Protein AF-D4CUC2-F1 (afdb_monomer_lite)

Organism: NCBI:txid546275

pLDDT: mean 82.91, std 15.95, range [32.12, 98.69]

Secondary structure (DSSP, 8-state):
-HHHHHHHHHHHHHHHHHHHHHHHHHHHIIIIIHHHHGGGT---B--HHHHHHHHHHHHHHHHHHTT--SHHHHHHHHHHIIIIIHHHHHHHHHBT--HHHHHHHHHHHHHHHHHHHT-----EEEEEET-HHHHHHHHHHHHHHHHHHHHHHH---GGGGG-TTHHHHHHHH----HHHHHHHHHIIIIIHHHHHHHHHHTT-HHHHHHHHHHHHHHHHHH--HHHHHHHHHHHHHHHHTTSTTHHHHHHHHHHHHHHHHHHH--HHHIIIIIIIIIIHHHHHHHHHHHHHHHSPP-TTTTSHHHHHTT-----SS-HHHHHHHHHTTT-TTT------HHHHHHHHHHHHHHHHHHHHHHHHHHHHHHH-TTS-HHHHHHHHHHHHHHHHHS-HHIIIIIS-HHHHHHHHHHH--GGGS-TTSEEEEEEHHHHHHHHHHTHHHHHHHHHHHHHHHHHHHHHHHHHHHHHHHHHHTSS-HHHHHHH-TTTT----HHHHHHHHHHHHHHHHHHHHHHHHHHHHHHHHHHTT-

Radius of gyration: 23.79 Å; chains: 1; bounding box: 70×52×61 Å

Foldseek 3Di:
DVVVVVLVVVLVVLLVLVVVLLVLVLCLLPPFQCVVCVVVVSHFDADPVLLVVLVVLSVVLSVLLSLQDQPLLSLLLLLLCSQALSLLSSSCRGVVFDPVLNVLLSVLSSLLSVLRSPQDPQFAAFAAPPCLVVVLVVLVVLLVVLLVVLCVQQNFQPPVLVPPVVLVVSQVSRDDDPVSLLSLLCSLQPSLLLQLLVCVVVVVNVSNVVSLVSLVRSCRSRSDPLSNVLVVLLVVLLVLVVDPCSSSCVSVVSSVLSVVCVVVVDPVSCCVPPCPGHNLLSVLLSLLCVVCVPDPAQQCCVHLLNQQQVADGQWPADSQQLSCCVVPVNPGPPDGSFYAASSNLCSNPRSVSSNVLSNVVSVLSSCCSRHQQLDDSSSSSSSVSSLSSVRSGHHSVCCVRSNCPVVVSVSSNSVRDPVSDPPPHHYHYDHVVVLVVLLVVCVVVLVVQLVVLLVVSVVNRVVSLVVCVVCLVVLCPPPCVPSSCNTGVPSPDDDDSVSSNRSSSVVSSVVSSVVSVVVVVVVVVVVVVVVVD

Structure (mmCIF, N/CA/C/O backbone):
data_AF-D4CUC2-F1
#
_entry.id   AF-D4CUC2-F1
#
loop_
_atom_site.group_PDB
_atom_site.id
_atom_site.type_symbol
_atom_site.label_atom_id
_atom_site.label_alt_id
_atom_site.label_comp_id
_atom_site.label_asym_id
_atom_site.label_entity_id
_atom_site.label_seq_id
_atom_site.pdbx_PDB_ins_code
_atom_site.Cartn_x
_atom_site.Cartn_y
_atom_site.Cartn_z
_atom_site.occupancy
_atom_site.B_iso_or_equiv
_atom_site.auth_seq_id
_atom_site.auth_comp_id
_atom_site.auth_asym_id
_atom_site.auth_atom_id
_atom_site.pdbx_PDB_model_num
ATOM 1 N N . MET A 1 1 ? -39.934 -7.231 -0.712 1.00 64.81 1 MET A N 1
ATOM 2 C CA . MET A 1 1 ? -39.590 -6.979 -2.133 1.00 64.81 1 MET A CA 1
ATOM 3 C C . MET A 1 1 ? -38.817 -5.668 -2.325 1.00 64.81 1 MET A C 1
ATOM 5 O O . MET A 1 1 ? -37.703 -5.725 -2.829 1.00 64.81 1 MET A O 1
ATOM 9 N N . LYS A 1 2 ? -39.322 -4.527 -1.823 1.00 64.00 2 LYS A N 1
ATOM 10 C CA . LYS A 1 2 ? -38.697 -3.186 -1.906 1.00 64.00 2 LYS A CA 1
ATOM 11 C C . LYS A 1 2 ? -37.207 -3.128 -1.503 1.00 64.00 2 LYS A C 1
ATOM 13 O O . LYS A 1 2 ? -36.383 -2.759 -2.326 1.00 64.00 2 LYS A O 1
ATOM 18 N N . ASN A 1 3 ? -36.836 -3.636 -0.321 1.00 70.44 3 ASN A N 1
ATOM 19 C CA . ASN A 1 3 ? -35.434 -3.624 0.151 1.00 70.44 3 ASN A CA 1
ATOM 20 C C . ASN A 1 3 ? -34.474 -4.461 -0.720 1.00 70.44 3 ASN A C 1
ATOM 22 O O . ASN A 1 3 ? -33.279 -4.183 -0.782 1.00 70.44 3 ASN A O 1
ATOM 26 N N . LYS A 1 4 ? -34.981 -5.508 -1.388 1.00 71.62 4 LYS A N 1
ATOM 27 C CA . LYS A 1 4 ? -34.176 -6.348 -2.288 1.00 71.62 4 LYS A CA 1
ATOM 28 C C . LYS A 1 4 ? -33.935 -5.627 -3.616 1.00 71.62 4 LYS A C 1
ATOM 30 O O . LYS A 1 4 ? -32.817 -5.664 -4.112 1.00 71.62 4 LYS A O 1
ATOM 35 N N . ILE A 1 5 ? -34.953 -4.940 -4.138 1.00 74.25 5 ILE A N 1
ATOM 36 C CA . ILE A 1 5 ? -34.853 -4.105 -5.344 1.00 74.25 5 ILE A CA 1
ATOM 37 C C . ILE A 1 5 ? -33.888 -2.940 -5.097 1.00 74.25 5 ILE A C 1
ATOM 39 O O . ILE A 1 5 ? -32.951 -2.758 -5.863 1.00 74.25 5 ILE A O 1
ATOM 43 N N . GLU A 1 6 ? -34.035 -2.225 -3.981 1.00 75.12 6 GLU A N 1
ATOM 44 C CA . GLU A 1 6 ? -33.161 -1.101 -3.614 1.00 75.12 6 GLU A CA 1
ATOM 45 C C . GLU A 1 6 ? -31.689 -1.527 -3.471 1.00 75.12 6 GLU A C 1
ATOM 47 O O . GLU A 1 6 ? -30.783 -0.854 -3.958 1.00 75.12 6 GLU A O 1
ATOM 52 N N . SER A 1 7 ? -31.434 -2.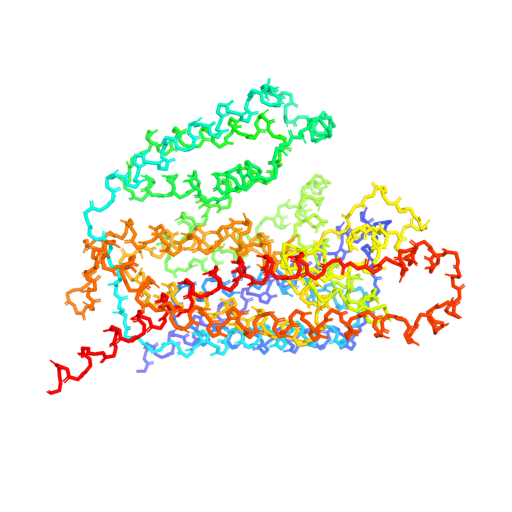701 -2.882 1.00 77.88 7 SER A N 1
ATOM 53 C CA . SER A 1 7 ? -30.080 -3.262 -2.811 1.00 77.88 7 SER A CA 1
ATOM 54 C C . SER A 1 7 ? -29.505 -3.609 -4.187 1.00 77.88 7 SER A C 1
ATOM 56 O O . SER A 1 7 ? -28.303 -3.449 -4.385 1.00 77.88 7 SER A O 1
ATOM 58 N N . VAL A 1 8 ? -30.321 -4.111 -5.117 1.00 81.88 8 VAL A N 1
ATOM 59 C CA . VAL A 1 8 ? -29.875 -4.428 -6.484 1.00 81.88 8 VAL A CA 1
ATOM 60 C C . VAL A 1 8 ? -29.558 -3.144 -7.247 1.00 81.88 8 VAL A C 1
ATOM 62 O O . VAL A 1 8 ? -28.494 -3.060 -7.855 1.00 81.88 8 VAL A O 1
ATOM 65 N N . VAL A 1 9 ? -30.420 -2.130 -7.151 1.00 83.69 9 VAL A N 1
ATOM 66 C CA . VAL A 1 9 ? -30.213 -0.819 -7.784 1.00 83.69 9 VAL A CA 1
ATOM 67 C C . VAL A 1 9 ? -28.933 -0.157 -7.271 1.00 83.69 9 VAL A C 1
ATOM 69 O O . VAL A 1 9 ? -28.106 0.268 -8.074 1.00 83.69 9 VAL A O 1
ATOM 72 N N . ASN A 1 10 ? -28.703 -0.147 -5.954 1.00 84.94 10 ASN A N 1
ATOM 73 C CA . ASN A 1 10 ? -27.474 0.409 -5.378 1.00 84.94 10 ASN A CA 1
ATOM 74 C C . ASN A 1 10 ? -26.215 -0.335 -5.846 1.00 84.94 10 ASN A C 1
ATOM 76 O O . ASN A 1 10 ? -25.202 0.292 -6.148 1.00 84.94 10 ASN A O 1
ATOM 80 N N . ASN A 1 11 ? -26.274 -1.666 -5.939 1.00 88.19 11 ASN A N 1
ATOM 81 C CA . ASN A 1 11 ? -25.156 -2.470 -6.428 1.00 88.19 11 ASN A CA 1
ATOM 82 C C . ASN A 1 11 ? -24.847 -2.191 -7.906 1.00 88.19 11 ASN A C 1
ATOM 84 O O . ASN A 1 11 ? -23.676 -2.077 -8.265 1.00 88.19 11 ASN A O 1
ATOM 88 N N . LEU A 1 12 ? -25.881 -2.052 -8.742 1.00 89.94 12 LEU A N 1
ATOM 89 C CA . LEU A 1 12 ? -25.729 -1.669 -10.146 1.00 89.94 12 LEU A CA 1
ATOM 90 C C . LEU A 1 12 ? -25.123 -0.271 -10.272 1.00 89.94 12 LEU A C 1
ATOM 92 O O . LEU A 1 12 ? -24.166 -0.096 -11.014 1.00 89.94 12 LEU A O 1
ATOM 96 N N . LEU A 1 13 ? -25.608 0.698 -9.492 1.00 91.06 13 LEU A N 1
ATOM 97 C CA . LEU A 1 13 ? -25.085 2.064 -9.499 1.00 91.06 13 LEU A CA 1
ATOM 98 C C . LEU A 1 13 ? -23.601 2.108 -9.113 1.00 91.06 13 LEU A C 1
ATOM 100 O O . LEU A 1 13 ? -22.814 2.776 -9.782 1.00 91.06 13 LEU A O 1
ATOM 104 N N . ILE A 1 14 ? -23.197 1.364 -8.077 1.00 90.94 14 ILE A N 1
ATOM 105 C CA . ILE A 1 14 ? -21.781 1.247 -7.706 1.00 90.94 14 ILE A CA 1
ATOM 106 C C . ILE A 1 14 ? -20.986 0.645 -8.866 1.00 90.94 14 ILE A C 1
ATOM 108 O O . ILE A 1 14 ? -19.969 1.221 -9.242 1.00 90.94 14 ILE A O 1
ATOM 112 N N . LEU A 1 15 ? -21.444 -0.464 -9.459 1.00 93.69 15 LEU A N 1
ATOM 113 C CA . LEU A 1 15 ? -20.750 -1.114 -10.576 1.00 93.69 15 LEU A CA 1
ATOM 114 C C . LEU A 1 15 ? -20.567 -0.163 -11.768 1.00 93.69 15 LEU A C 1
ATOM 116 O O . LEU A 1 15 ? -19.472 -0.099 -12.325 1.00 93.69 15 LEU A O 1
ATOM 120 N N . THR A 1 16 ? -21.595 0.617 -12.106 1.00 94.44 16 THR A N 1
ATOM 121 C CA . THR A 1 16 ? -21.539 1.639 -13.159 1.00 94.44 16 THR A CA 1
ATOM 122 C C . THR A 1 16 ? -20.497 2.709 -12.843 1.00 94.44 16 THR A C 1
ATOM 124 O O . THR A 1 16 ? -19.668 3.022 -13.692 1.00 94.44 16 THR A O 1
ATOM 127 N N . ILE A 1 17 ? -20.466 3.233 -11.613 1.00 95.12 17 ILE A N 1
ATOM 128 C CA . ILE A 1 17 ? -19.458 4.223 -11.195 1.00 95.12 17 ILE A CA 1
ATOM 129 C C . ILE A 1 17 ? -18.036 3.641 -11.275 1.00 95.12 17 ILE A C 1
ATOM 131 O O . ILE A 1 17 ? -17.109 4.322 -11.727 1.00 95.12 17 ILE A O 1
ATOM 135 N N . VAL A 1 18 ? -17.844 2.383 -10.866 1.00 94.75 18 VAL A N 1
ATOM 136 C CA . VAL A 1 18 ? -16.541 1.707 -10.975 1.00 94.75 18 VAL A CA 1
ATOM 137 C C . VAL A 1 18 ? -16.141 1.542 -12.448 1.00 94.75 18 VAL A C 1
ATOM 139 O O . VAL A 1 18 ? -14.982 1.776 -12.790 1.00 94.75 18 VAL A O 1
ATOM 142 N N . ALA A 1 19 ? -17.080 1.194 -13.333 1.00 96.88 19 ALA A N 1
ATOM 143 C CA . ALA A 1 19 ? -16.826 1.061 -14.769 1.00 96.88 19 ALA A CA 1
ATOM 144 C C . ALA A 1 19 ? -16.461 2.405 -15.418 1.00 96.88 19 ALA A C 1
ATOM 146 O O . ALA A 1 19 ? -15.492 2.474 -16.171 1.00 96.88 19 ALA A O 1
ATOM 147 N N . ILE A 1 20 ? -17.158 3.488 -15.056 1.00 97.25 20 ILE A N 1
ATOM 148 C CA . ILE A 1 20 ? -16.804 4.851 -15.484 1.00 97.25 20 ILE A CA 1
ATOM 149 C C . ILE A 1 20 ? -15.394 5.204 -15.002 1.00 97.25 20 ILE A C 1
ATOM 151 O O . ILE A 1 20 ? -14.606 5.754 -15.764 1.00 97.25 20 ILE A O 1
ATOM 155 N N . THR A 1 21 ? -15.036 4.837 -13.767 1.00 97.31 21 THR A N 1
ATOM 156 C CA . THR A 1 21 ? -13.684 5.079 -13.241 1.00 97.31 21 THR A CA 1
ATOM 157 C C . THR A 1 21 ? -12.619 4.338 -14.052 1.00 97.31 21 THR A C 1
ATOM 159 O O . THR A 1 21 ? -11.574 4.920 -14.332 1.00 97.31 21 THR A O 1
ATOM 162 N N . LYS A 1 22 ? -12.877 3.084 -14.462 1.00 97.81 22 LYS A N 1
ATOM 163 C CA . LYS A 1 22 ? -11.978 2.333 -15.357 1.00 97.81 22 LYS A CA 1
ATOM 164 C C . LYS A 1 22 ? -11.760 3.087 -16.667 1.00 97.81 22 LYS A C 1
ATOM 166 O O . LYS A 1 22 ? -10.615 3.340 -17.014 1.00 97.81 22 LYS A O 1
ATOM 171 N N . ILE A 1 23 ? -12.838 3.507 -17.332 1.00 98.06 23 ILE A N 1
ATOM 172 C CA . ILE A 1 23 ? -12.766 4.248 -18.603 1.00 98.06 23 ILE A CA 1
ATOM 173 C C . ILE A 1 23 ? -11.988 5.557 -18.425 1.00 98.06 23 ILE A C 1
ATOM 175 O O . ILE A 1 23 ? -11.068 5.840 -19.181 1.00 98.06 23 ILE A O 1
ATOM 179 N N . VAL A 1 24 ? -12.296 6.340 -17.388 1.00 97.81 24 VAL A N 1
ATOM 180 C CA . VAL A 1 24 ? -11.601 7.608 -17.110 1.00 97.81 24 VAL A CA 1
ATOM 181 C C . VAL A 1 24 ? -10.102 7.391 -16.872 1.00 97.81 24 VAL A C 1
ATOM 183 O O . VAL A 1 24 ? -9.288 8.182 -17.344 1.00 97.81 24 VAL A O 1
ATOM 186 N N . LEU A 1 25 ? -9.718 6.309 -16.189 1.00 97.62 25 LEU A N 1
ATOM 187 C CA . LEU A 1 25 ? -8.313 5.942 -16.001 1.00 97.62 25 LEU A CA 1
ATOM 188 C C . LEU A 1 25 ? -7.640 5.435 -17.288 1.00 97.62 25 LEU A C 1
ATOM 190 O O . LEU A 1 25 ? -6.462 5.717 -17.487 1.00 97.62 25 LEU A O 1
ATOM 194 N N . GLU A 1 26 ? -8.353 4.727 -18.165 1.00 97.94 26 GLU A N 1
ATOM 195 C CA . GLU A 1 26 ? -7.844 4.317 -19.486 1.00 97.94 26 GLU A CA 1
ATOM 196 C C . GLU A 1 26 ? -7.546 5.532 -20.365 1.00 97.94 26 GLU A C 1
ATOM 198 O O . GLU A 1 26 ? -6.470 5.622 -20.960 1.00 97.94 26 GLU A O 1
ATOM 203 N N . LEU A 1 27 ? -8.464 6.504 -20.390 1.00 97.75 27 LEU A N 1
ATOM 204 C CA . LEU A 1 27 ? -8.249 7.777 -21.074 1.00 97.75 27 LEU A CA 1
ATOM 205 C C . LEU A 1 27 ? -7.055 8.511 -20.451 1.00 97.75 27 LEU A C 1
ATOM 207 O O . LEU A 1 27 ? -6.218 9.051 -21.171 1.00 97.75 27 LEU A O 1
ATOM 211 N N . PHE A 1 28 ? -6.959 8.530 -19.116 1.00 97.56 28 PHE A N 1
ATOM 212 C CA . PHE A 1 28 ? -5.863 9.195 -18.409 1.00 97.56 28 PHE A CA 1
ATOM 213 C C . PHE A 1 28 ? -4.507 8.588 -18.772 1.00 97.56 28 PHE A C 1
ATOM 215 O O . PHE A 1 28 ? -3.555 9.318 -19.052 1.00 97.56 28 PHE A O 1
ATOM 222 N N . TYR A 1 29 ? -4.437 7.258 -18.827 1.00 97.81 29 TYR A N 1
ATOM 223 C CA . TYR A 1 29 ? -3.246 6.542 -19.259 1.00 97.81 29 TYR A CA 1
ATOM 224 C C . TYR A 1 29 ? -2.872 6.886 -20.704 1.00 97.81 29 TYR A C 1
ATOM 226 O O . TYR A 1 29 ? -1.753 7.323 -20.962 1.00 97.81 29 TYR A O 1
ATOM 234 N N . THR A 1 30 ? -3.830 6.739 -21.621 1.00 97.50 30 THR A N 1
ATOM 235 C CA . THR A 1 30 ? -3.615 6.848 -23.071 1.00 97.50 30 THR A CA 1
ATOM 236 C C . THR A 1 30 ? -3.223 8.259 -23.499 1.00 97.50 30 THR A C 1
ATOM 238 O O . THR A 1 30 ? -2.313 8.427 -24.300 1.00 97.50 30 THR A O 1
ATOM 241 N N . TYR A 1 31 ? -3.891 9.286 -22.965 1.00 96.75 31 TYR A N 1
ATOM 242 C CA . TYR A 1 31 ? -3.714 10.659 -23.448 1.00 96.75 31 TYR A CA 1
ATOM 243 C C . TYR A 1 31 ? -2.729 11.495 -22.637 1.00 96.75 31 TYR A C 1
ATOM 245 O O . TYR A 1 31 ? -2.226 12.488 -23.157 1.00 96.75 31 TYR A O 1
ATOM 253 N N . LEU A 1 32 ? -2.478 11.153 -21.368 1.00 96.44 32 LEU A N 1
ATOM 254 C CA . LEU A 1 32 ? -1.619 11.960 -20.497 1.00 96.44 32 LEU A CA 1
ATOM 255 C C . LEU A 1 32 ? -0.392 11.194 -20.010 1.00 96.44 32 LEU A C 1
ATOM 257 O O . LEU A 1 32 ? 0.717 11.705 -20.146 1.00 96.44 32 LEU A O 1
ATOM 261 N N . VAL A 1 33 ? -0.555 9.992 -19.450 1.00 96.81 33 VAL A N 1
ATOM 262 C CA . VAL A 1 33 ? 0.571 9.280 -18.818 1.00 96.81 33 VAL A CA 1
ATOM 263 C C . VAL A 1 33 ? 1.536 8.717 -19.856 1.00 96.81 33 VAL A C 1
ATOM 265 O O . VAL A 1 33 ? 2.714 9.062 -19.809 1.00 96.81 33 VAL A O 1
ATOM 268 N N . SER A 1 34 ? 1.048 7.903 -20.794 1.00 96.75 34 SER A N 1
ATOM 269 C CA . SER A 1 34 ? 1.901 7.243 -21.786 1.00 96.75 34 SER A CA 1
ATOM 270 C C . SER A 1 34 ? 2.667 8.249 -22.660 1.00 96.75 34 SER A C 1
ATOM 272 O O . SER A 1 34 ? 3.893 8.180 -22.656 1.00 96.75 34 SER A O 1
ATOM 274 N N . PRO A 1 35 ? 2.037 9.285 -23.257 1.00 95.56 35 PRO A N 1
ATOM 275 C CA . PRO A 1 35 ? 2.770 10.259 -24.073 1.00 95.56 35 PRO A CA 1
ATOM 276 C C . PRO A 1 35 ? 3.801 11.086 -23.289 1.00 95.56 35 PRO A C 1
ATOM 278 O O . PRO A 1 35 ? 4.773 11.569 -23.859 1.00 95.56 35 PRO A O 1
ATOM 281 N N . THR A 1 36 ? 3.591 11.293 -21.982 1.00 94.19 36 THR A N 1
ATOM 282 C CA . THR A 1 36 ? 4.514 12.091 -21.152 1.00 94.19 36 THR A CA 1
ATOM 283 C C . THR A 1 36 ? 5.690 11.260 -20.635 1.00 94.19 36 THR A C 1
ATOM 285 O O . THR A 1 36 ? 6.776 11.805 -20.449 1.00 94.19 36 THR A O 1
ATOM 288 N N . TYR A 1 37 ? 5.482 9.965 -20.382 1.00 94.44 37 TYR A N 1
ATOM 289 C CA . TYR A 1 37 ? 6.431 9.096 -19.676 1.00 94.44 37 TYR A CA 1
ATOM 290 C C . TYR A 1 37 ? 6.820 7.838 -20.461 1.00 94.44 37 TYR A C 1
ATOM 292 O O . TYR A 1 37 ? 7.286 6.864 -19.873 1.00 94.44 37 TYR A O 1
ATOM 300 N N . GLU A 1 38 ? 6.677 7.846 -21.784 1.00 92.25 38 GLU A N 1
ATOM 301 C CA . GLU A 1 38 ? 7.071 6.726 -22.647 1.00 92.25 38 GLU A CA 1
ATOM 302 C C . GLU A 1 38 ? 8.531 6.302 -22.406 1.00 92.25 38 GLU A C 1
ATOM 304 O O . GLU A 1 38 ? 8.812 5.122 -22.211 1.00 92.25 38 GLU A O 1
ATOM 309 N N . TYR A 1 39 ? 9.436 7.280 -22.259 1.00 90.19 39 TYR A N 1
ATOM 310 C CA . TYR A 1 39 ? 10.857 7.069 -21.942 1.00 90.19 39 TYR A CA 1
ATOM 311 C C . TYR A 1 39 ? 11.109 6.322 -20.617 1.00 90.19 39 TYR A C 1
ATOM 313 O O . TYR A 1 39 ? 12.205 5.814 -20.391 1.00 90.19 39 TYR A O 1
ATOM 321 N N . ALA A 1 40 ? 10.126 6.295 -19.713 1.00 89.44 40 ALA A N 1
ATOM 322 C CA . ALA A 1 40 ? 10.194 5.606 -18.426 1.00 89.44 40 ALA A CA 1
ATOM 323 C C . ALA A 1 40 ? 9.522 4.218 -18.460 1.00 89.44 40 ALA A C 1
ATOM 325 O O . ALA A 1 40 ? 9.383 3.587 -17.413 1.00 89.44 40 ALA A O 1
ATOM 326 N N . GLY A 1 41 ? 9.105 3.746 -19.641 1.00 91.12 41 GLY A N 1
ATOM 327 C CA . GLY A 1 41 ? 8.491 2.432 -19.851 1.00 91.12 41 GLY A CA 1
ATOM 328 C C . GLY A 1 41 ? 6.959 2.429 -19.875 1.00 91.12 41 GLY A C 1
ATOM 329 O O . GLY A 1 41 ? 6.356 1.358 -19.924 1.00 91.12 41 GLY A O 1
ATOM 330 N N . PHE A 1 42 ? 6.302 3.595 -19.859 1.00 95.06 42 PHE A N 1
ATOM 331 C CA . PHE A 1 42 ? 4.840 3.699 -19.968 1.00 95.06 42 PHE A CA 1
ATOM 332 C C . PHE A 1 42 ? 4.378 3.627 -21.425 1.00 95.06 42 PHE A C 1
ATOM 334 O O . PHE A 1 42 ? 3.915 4.610 -22.004 1.00 95.06 42 PHE A O 1
ATOM 341 N N . LEU A 1 43 ? 4.522 2.446 -22.020 1.00 94.31 43 LEU A N 1
ATOM 342 C CA . LEU A 1 43 ? 4.225 2.205 -23.429 1.00 94.31 43 LEU A CA 1
ATOM 343 C C . LEU A 1 43 ? 2.717 2.099 -23.693 1.00 94.31 43 LEU A C 1
ATOM 345 O O . LEU A 1 43 ? 1.963 1.571 -22.871 1.00 94.31 43 LEU A O 1
ATOM 349 N N . TYR A 1 44 ? 2.280 2.561 -24.860 1.00 96.69 44 TYR A N 1
ATOM 350 C CA . TYR A 1 44 ? 0.942 2.297 -25.382 1.00 96.69 44 TYR A CA 1
ATOM 351 C C . TYR A 1 44 ? 1.050 1.304 -26.543 1.00 96.69 44 TYR A C 1
ATOM 353 O O . TYR A 1 44 ? 1.345 1.677 -27.673 1.00 96.69 44 TYR A O 1
ATOM 361 N N . ASP A 1 45 ? 0.819 0.031 -26.234 1.00 96.31 45 ASP A N 1
ATOM 362 C CA . ASP A 1 45 ? 0.767 -1.081 -27.185 1.00 96.31 45 ASP A CA 1
ATOM 363 C C . ASP A 1 45 ? -0.591 -1.773 -27.008 1.00 96.31 45 ASP A C 1
ATOM 365 O O . ASP A 1 45 ? -0.788 -2.641 -26.149 1.00 96.31 45 ASP A O 1
ATOM 369 N N . PHE A 1 46 ? -1.596 -1.272 -27.726 1.00 96.62 46 PHE A N 1
ATOM 370 C CA . PHE A 1 46 ? -2.976 -1.699 -27.533 1.00 96.62 46 PHE A CA 1
ATOM 371 C C . PHE A 1 46 ? -3.213 -3.102 -28.100 1.00 96.62 46 PHE A C 1
ATOM 373 O O . PHE A 1 46 ? -3.058 -3.344 -29.296 1.00 96.62 46 PHE A O 1
ATOM 380 N N . ASN A 1 47 ? -3.710 -4.011 -27.255 1.00 96.12 47 ASN A N 1
ATOM 381 C CA . ASN A 1 47 ? -4.097 -5.356 -27.670 1.00 96.12 47 ASN A CA 1
ATOM 382 C C . ASN A 1 47 ? -5.578 -5.624 -27.370 1.00 96.12 47 ASN A C 1
ATOM 384 O O . ASN A 1 47 ? -5.981 -5.748 -26.210 1.00 96.12 47 ASN A O 1
ATOM 388 N N . LEU A 1 48 ? -6.384 -5.791 -28.425 1.00 96.94 48 LEU A N 1
ATOM 389 C CA . LEU A 1 48 ? -7.832 -5.997 -28.312 1.00 96.94 48 LEU A CA 1
ATOM 390 C C . LEU A 1 48 ? -8.198 -7.231 -27.471 1.00 96.94 48 LEU A C 1
ATOM 392 O O . LEU A 1 48 ? -9.103 -7.165 -26.641 1.00 96.94 48 LEU A O 1
ATOM 396 N N . SER A 1 49 ? -7.474 -8.344 -27.627 1.00 97.81 49 SER A N 1
ATOM 397 C CA . SER A 1 49 ? -7.756 -9.575 -26.873 1.00 97.81 49 SER A CA 1
ATOM 398 C C . SER A 1 49 ? -7.524 -9.385 -25.369 1.00 97.81 49 SER A C 1
ATOM 400 O O . SER A 1 49 ? -8.362 -9.773 -24.547 1.00 97.81 49 SER A O 1
ATOM 402 N N . LYS A 1 50 ? -6.432 -8.702 -25.003 1.00 98.25 50 LYS A N 1
ATOM 403 C CA . LYS A 1 50 ? -6.093 -8.371 -23.612 1.00 98.25 50 LYS A CA 1
ATOM 404 C C . LYS A 1 50 ? -7.049 -7.326 -23.041 1.00 98.25 50 LYS A C 1
ATOM 406 O O . LYS A 1 50 ? -7.418 -7.415 -21.871 1.00 98.25 50 LYS A O 1
ATOM 411 N N . TYR A 1 51 ? -7.518 -6.386 -23.858 1.00 98.31 51 TYR A N 1
ATOM 412 C CA . TYR A 1 51 ? -8.550 -5.421 -23.481 1.00 98.31 51 TYR A CA 1
ATOM 413 C C . TYR A 1 51 ? -9.885 -6.096 -23.141 1.00 98.31 51 TYR A C 1
ATOM 415 O O . TYR A 1 51 ? -10.444 -5.852 -22.067 1.00 98.31 51 TYR A O 1
ATOM 423 N N . CYS A 1 52 ? -10.361 -7.014 -23.989 1.00 98.25 52 CYS A N 1
ATOM 424 C CA . CYS A 1 52 ? -11.558 -7.811 -23.711 1.00 98.25 52 CYS A CA 1
ATOM 425 C C . CYS A 1 52 ? -11.395 -8.648 -22.434 1.00 98.25 52 CYS A C 1
ATOM 427 O O . CYS A 1 52 ? -12.280 -8.642 -21.573 1.00 98.25 52 CYS A O 1
ATOM 429 N N . LEU A 1 53 ? -10.248 -9.315 -22.261 1.00 98.50 53 LEU A N 1
ATOM 430 C CA . LEU A 1 53 ? -9.971 -10.092 -21.052 1.00 98.50 53 LEU A CA 1
ATOM 431 C C . LEU A 1 53 ? -9.912 -9.207 -19.797 1.00 98.50 53 LEU A C 1
ATOM 433 O O . LEU A 1 53 ? -10.463 -9.581 -18.762 1.00 98.50 53 LEU A O 1
ATOM 437 N N . SER A 1 54 ? -9.320 -8.013 -19.885 1.00 98.38 54 SER A N 1
ATOM 438 C CA . SER A 1 54 ? -9.288 -7.026 -18.797 1.00 98.38 54 SER A CA 1
ATOM 439 C C . SER A 1 54 ? -10.698 -6.630 -18.347 1.00 98.38 54 SER A C 1
ATOM 441 O O . SER A 1 54 ? -10.975 -6.595 -17.147 1.00 98.38 54 SER A O 1
ATOM 443 N N . TRP A 1 55 ? -11.632 -6.419 -19.283 1.00 98.38 55 TRP A N 1
ATOM 444 C CA . TRP A 1 55 ? -13.042 -6.168 -18.961 1.00 98.38 55 TRP A CA 1
ATOM 445 C C . TRP A 1 55 ? -13.747 -7.372 -18.328 1.00 98.38 55 TRP A C 1
ATOM 447 O O . TRP A 1 55 ? -14.494 -7.195 -17.364 1.00 98.38 55 TRP A O 1
ATOM 457 N N . ILE A 1 56 ? -13.489 -8.592 -18.806 1.00 98.38 56 ILE A N 1
ATOM 458 C CA . ILE A 1 56 ? -14.046 -9.815 -18.204 1.00 98.38 56 ILE A CA 1
ATOM 459 C C . ILE A 1 56 ? -13.570 -9.960 -16.753 1.00 98.38 56 ILE A C 1
ATOM 461 O O . ILE A 1 56 ? -14.388 -10.127 -15.844 1.00 98.38 56 ILE A O 1
ATOM 465 N N . LEU A 1 57 ? -12.260 -9.842 -16.515 1.00 98.44 57 LEU A N 1
ATOM 466 C CA . LEU A 1 57 ? -11.672 -9.910 -15.175 1.00 98.44 57 LEU A CA 1
ATOM 467 C C . LEU A 1 57 ? -12.219 -8.796 -14.276 1.00 98.44 57 LEU A C 1
ATOM 469 O O . LEU A 1 57 ? -12.629 -9.065 -13.147 1.00 98.44 57 LEU A O 1
ATOM 473 N N . PHE A 1 58 ? -12.303 -7.568 -14.791 1.00 98.38 58 PHE A N 1
ATOM 474 C CA . PHE A 1 58 ? -12.909 -6.431 -14.103 1.00 98.38 58 PHE A CA 1
ATOM 475 C C . PHE A 1 58 ? -14.344 -6.727 -13.642 1.00 98.38 58 PHE A C 1
ATOM 477 O O . PHE A 1 58 ? -14.663 -6.525 -12.468 1.00 98.38 58 PHE A O 1
ATOM 484 N N . LEU A 1 59 ? -15.203 -7.236 -14.533 1.00 97.31 59 LEU A N 1
ATOM 485 C CA . LEU A 1 59 ? -16.602 -7.535 -14.220 1.00 97.31 59 LEU A CA 1
ATOM 486 C C . LEU A 1 59 ? -16.723 -8.653 -13.182 1.00 97.31 59 LEU A C 1
ATOM 488 O O . LEU A 1 59 ? -17.496 -8.522 -12.230 1.00 97.31 59 LEU A O 1
ATOM 492 N N . ILE A 1 60 ? -15.933 -9.724 -13.315 1.00 97.56 60 ILE A N 1
ATOM 493 C CA . ILE A 1 60 ? -15.903 -10.818 -12.336 1.00 97.56 60 ILE A CA 1
ATOM 494 C C . ILE A 1 60 ? -15.513 -10.269 -10.959 1.00 97.56 60 ILE A C 1
ATOM 496 O O . ILE A 1 60 ? -16.257 -10.448 -9.991 1.00 97.56 60 ILE A O 1
ATOM 500 N N . LEU A 1 61 ? -14.387 -9.560 -10.857 1.00 98.12 61 LEU A N 1
ATOM 501 C CA . LEU A 1 61 ? -13.912 -9.017 -9.584 1.00 98.12 61 LEU A CA 1
ATOM 502 C C . LEU A 1 61 ? -14.921 -8.025 -8.988 1.00 98.12 61 LEU A C 1
ATOM 504 O O . LEU A 1 61 ? -15.297 -8.171 -7.822 1.00 98.12 61 LEU A O 1
ATOM 508 N N . GLY A 1 62 ? -15.445 -7.098 -9.794 1.00 95.88 62 GLY A N 1
ATOM 509 C CA . GLY A 1 62 ? -16.445 -6.115 -9.376 1.00 95.88 62 GLY A CA 1
ATOM 510 C C . GLY A 1 62 ? -17.718 -6.760 -8.819 1.00 95.88 62 GLY A C 1
ATOM 511 O O . GLY A 1 62 ? -18.142 -6.436 -7.708 1.00 95.88 62 GLY A O 1
ATOM 512 N N . ILE A 1 63 ? -18.294 -7.742 -9.521 1.00 95.44 63 ILE A N 1
ATOM 513 C CA . ILE A 1 63 ? -19.505 -8.453 -9.070 1.00 95.44 63 ILE A CA 1
ATOM 514 C C . ILE A 1 63 ? -19.255 -9.211 -7.762 1.00 95.44 63 ILE A C 1
ATOM 516 O O . ILE A 1 63 ? -20.129 -9.261 -6.889 1.00 95.44 63 ILE A O 1
ATOM 520 N N . PHE A 1 64 ? -18.086 -9.834 -7.601 1.00 96.06 64 PHE A N 1
ATOM 521 C CA . PHE A 1 64 ? -17.763 -10.559 -6.373 1.00 96.06 64 PHE A CA 1
ATOM 522 C C . PHE A 1 64 ? -17.509 -9.616 -5.190 1.00 96.06 64 PHE A C 1
ATOM 524 O O . PHE A 1 64 ? -17.945 -9.940 -4.080 1.00 96.06 64 PHE A O 1
ATOM 531 N N . MET A 1 65 ? -16.895 -8.449 -5.406 1.00 95.31 65 MET A N 1
ATOM 532 C CA . MET A 1 65 ? -16.693 -7.434 -4.362 1.00 95.31 65 MET A CA 1
ATOM 533 C C . MET A 1 65 ? -18.018 -6.928 -3.784 1.00 95.31 65 MET A C 1
ATOM 535 O O . MET A 1 65 ? -18.150 -6.832 -2.563 1.00 95.31 65 MET A O 1
ATOM 539 N N . LEU A 1 66 ? -19.038 -6.723 -4.626 1.00 92.75 66 LEU A N 1
ATOM 540 C CA . LEU A 1 66 ? -20.383 -6.306 -4.193 1.00 92.75 66 LEU A CA 1
ATOM 541 C C . LEU A 1 66 ? -21.067 -7.319 -3.256 1.00 92.75 66 LEU A C 1
ATOM 543 O O . LEU A 1 66 ? -22.024 -6.986 -2.557 1.00 92.75 66 LEU A O 1
ATOM 547 N N . LYS A 1 67 ? -20.592 -8.572 -3.209 1.00 92.31 67 LYS A N 1
ATOM 548 C CA . LYS A 1 67 ? -21.125 -9.606 -2.305 1.00 92.31 67 LYS A CA 1
ATOM 549 C C . LYS A 1 67 ? -20.574 -9.491 -0.876 1.00 92.31 67 LYS A C 1
ATOM 551 O O . LYS A 1 67 ? -21.064 -10.203 0.006 1.00 92.31 67 LYS A O 1
ATOM 556 N N . VAL A 1 68 ? -19.577 -8.639 -0.623 1.00 92.62 68 VAL A N 1
ATOM 557 C CA . VAL A 1 68 ? -18.977 -8.435 0.705 1.00 92.62 68 VAL A CA 1
ATOM 558 C C . VAL A 1 68 ? -19.793 -7.409 1.490 1.00 92.62 68 VAL A C 1
ATOM 560 O O . VAL A 1 68 ? -19.813 -6.229 1.162 1.00 92.62 68 VAL A O 1
ATOM 563 N N . LYS A 1 69 ? -20.475 -7.869 2.547 1.00 89.25 69 LYS A N 1
ATOM 564 C CA . LYS A 1 69 ? -21.447 -7.056 3.302 1.00 89.25 69 LYS A CA 1
ATOM 565 C C . LYS A 1 69 ? -20.850 -6.231 4.443 1.00 89.25 69 LYS A C 1
ATOM 567 O O . LYS A 1 69 ? -21.425 -5.216 4.819 1.00 89.25 69 LYS A O 1
ATOM 572 N N . GLU A 1 70 ? -19.753 -6.686 5.049 1.00 90.38 70 GLU A N 1
ATOM 573 C CA . GLU A 1 70 ? -19.138 -5.966 6.170 1.00 90.38 70 GLU A CA 1
ATOM 574 C C . GLU A 1 70 ? -18.463 -4.689 5.644 1.00 90.38 70 GLU A C 1
ATOM 576 O O . GLU A 1 70 ? -17.643 -4.753 4.727 1.00 90.38 70 GLU A O 1
ATOM 581 N N . LYS A 1 71 ? -18.845 -3.524 6.192 1.00 90.94 71 LYS A N 1
ATOM 582 C CA . LYS A 1 71 ? -18.499 -2.201 5.639 1.00 90.94 71 LYS A CA 1
ATOM 583 C C . LYS A 1 71 ? -16.987 -1.967 5.584 1.00 90.94 71 LYS A C 1
ATOM 585 O O . LYS A 1 71 ? -16.501 -1.416 4.598 1.00 90.94 71 LYS A O 1
ATOM 590 N N . PHE A 1 72 ? -16.249 -2.369 6.618 1.00 93.69 72 PHE A N 1
ATOM 591 C CA . PHE A 1 72 ? -14.799 -2.184 6.674 1.00 93.69 72 PHE A CA 1
ATOM 592 C C . PHE A 1 72 ? -14.060 -3.094 5.676 1.00 93.69 72 PHE A C 1
ATOM 594 O O . PHE A 1 72 ? -13.181 -2.618 4.961 1.00 93.69 72 PHE A O 1
ATOM 601 N N . CYS A 1 73 ? -14.447 -4.364 5.560 1.00 95.50 73 CYS A N 1
ATOM 602 C CA . CYS A 1 73 ? -13.898 -5.299 4.577 1.00 95.50 73 CYS A CA 1
ATOM 603 C C . CYS A 1 73 ? -14.232 -4.890 3.140 1.00 95.50 73 CYS A C 1
ATOM 605 O O . CYS A 1 73 ? -13.370 -4.980 2.269 1.00 95.50 73 CYS A O 1
ATOM 607 N N . SER A 1 74 ? -15.461 -4.425 2.897 1.00 95.19 74 SER A N 1
ATOM 608 C CA . SER A 1 74 ? -15.868 -3.885 1.597 1.00 95.19 74 SER A CA 1
ATOM 609 C C . SER A 1 74 ? -15.011 -2.672 1.228 1.00 95.19 74 SER A C 1
ATOM 611 O O . SER A 1 74 ? -14.433 -2.641 0.144 1.00 95.19 74 SER A O 1
ATOM 613 N N . PHE A 1 75 ? -14.823 -1.723 2.154 1.00 96.81 75 PHE A N 1
ATOM 614 C CA . PHE A 1 75 ? -13.920 -0.591 1.941 1.00 96.81 75 PHE A CA 1
ATOM 615 C C . PHE A 1 75 ? -12.491 -1.023 1.610 1.00 96.81 75 PHE A C 1
ATOM 617 O O . PHE A 1 75 ? -11.938 -0.528 0.634 1.00 96.81 75 PHE A O 1
ATOM 624 N N . PHE A 1 76 ? -11.910 -1.932 2.400 1.00 97.81 76 PHE A N 1
ATOM 625 C CA . PHE A 1 76 ? -10.552 -2.429 2.179 1.00 97.81 76 PHE A CA 1
ATOM 626 C C . PHE A 1 76 ? -10.382 -2.956 0.746 1.00 97.81 76 PHE A C 1
ATOM 628 O O . PHE A 1 76 ? -9.486 -2.501 0.040 1.00 97.81 76 PHE A O 1
ATOM 635 N N . LEU A 1 77 ? -11.301 -3.817 0.290 1.00 98.12 77 LEU A N 1
ATOM 636 C CA . LEU A 1 77 ? -11.270 -4.372 -1.064 1.00 98.12 77 LEU A CA 1
ATOM 637 C C . LEU A 1 77 ? -11.432 -3.293 -2.139 1.00 98.12 77 LEU A C 1
ATOM 639 O O . LEU A 1 77 ? -10.690 -3.296 -3.112 1.00 98.12 77 LEU A O 1
ATOM 643 N N . HIS A 1 78 ? -12.384 -2.367 -1.991 1.00 97.69 78 HIS A N 1
ATOM 644 C CA . HIS A 1 78 ? -12.580 -1.291 -2.972 1.00 97.69 78 HIS A CA 1
ATOM 645 C C . HIS A 1 78 ? -11.378 -0.350 -3.054 1.00 97.69 78 HIS A C 1
ATOM 647 O O . HIS A 1 78 ? -11.004 0.074 -4.145 1.00 97.69 78 HIS A O 1
ATOM 653 N N . PHE A 1 79 ? -10.749 -0.050 -1.922 1.00 97.69 79 PHE A N 1
ATOM 654 C CA . PHE A 1 79 ? -9.591 0.831 -1.877 1.00 97.69 79 PHE A CA 1
ATOM 655 C C . PHE A 1 79 ? -8.338 0.163 -2.468 1.00 97.69 79 PHE A C 1
ATOM 657 O O . PHE A 1 79 ? -7.656 0.779 -3.284 1.00 97.69 79 PHE A O 1
ATOM 664 N N . GLU A 1 80 ? -8.083 -1.113 -2.151 1.00 98.25 80 GLU A N 1
ATOM 665 C CA . GLU A 1 80 ? -7.013 -1.903 -2.786 1.00 98.25 80 GLU A CA 1
ATOM 666 C C . GLU A 1 80 ? -7.271 -2.092 -4.286 1.00 98.25 80 GLU A C 1
ATOM 668 O O . GLU A 1 80 ? -6.349 -1.990 -5.095 1.00 98.25 80 GLU A O 1
ATOM 673 N N . PHE A 1 81 ? -8.528 -2.298 -4.686 1.00 98.50 81 PHE A N 1
ATOM 674 C CA . PHE A 1 81 ? -8.889 -2.419 -6.092 1.00 98.50 81 PHE A CA 1
ATOM 675 C C . PHE A 1 81 ? -8.549 -1.151 -6.876 1.00 98.50 81 PHE A C 1
ATOM 677 O O . PHE A 1 81 ? -7.904 -1.245 -7.912 1.00 98.50 81 PHE A O 1
ATOM 684 N N . ILE A 1 82 ? -8.934 0.029 -6.380 1.00 96.88 82 ILE A N 1
ATOM 685 C CA . ILE A 1 82 ? -8.682 1.311 -7.060 1.00 96.88 82 ILE A CA 1
ATOM 686 C C . ILE A 1 82 ? -7.189 1.613 -7.195 1.00 96.88 82 ILE A C 1
ATOM 688 O O . ILE A 1 82 ? -6.769 2.122 -8.229 1.00 96.88 82 ILE A O 1
ATOM 692 N N . ILE A 1 83 ? -6.407 1.347 -6.149 1.00 95.81 83 ILE A N 1
ATOM 693 C CA . ILE A 1 83 ? -4.997 1.758 -6.093 1.00 95.81 83 ILE A CA 1
ATOM 694 C C . ILE A 1 83 ? -4.083 0.730 -6.763 1.00 95.81 83 ILE A C 1
ATOM 696 O O . ILE A 1 83 ? -3.084 1.106 -7.366 1.00 95.81 83 ILE A O 1
ATOM 700 N N . THR A 1 84 ? -4.426 -0.556 -6.677 1.00 97.38 84 THR A N 1
ATOM 701 C CA . THR A 1 84 ? -3.512 -1.642 -7.048 1.00 97.38 84 THR A CA 1
ATOM 702 C C . THR A 1 84 ? -4.017 -2.442 -8.245 1.00 97.38 84 THR A C 1
ATOM 704 O O . THR A 1 84 ? -3.309 -2.589 -9.238 1.00 97.38 84 THR A O 1
ATOM 707 N N . VAL A 1 85 ? -5.233 -2.990 -8.173 1.00 98.44 85 VAL A N 1
ATOM 708 C CA . VAL A 1 85 ? -5.714 -3.971 -9.169 1.00 98.44 85 VAL A CA 1
ATOM 709 C C . VAL A 1 85 ? -6.204 -3.296 -10.448 1.00 98.44 85 VAL A C 1
ATOM 711 O O . VAL A 1 85 ? -5.910 -3.768 -11.544 1.00 98.44 85 VAL A O 1
ATOM 714 N N . LEU A 1 86 ? -6.931 -2.187 -10.325 1.00 98.25 86 LEU A N 1
ATOM 715 C CA . LEU A 1 86 ? -7.501 -1.459 -11.452 1.00 98.25 86 LEU A CA 1
ATOM 716 C C . LEU A 1 86 ? -6.412 -0.840 -12.348 1.00 98.25 86 LEU A C 1
ATOM 718 O O . LEU A 1 86 ? -6.488 -1.061 -13.557 1.00 98.25 86 LEU A O 1
ATOM 722 N N . PRO A 1 87 ? -5.362 -0.171 -11.821 1.00 98.31 87 PRO A N 1
ATOM 723 C CA . PRO A 1 87 ? -4.253 0.294 -12.652 1.00 98.31 87 PRO A CA 1
ATOM 724 C C . PRO A 1 87 ? -3.516 -0.853 -13.348 1.00 98.31 87 PRO A C 1
ATOM 726 O O . PRO A 1 87 ? -3.149 -0.707 -14.510 1.00 98.31 87 PRO A O 1
ATOM 729 N N . MET A 1 88 ? -3.362 -2.015 -12.696 1.00 98.50 88 MET A N 1
ATOM 730 C CA . MET A 1 88 ? -2.778 -3.199 -13.340 1.00 98.50 88 MET A CA 1
ATOM 731 C C . MET A 1 88 ? -3.641 -3.751 -14.476 1.00 98.50 88 MET A C 1
ATOM 733 O O . MET A 1 88 ? -3.089 -4.077 -15.517 1.00 98.50 88 MET A O 1
ATOM 737 N N . LEU A 1 89 ? -4.968 -3.821 -14.321 1.00 98.56 89 LEU A N 1
ATOM 738 C CA . LEU A 1 89 ? -5.881 -4.249 -15.394 1.00 98.56 89 LEU A CA 1
ATOM 739 C C . LEU A 1 89 ? -5.803 -3.334 -16.623 1.00 98.56 89 LEU A C 1
ATOM 741 O O . LEU A 1 89 ? -5.887 -3.816 -17.752 1.00 98.56 89 LEU A O 1
ATOM 745 N N . ILE A 1 90 ? -5.661 -2.028 -16.395 1.00 98.25 90 ILE A N 1
ATOM 746 C CA . ILE A 1 90 ? -5.549 -1.019 -17.454 1.00 98.25 90 ILE A CA 1
ATOM 747 C C . ILE A 1 90 ? -4.194 -1.136 -18.144 1.00 98.25 90 ILE A C 1
ATOM 749 O O . ILE A 1 90 ? -4.143 -1.319 -19.361 1.00 98.25 90 ILE A O 1
ATOM 753 N N . PHE A 1 91 ? -3.111 -1.103 -17.365 1.00 98.00 91 PHE A N 1
ATOM 754 C CA . PHE A 1 91 ? -1.748 -1.217 -17.876 1.00 98.00 91 PHE A CA 1
ATOM 755 C C . PHE A 1 91 ? -1.543 -2.540 -18.630 1.00 98.00 91 PHE A C 1
ATOM 757 O O . PHE A 1 91 ? -0.993 -2.548 -19.724 1.00 98.00 91 PHE A O 1
ATOM 764 N N . TYR A 1 92 ? -2.106 -3.640 -18.124 1.00 98.38 92 TYR A N 1
ATOM 765 C CA . TYR A 1 92 ? -2.125 -4.936 -18.799 1.00 98.38 92 TYR A CA 1
ATOM 766 C C . TYR A 1 92 ? -2.667 -4.865 -20.230 1.00 98.38 92 TYR A C 1
ATOM 768 O O . TYR A 1 92 ? -2.040 -5.373 -21.159 1.00 98.38 92 TYR A O 1
ATOM 776 N N . SER A 1 93 ? -3.835 -4.244 -20.404 1.00 97.50 93 SER A N 1
ATOM 777 C CA . SER A 1 93 ? -4.501 -4.185 -21.704 1.00 97.50 93 SER A CA 1
ATOM 778 C C . SER A 1 93 ? -3.928 -3.138 -22.654 1.00 97.50 93 SER A C 1
ATOM 780 O O . SER A 1 93 ? -3.927 -3.367 -23.861 1.00 97.50 93 SER A O 1
ATOM 782 N N . LEU A 1 94 ? -3.485 -1.992 -22.125 1.00 97.62 94 LEU A N 1
ATOM 783 C CA . LEU A 1 94 ? -3.044 -0.849 -22.929 1.00 97.62 94 LEU A CA 1
ATOM 784 C C . LEU A 1 94 ? -1.543 -0.864 -23.234 1.00 97.62 94 LEU A C 1
ATOM 786 O O . LEU A 1 94 ? -1.123 -0.170 -24.149 1.00 97.62 94 LEU A O 1
ATOM 790 N N . ALA A 1 95 ? -0.748 -1.629 -22.483 1.00 97.19 95 ALA A N 1
ATOM 791 C CA . ALA A 1 95 ? 0.694 -1.778 -22.682 1.00 97.19 95 ALA A CA 1
ATOM 792 C C . ALA A 1 95 ? 1.088 -3.229 -23.018 1.00 97.19 95 ALA A C 1
ATOM 794 O O . ALA A 1 95 ? 2.205 -3.643 -22.720 1.00 97.19 95 ALA A O 1
ATOM 795 N N . ASN A 1 96 ? 0.150 -4.024 -23.548 1.00 97.00 96 ASN A N 1
ATOM 796 C CA . ASN A 1 96 ? 0.342 -5.411 -23.991 1.00 97.00 96 ASN A CA 1
ATOM 797 C C . ASN A 1 96 ? 1.095 -6.335 -23.005 1.00 97.00 96 ASN A C 1
ATOM 799 O O . ASN A 1 96 ? 1.838 -7.223 -23.420 1.00 97.00 96 ASN A O 1
ATOM 803 N N . GLN A 1 97 ? 0.880 -6.198 -21.697 1.00 97.38 97 GLN A N 1
ATOM 804 C CA . GLN A 1 97 ? 1.671 -6.930 -20.697 1.00 97.38 97 GLN A CA 1
ATOM 805 C C . GLN A 1 97 ? 1.299 -8.420 -20.591 1.00 97.38 97 GLN A C 1
ATOM 807 O O . GLN A 1 97 ? 0.303 -8.882 -21.156 1.00 97.38 97 GLN A O 1
ATOM 812 N N . GLU A 1 98 ? 2.085 -9.196 -19.845 1.00 97.19 98 GLU A N 1
ATOM 813 C CA . GLU A 1 98 ? 1.933 -10.649 -19.715 1.00 97.19 98 GLU A CA 1
ATOM 814 C C . GLU A 1 98 ? 0.588 -11.092 -19.100 1.00 97.19 98 GLU A C 1
ATOM 816 O O . GLU A 1 98 ? 0.267 -10.830 -17.934 1.00 97.19 98 GLU A O 1
ATOM 821 N N . THR A 1 99 ? -0.193 -11.862 -19.870 1.00 98.31 99 THR A N 1
ATOM 822 C CA . THR A 1 99 ? -1.520 -12.369 -19.463 1.00 98.31 99 THR A CA 1
ATOM 823 C C . THR A 1 99 ? 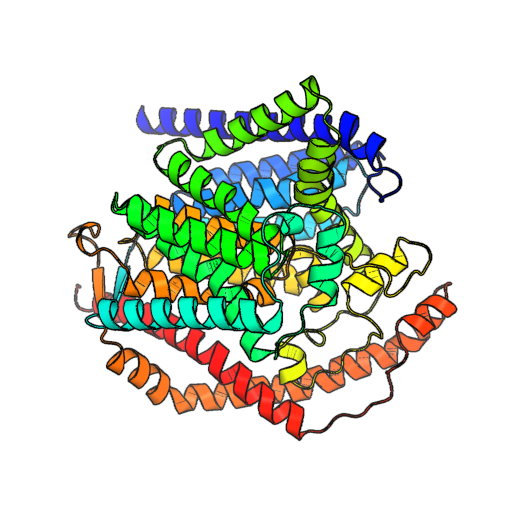-1.447 -13.279 -18.243 1.00 98.31 99 THR A C 1
ATOM 825 O O . THR A 1 99 ? -2.293 -13.189 -17.351 1.00 98.31 99 THR A O 1
ATOM 828 N N . ARG A 1 100 ? -0.426 -14.141 -18.169 1.00 98.00 100 ARG A N 1
ATOM 829 C CA . ARG A 1 100 ? -0.258 -15.090 -17.057 1.00 98.00 100 ARG A CA 1
ATOM 830 C C . ARG A 1 100 ? -0.180 -14.368 -15.715 1.00 98.00 100 ARG A C 1
ATOM 832 O O . ARG A 1 100 ? -0.838 -14.779 -14.761 1.00 98.00 100 ARG A O 1
ATOM 839 N N . TYR A 1 101 ? 0.559 -13.264 -15.651 1.00 98.44 101 TYR A N 1
ATOM 840 C CA . TYR A 1 101 ? 0.685 -12.502 -14.418 1.00 98.44 101 TYR A CA 1
ATOM 841 C C . TYR A 1 101 ? -0.616 -11.809 -14.011 1.00 98.44 101 TYR A C 1
ATOM 843 O O . TYR A 1 101 ? -1.021 -11.903 -12.850 1.00 98.44 101 TYR A O 1
ATOM 851 N N . MET A 1 102 ? -1.328 -11.193 -14.960 1.00 98.62 102 MET A N 1
ATOM 852 C CA . MET A 1 102 ? -2.617 -10.552 -14.676 1.00 98.62 102 MET A CA 1
ATOM 853 C C . MET A 1 102 ? -3.662 -11.560 -14.163 1.00 98.62 102 MET A C 1
ATOM 855 O O . MET A 1 102 ? -4.457 -11.242 -13.270 1.00 98.62 102 MET A O 1
ATOM 859 N N . LEU A 1 103 ? -3.633 -12.802 -14.659 1.00 98.69 103 LEU A N 1
ATOM 860 C CA . LEU A 1 103 ? -4.460 -13.890 -14.131 1.00 98.69 103 LEU A CA 1
ATOM 861 C C . LEU A 1 103 ? -4.074 -14.256 -12.690 1.00 98.69 103 LEU A C 1
ATOM 863 O O . LEU A 1 103 ? -4.964 -14.406 -11.851 1.00 98.69 103 LEU A O 1
ATOM 867 N N . TYR A 1 104 ? -2.779 -14.335 -12.362 1.00 98.56 104 TYR A N 1
ATOM 868 C CA . TYR A 1 104 ? -2.321 -14.589 -10.988 1.00 98.56 104 TYR A CA 1
ATOM 869 C C . TYR A 1 104 ? -2.737 -13.484 -10.016 1.00 98.56 104 TYR A C 1
ATOM 871 O O . TYR A 1 104 ? -3.201 -13.782 -8.912 1.00 98.56 104 TYR A O 1
ATOM 879 N N . VAL A 1 105 ? -2.624 -12.218 -10.423 1.00 98.69 105 VAL A N 1
ATOM 880 C CA . VAL A 1 105 ? -3.104 -11.062 -9.653 1.00 98.69 105 VAL A CA 1
ATOM 881 C C . VAL A 1 105 ? -4.610 -11.166 -9.415 1.00 98.69 105 VAL A C 1
ATOM 883 O O . VAL A 1 105 ? -5.066 -11.076 -8.274 1.00 98.69 105 VAL A O 1
ATOM 886 N N . SER A 1 106 ? -5.383 -11.403 -10.478 1.00 98.69 106 SER A N 1
ATOM 887 C CA . SER A 1 106 ? -6.846 -11.479 -10.408 1.00 98.69 106 SER A CA 1
ATOM 888 C C . SER A 1 106 ? -7.311 -12.634 -9.522 1.00 98.69 106 SER A C 1
ATOM 890 O O . SER A 1 106 ? -8.201 -12.454 -8.693 1.00 98.69 106 SER A O 1
ATOM 892 N N . LEU A 1 107 ? -6.672 -13.802 -9.632 1.00 98.62 107 LEU A N 1
ATOM 893 C CA . LEU A 1 107 ? -6.934 -14.957 -8.774 1.00 98.62 107 LEU A CA 1
ATOM 894 C C . LEU A 1 107 ? -6.611 -14.650 -7.307 1.00 98.62 107 LEU A C 1
ATOM 896 O O . LEU A 1 107 ? -7.414 -14.935 -6.420 1.00 98.62 107 LEU A O 1
ATOM 900 N N . SER A 1 108 ? -5.455 -14.039 -7.053 1.00 98.44 108 SER A N 1
ATOM 901 C CA . SER A 1 108 ? -5.007 -13.684 -5.705 1.00 98.44 108 SER A CA 1
ATOM 902 C C . SER A 1 108 ? -5.977 -12.706 -5.038 1.00 98.44 108 SER A C 1
ATOM 904 O O . SER A 1 108 ? -6.403 -12.930 -3.904 1.00 98.44 108 SER A O 1
ATOM 906 N N . PHE A 1 109 ? -6.421 -11.678 -5.764 1.00 98.62 109 PHE A N 1
ATOM 907 C CA . PHE A 1 109 ? -7.427 -10.733 -5.282 1.00 98.62 109 PHE A CA 1
ATOM 908 C C . PHE A 1 109 ? -8.815 -11.380 -5.118 1.00 98.62 109 PHE A C 1
ATOM 910 O O . PHE A 1 109 ? -9.493 -11.145 -4.115 1.00 98.62 109 PHE A O 1
ATOM 917 N N . LEU A 1 110 ? -9.222 -12.278 -6.024 1.00 98.56 110 LEU A N 1
ATOM 918 C CA . LEU A 1 110 ? -10.459 -13.055 -5.886 1.00 98.56 110 LEU A CA 1
ATOM 919 C C . LEU A 1 110 ? -10.465 -13.892 -4.599 1.00 98.56 110 LEU A C 1
ATOM 921 O O . LEU A 1 110 ? -11.473 -13.920 -3.891 1.00 98.56 110 LEU A O 1
ATOM 925 N N . ILE A 1 111 ? -9.342 -14.522 -4.245 1.00 97.44 111 ILE A N 1
ATOM 926 C CA . ILE A 1 111 ? -9.193 -15.260 -2.981 1.00 97.44 111 ILE A CA 1
ATOM 927 C C . ILE A 1 111 ? -9.420 -14.335 -1.779 1.00 97.44 111 ILE A C 1
ATOM 929 O O . ILE A 1 111 ? -10.144 -14.716 -0.850 1.00 97.44 111 ILE A O 1
ATOM 933 N N . GLN A 1 112 ? -8.886 -13.108 -1.806 1.00 98.12 112 GLN A N 1
ATOM 934 C CA . GLN A 1 112 ? -9.154 -12.127 -0.750 1.00 98.12 112 GLN A CA 1
ATOM 935 C C . GLN A 1 112 ? -10.656 -11.835 -0.622 1.00 98.12 112 GLN A C 1
ATOM 937 O O . GLN A 1 112 ? -11.212 -11.901 0.482 1.00 98.12 112 GLN A O 1
ATOM 942 N N . ILE A 1 113 ? -11.337 -11.599 -1.750 1.00 98.31 113 ILE A N 1
ATOM 943 C CA . ILE A 1 113 ? -12.787 -11.362 -1.785 1.00 98.31 113 ILE A CA 1
ATOM 944 C C . ILE A 1 113 ? -13.547 -12.549 -1.176 1.00 98.31 113 ILE A C 1
ATOM 946 O O . ILE A 1 113 ? -14.429 -12.352 -0.338 1.00 98.31 113 ILE A O 1
ATOM 950 N N . LEU A 1 114 ? -13.206 -13.787 -1.545 1.00 96.25 114 LEU A N 1
ATOM 951 C CA . LEU A 1 114 ? -13.882 -14.991 -1.048 1.00 96.25 114 LEU A CA 1
ATOM 952 C C . LEU A 1 114 ? -13.718 -15.172 0.472 1.00 96.25 114 LEU A C 1
ATOM 954 O O . LEU A 1 114 ? -14.687 -15.504 1.167 1.00 96.25 114 LEU A O 1
ATOM 958 N N . ILE A 1 115 ? -12.527 -14.906 1.016 1.00 90.69 115 ILE A N 1
ATOM 959 C CA . ILE A 1 115 ? -12.256 -14.989 2.462 1.00 90.69 115 ILE A CA 1
ATOM 960 C C . ILE A 1 115 ? -13.087 -13.962 3.242 1.00 90.69 115 ILE A C 1
ATOM 962 O O . ILE A 1 115 ? -13.669 -14.301 4.290 1.00 90.69 115 ILE A O 1
ATOM 966 N N . LEU A 1 116 ? -13.152 -12.729 2.730 1.00 94.12 116 LEU A N 1
ATOM 967 C CA . LEU A 1 116 ? -13.842 -11.596 3.354 1.00 94.12 116 LEU A CA 1
ATOM 968 C C . LEU A 1 116 ? -15.363 -11.639 3.163 1.00 94.12 116 LEU A C 1
ATOM 970 O O . LEU A 1 116 ? -16.105 -11.221 4.052 1.00 94.12 116 LEU A O 1
ATOM 974 N N . LYS A 1 117 ? -15.855 -12.236 2.075 1.00 92.31 117 LYS A N 1
ATOM 975 C CA . LYS A 1 117 ? -17.285 -12.514 1.869 1.00 92.31 117 LYS A CA 1
ATOM 976 C C . LYS A 1 117 ? -17.845 -13.432 2.960 1.00 92.31 117 LYS A C 1
ATOM 978 O O . LYS A 1 117 ? -18.960 -13.229 3.434 1.00 92.31 117 LYS A O 1
ATOM 983 N N . ASN A 1 118 ? -17.062 -14.419 3.399 1.00 77.62 118 ASN A N 1
ATOM 984 C CA . ASN A 1 118 ? -17.474 -15.448 4.362 1.00 77.62 118 ASN A CA 1
ATOM 985 C C . ASN A 1 118 ? -17.360 -15.003 5.836 1.00 77.62 118 ASN A C 1
ATOM 987 O O . ASN A 1 118 ? -16.995 -15.792 6.720 1.00 77.62 118 ASN A O 1
ATOM 991 N N . ILE A 1 119 ? -17.620 -13.732 6.136 1.00 74.19 119 ILE A N 1
ATOM 992 C CA . ILE A 1 119 ? -17.666 -13.223 7.510 1.00 74.19 119 ILE A CA 1
ATOM 993 C C . ILE A 1 119 ? -19.086 -13.413 8.049 1.00 74.19 119 ILE A C 1
ATOM 995 O O . ILE A 1 119 ? -19.982 -12.615 7.797 1.00 74.19 119 ILE A O 1
ATOM 999 N N . LYS A 1 120 ? -19.296 -14.502 8.803 1.00 63.19 120 LYS A N 1
ATOM 1000 C CA . LYS A 1 120 ? -20.485 -14.652 9.655 1.00 63.19 120 LYS A CA 1
ATOM 1001 C C . LYS A 1 120 ? -20.335 -13.742 10.880 1.00 63.19 120 LYS A C 1
ATOM 1003 O O . LYS A 1 120 ? -19.299 -13.784 11.551 1.00 63.19 120 LYS A O 1
ATOM 1008 N N . ILE A 1 121 ? -21.357 -12.919 11.104 1.00 54.75 121 ILE A N 1
ATOM 1009 C CA . ILE A 1 121 ? -21.443 -11.803 12.059 1.00 54.75 121 ILE A CA 1
ATOM 1010 C C . ILE A 1 121 ? -21.676 -12.345 13.478 1.00 54.75 121 ILE A C 1
ATOM 1012 O O . ILE A 1 121 ? -22.709 -12.124 14.095 1.00 54.75 121 ILE A O 1
ATOM 1016 N N . GLU A 1 122 ? -20.728 -13.110 14.004 1.00 56.22 122 GLU A N 1
ATOM 1017 C CA . GLU A 1 122 ? -20.581 -13.224 15.455 1.00 56.22 122 GLU A CA 1
ATOM 1018 C C . GLU A 1 122 ? -19.462 -12.257 15.834 1.00 56.22 122 GLU A C 1
ATOM 1020 O O . GLU A 1 122 ? -18.280 -12.603 15.831 1.00 56.22 122 GLU A O 1
ATOM 1025 N N . GLU A 1 123 ? -19.835 -10.991 16.020 1.00 61.38 123 GLU A N 1
ATOM 1026 C CA . GLU A 1 123 ? -18.898 -9.929 16.376 1.00 61.38 123 GLU A CA 1
ATOM 1027 C C . GLU A 1 123 ? -18.491 -10.071 17.843 1.00 61.38 123 GLU A C 1
ATOM 1029 O O . GLU A 1 123 ? -19.307 -9.942 18.761 1.00 61.38 123 GLU A O 1
ATOM 1034 N N . VAL A 1 124 ? -17.205 -10.322 18.058 1.00 64.44 124 VAL A N 1
ATOM 1035 C CA . VAL A 1 124 ? -16.601 -10.458 19.380 1.00 64.44 124 VAL A CA 1
ATOM 1036 C C . VAL A 1 124 ? -15.704 -9.251 19.575 1.00 64.44 124 VAL A C 1
ATOM 1038 O O . VAL A 1 124 ? -14.766 -9.067 18.821 1.00 64.44 124 VAL A O 1
ATOM 1041 N N . SER A 1 125 ? -15.946 -8.406 20.565 1.00 65.94 125 SER A N 1
ATOM 1042 C CA . SER A 1 125 ? -15.060 -7.279 20.849 1.00 65.94 125 SER A CA 1
ATOM 1043 C C . SER A 1 125 ? -14.035 -7.673 21.908 1.00 65.94 125 SER A C 1
ATOM 1045 O O . SER A 1 125 ? -14.385 -8.106 23.004 1.00 65.94 125 SER A O 1
ATOM 1047 N N . ILE A 1 126 ? -12.746 -7.533 21.597 1.00 68.75 126 ILE A N 1
ATOM 1048 C CA . ILE A 1 126 ? -11.672 -7.791 22.564 1.00 68.75 126 ILE A CA 1
ATOM 1049 C C . ILE A 1 126 ? -11.208 -6.468 23.163 1.00 68.75 126 ILE A C 1
ATOM 1051 O O . ILE A 1 126 ? -10.784 -5.560 22.449 1.00 68.75 126 ILE A O 1
ATOM 1055 N N . TYR A 1 127 ? -11.259 -6.384 24.491 1.00 71.75 127 TYR A N 1
ATOM 1056 C CA . TYR A 1 127 ? -10.844 -5.220 25.259 1.00 71.75 127 TYR A CA 1
ATOM 1057 C C . TYR A 1 127 ? -9.753 -5.565 26.271 1.00 71.75 127 TYR A C 1
ATOM 1059 O O . TYR A 1 127 ? -9.930 -6.439 27.128 1.00 71.75 127 TYR A O 1
ATOM 1067 N N . ILE A 1 128 ? -8.640 -4.827 26.217 1.00 69.69 128 ILE A N 1
ATOM 1068 C CA . ILE A 1 128 ? -7.548 -4.956 27.188 1.00 69.69 128 ILE A CA 1
ATOM 1069 C C . ILE A 1 128 ? -7.784 -3.987 28.354 1.00 69.69 128 ILE A C 1
ATOM 1071 O O . ILE A 1 128 ? -7.650 -2.768 28.219 1.00 69.69 128 ILE A O 1
ATOM 1075 N N . ILE A 1 129 ? -8.113 -4.530 29.528 1.00 68.88 129 ILE A N 1
ATOM 1076 C CA . ILE A 1 129 ? -8.489 -3.732 30.704 1.00 68.88 129 ILE A CA 1
ATOM 1077 C C . ILE A 1 129 ? -7.262 -3.117 31.379 1.00 68.88 129 ILE A C 1
ATOM 1079 O O . ILE A 1 129 ? -6.242 -3.777 31.578 1.00 68.88 129 ILE A O 1
ATOM 1083 N N . GLY A 1 130 ? -7.397 -1.863 31.823 1.00 68.31 130 GLY A N 1
ATOM 1084 C CA . GLY A 1 130 ? -6.494 -1.241 32.800 1.00 68.31 130 GLY A CA 1
ATOM 1085 C C . GLY A 1 130 ? -5.148 -0.770 32.245 1.00 68.31 130 GLY A C 1
ATOM 1086 O O . GLY A 1 130 ? -4.386 -0.125 32.960 1.00 68.31 130 GLY A O 1
ATOM 1087 N N . VAL A 1 131 ? -4.855 -1.030 30.967 1.00 78.31 131 VAL A N 1
ATOM 1088 C CA . VAL A 1 131 ? -3.568 -0.654 30.352 1.00 78.31 131 VAL A CA 1
ATOM 1089 C C . VAL A 1 131 ? -3.674 0.615 29.507 1.00 78.31 131 VAL A C 1
ATOM 1091 O O . VAL A 1 131 ? -2.668 1.276 29.281 1.00 78.31 131 VAL A O 1
ATOM 1094 N N . ARG A 1 132 ? -4.882 1.038 29.107 1.00 81.94 132 ARG A N 1
ATOM 1095 C CA . ARG A 1 132 ? -5.098 2.172 28.185 1.00 81.94 132 ARG A CA 1
ATOM 1096 C C . ARG A 1 132 ? -4.308 3.435 28.544 1.00 81.94 132 ARG A C 1
ATOM 1098 O O . ARG A 1 132 ? -3.660 4.001 27.670 1.00 81.94 132 ARG A O 1
ATOM 1105 N N . LYS A 1 133 ? -4.345 3.881 29.809 1.00 80.75 133 LYS A N 1
ATOM 1106 C CA . LYS A 1 133 ? -3.626 5.093 30.254 1.00 80.75 133 LYS A CA 1
ATOM 1107 C C . LYS A 1 133 ? -2.108 4.894 30.193 1.00 80.75 133 LYS A C 1
ATOM 1109 O O . LYS A 1 133 ? -1.428 5.720 29.597 1.00 80.75 133 LYS A O 1
ATOM 1114 N N . LYS A 1 134 ? -1.599 3.787 30.748 1.00 78.06 134 LYS A N 1
ATOM 1115 C CA . LYS A 1 134 ? -0.162 3.458 30.766 1.00 78.06 134 LYS A CA 1
ATOM 1116 C C . LYS A 1 134 ? 0.397 3.288 29.352 1.00 78.06 134 LYS A C 1
ATOM 1118 O O . LYS A 1 134 ? 1.404 3.896 29.022 1.00 78.06 134 LYS A O 1
ATOM 1123 N N . PHE A 1 135 ? -0.305 2.544 28.497 1.00 81.81 135 PHE A N 1
ATOM 1124 C CA . PHE A 1 135 ? 0.075 2.352 27.099 1.00 81.81 135 PHE A CA 1
ATOM 1125 C C . PHE A 1 135 ? 0.066 3.669 26.325 1.00 81.81 135 PHE A C 1
ATOM 1127 O O . PHE A 1 135 ? 1.006 3.960 25.599 1.00 81.81 135 PHE A O 1
ATOM 1134 N N . LYS A 1 136 ? -0.956 4.511 26.522 1.00 86.06 136 LYS A N 1
ATOM 1135 C CA . LYS A 1 136 ? -0.990 5.836 25.901 1.00 86.06 136 LYS A CA 1
ATOM 1136 C C . LYS A 1 136 ? 0.212 6.692 26.311 1.00 86.06 136 LYS A C 1
ATOM 1138 O O . LYS A 1 136 ? 0.801 7.320 25.441 1.00 86.06 136 LYS A O 1
ATOM 1143 N N . ILE A 1 137 ? 0.560 6.721 27.600 1.00 79.00 137 ILE A N 1
ATOM 1144 C CA . ILE A 1 137 ? 1.731 7.463 28.098 1.00 79.00 137 ILE A CA 1
ATOM 1145 C C . ILE A 1 137 ? 3.014 6.910 27.471 1.00 79.00 137 ILE A C 1
ATOM 1147 O O . ILE A 1 137 ? 3.796 7.690 26.943 1.00 79.00 137 ILE A O 1
ATOM 1151 N N . LEU A 1 138 ? 3.180 5.583 27.448 1.00 84.56 138 LEU A N 1
ATOM 1152 C CA . LEU A 1 138 ? 4.333 4.922 26.835 1.00 84.56 138 LEU A CA 1
ATOM 1153 C C . LEU A 1 138 ? 4.493 5.290 25.355 1.00 84.56 138 LEU A C 1
ATOM 1155 O O . LEU A 1 138 ? 5.583 5.665 24.942 1.00 84.56 138 LEU A O 1
ATOM 1159 N N . ILE A 1 139 ? 3.421 5.216 24.559 1.00 90.12 139 ILE A N 1
ATOM 1160 C CA . ILE A 1 139 ? 3.504 5.553 23.132 1.00 90.12 139 ILE A CA 1
ATOM 1161 C C . ILE A 1 139 ? 3.763 7.047 22.933 1.00 90.12 139 ILE A C 1
ATOM 1163 O O . ILE A 1 139 ? 4.540 7.397 22.058 1.00 90.12 139 ILE A O 1
ATOM 1167 N N . ILE A 1 140 ? 3.169 7.938 23.734 1.00 86.75 140 ILE A N 1
ATOM 1168 C CA . ILE A 1 140 ? 3.471 9.377 23.643 1.00 86.75 140 ILE A CA 1
ATOM 1169 C C . ILE A 1 140 ? 4.943 9.640 23.966 1.00 86.75 140 ILE A C 1
ATOM 1171 O O . ILE A 1 140 ? 5.602 10.357 23.223 1.00 86.75 140 ILE A O 1
ATOM 1175 N N . PHE A 1 141 ? 5.463 9.033 25.031 1.00 81.25 141 PHE A N 1
ATOM 1176 C CA . PHE A 1 141 ? 6.875 9.125 25.392 1.00 81.25 141 PHE A CA 1
ATOM 1177 C C . PHE A 1 141 ? 7.778 8.616 24.262 1.00 81.25 141 PHE A C 1
ATOM 1179 O O . PHE A 1 141 ? 8.729 9.292 23.882 1.00 81.25 141 PHE A O 1
ATOM 1186 N N . LEU A 1 142 ? 7.427 7.478 23.660 1.00 86.81 142 LEU A N 1
ATOM 1187 C CA . LEU A 1 142 ? 8.165 6.909 22.540 1.00 86.81 142 LEU A CA 1
ATOM 1188 C C . LEU A 1 142 ? 8.102 7.792 21.283 1.00 86.81 142 LEU A C 1
ATOM 1190 O O . LEU A 1 142 ? 9.130 7.986 20.649 1.00 86.81 142 LEU A O 1
ATOM 1194 N N . ILE A 1 143 ? 6.945 8.380 20.956 1.00 92.25 143 ILE A N 1
ATOM 1195 C CA . ILE A 1 143 ? 6.825 9.371 19.873 1.00 92.25 143 ILE A CA 1
ATOM 1196 C C . ILE A 1 143 ? 7.790 10.533 20.128 1.00 92.25 143 ILE A C 1
ATOM 1198 O O . ILE A 1 143 ? 8.545 10.890 19.231 1.00 92.25 143 ILE A O 1
ATOM 1202 N N . MET A 1 144 ? 7.798 11.100 21.339 1.00 89.38 144 MET A N 1
ATOM 1203 C CA . MET A 1 144 ? 8.671 12.233 21.668 1.00 89.38 144 MET A CA 1
ATOM 1204 C C . MET A 1 144 ? 10.152 11.862 21.560 1.00 89.38 144 MET A C 1
ATOM 1206 O O . MET A 1 144 ? 10.907 12.600 20.934 1.00 89.38 144 MET A O 1
ATOM 1210 N N . ILE A 1 145 ? 10.558 10.703 22.093 1.00 85.62 145 ILE A N 1
ATOM 1211 C CA . ILE A 1 145 ? 11.932 10.199 21.946 1.00 85.62 145 ILE A CA 1
ATOM 1212 C C . ILE A 1 145 ? 12.294 10.050 20.473 1.00 85.62 145 ILE A C 1
ATOM 1214 O O . ILE A 1 145 ? 13.344 10.525 20.058 1.00 85.62 145 ILE A O 1
ATOM 1218 N N . VAL A 1 146 ? 11.439 9.407 19.676 1.00 90.88 146 VAL A N 1
ATOM 1219 C CA . VAL A 1 146 ? 11.715 9.174 18.256 1.00 90.88 146 VAL A CA 1
ATOM 1220 C C . VAL A 1 146 ? 11.840 10.496 17.512 1.00 90.88 146 VAL A C 1
ATOM 1222 O O . VAL A 1 146 ? 12.777 10.652 16.739 1.00 90.88 146 VAL A O 1
ATOM 1225 N N . VAL A 1 147 ? 10.959 11.463 17.767 1.00 89.06 147 VAL A N 1
ATOM 1226 C CA . VAL A 1 147 ? 11.023 12.800 17.159 1.00 89.06 147 VAL A CA 1
ATOM 1227 C C . VAL A 1 147 ? 12.334 13.508 17.509 1.00 89.06 147 VAL A C 1
ATOM 1229 O O . VAL A 1 147 ? 13.020 13.985 16.605 1.00 89.06 147 VAL A O 1
ATOM 1232 N N . ILE A 1 148 ? 12.711 13.524 18.791 1.00 86.00 148 ILE A N 1
ATOM 1233 C CA . ILE A 1 148 ? 13.947 14.163 19.267 1.00 86.00 148 ILE A CA 1
ATOM 1234 C C . ILE A 1 148 ? 15.173 13.471 18.669 1.00 86.00 148 ILE A C 1
ATOM 1236 O O . ILE A 1 148 ? 16.020 14.131 18.081 1.00 86.00 148 ILE A O 1
ATOM 1240 N N . LEU A 1 149 ? 15.257 12.142 18.751 1.00 87.31 149 LEU A N 1
ATOM 1241 C CA . LEU A 1 149 ? 16.383 11.390 18.198 1.00 87.31 149 LEU A CA 1
ATOM 1242 C C . LEU A 1 149 ? 16.480 11.557 16.677 1.00 87.31 149 LEU A C 1
ATOM 1244 O O . LEU A 1 149 ? 17.573 11.749 16.161 1.00 87.31 149 LEU A O 1
ATOM 1248 N N . THR A 1 150 ? 15.357 11.556 15.955 1.00 89.62 150 THR A N 1
ATOM 1249 C CA . THR A 1 150 ? 15.344 11.795 14.500 1.00 89.62 150 THR A CA 1
ATOM 1250 C C . THR A 1 150 ? 15.923 13.171 14.175 1.00 89.62 150 THR A C 1
ATOM 1252 O O . THR A 1 150 ? 16.737 13.286 13.263 1.00 89.62 150 THR A O 1
ATOM 1255 N N . MET A 1 151 ? 15.549 14.199 14.944 1.00 87.88 151 MET A N 1
ATOM 1256 C CA . MET A 1 151 ? 16.120 15.541 14.816 1.00 87.88 151 MET A CA 1
ATOM 1257 C C . MET A 1 151 ? 17.619 15.565 15.141 1.00 87.88 151 MET A C 1
ATOM 1259 O O . MET A 1 151 ? 18.364 16.241 14.446 1.00 87.88 151 MET A O 1
ATOM 1263 N N . LEU A 1 152 ? 18.081 14.835 16.158 1.00 84.94 152 LEU A N 1
ATOM 1264 C CA . LEU A 1 152 ? 19.506 14.781 16.508 1.00 84.94 152 LEU A CA 1
ATOM 1265 C C . LEU A 1 152 ? 20.346 14.056 15.445 1.00 84.94 152 LEU A C 1
ATOM 1267 O O . LEU A 1 152 ? 21.462 14.478 15.167 1.00 84.94 152 LEU A O 1
ATOM 1271 N N . TYR A 1 153 ? 19.814 12.992 14.839 1.00 86.38 153 TYR A N 1
ATOM 1272 C CA . TYR A 1 153 ? 20.515 12.229 13.801 1.00 86.38 153 TYR A CA 1
ATOM 1273 C C . TYR A 1 153 ? 20.550 12.945 12.447 1.00 86.38 153 TYR A C 1
ATOM 1275 O O . TYR A 1 153 ? 21.563 12.882 11.758 1.00 86.38 153 TYR A O 1
ATOM 1283 N N . ASN A 1 154 ? 19.457 13.602 12.051 1.00 86.50 154 ASN A N 1
ATOM 1284 C CA . ASN A 1 154 ? 19.341 14.201 10.717 1.00 86.50 154 ASN A CA 1
ATOM 1285 C C . ASN A 1 154 ? 19.489 15.721 10.695 1.00 86.50 154 ASN A C 1
ATOM 1287 O O . ASN A 1 154 ? 19.699 16.303 9.635 1.00 86.50 154 ASN A O 1
ATOM 1291 N N . GLY A 1 155 ? 19.333 16.373 11.841 1.00 86.19 155 GLY A N 1
ATOM 1292 C CA . GLY A 1 155 ? 19.045 17.795 11.904 1.00 86.19 155 GLY A CA 1
ATOM 1293 C C . GLY A 1 155 ? 17.579 18.115 11.599 1.00 86.19 155 GLY A C 1
ATOM 1294 O O . GLY A 1 155 ? 16.743 17.253 11.313 1.00 86.19 155 GLY A O 1
ATOM 1295 N N . PHE A 1 156 ? 17.267 19.406 11.676 1.00 89.81 156 PHE A N 1
ATOM 1296 C CA . PHE A 1 156 ? 15.972 19.963 11.303 1.00 89.81 156 PHE A CA 1
ATOM 1297 C C . PHE A 1 156 ? 16.144 20.853 10.072 1.00 89.81 156 PHE A C 1
ATOM 1299 O O . PHE A 1 156 ? 16.807 21.886 10.136 1.00 89.81 156 PHE A O 1
ATOM 1306 N N . HIS A 1 157 ? 15.536 20.468 8.948 1.00 89.50 157 HIS A N 1
ATOM 1307 C CA . HIS A 1 157 ? 15.705 21.186 7.680 1.00 89.50 157 HIS A CA 1
ATOM 1308 C C . HIS A 1 157 ? 14.625 22.249 7.424 1.00 89.50 157 HIS A C 1
ATOM 1310 O O . HIS A 1 157 ? 14.730 23.020 6.467 1.00 89.50 157 HIS A O 1
ATOM 1316 N N . GLY A 1 158 ? 13.578 22.303 8.256 1.00 90.44 158 GLY A N 1
ATOM 1317 C CA . GLY A 1 158 ? 12.485 23.269 8.130 1.00 90.44 158 GLY A CA 1
ATOM 1318 C C . GLY A 1 158 ? 11.855 23.278 6.734 1.00 90.44 158 GLY A C 1
ATOM 1319 O O . GLY A 1 158 ? 11.626 22.229 6.131 1.00 90.44 158 GLY A O 1
ATOM 1320 N N . ILE A 1 159 ? 11.599 24.471 6.191 1.00 89.44 159 ILE A N 1
ATOM 1321 C CA . ILE A 1 159 ? 10.940 24.661 4.885 1.00 89.44 159 ILE A CA 1
ATOM 1322 C C . ILE A 1 159 ? 11.779 24.103 3.722 1.00 89.44 159 ILE A C 1
ATOM 1324 O O . ILE A 1 159 ? 11.208 23.646 2.734 1.00 89.44 159 ILE A O 1
ATOM 1328 N N . LYS A 1 160 ? 13.114 24.028 3.852 1.00 88.00 160 LYS A N 1
ATOM 1329 C CA . LYS A 1 160 ? 13.985 23.450 2.808 1.00 88.00 160 LYS A CA 1
ATOM 1330 C C . LYS A 1 160 ? 13.636 21.992 2.504 1.00 88.00 160 LYS A C 1
ATOM 1332 O O . LYS A 1 160 ? 13.863 21.528 1.396 1.00 88.00 160 LYS A O 1
ATOM 1337 N N . SER A 1 161 ? 13.027 21.276 3.452 1.00 85.19 161 SER A N 1
ATOM 1338 C CA . SER A 1 161 ? 12.536 19.911 3.229 1.00 85.19 161 SER A CA 1
ATOM 1339 C C . SER A 1 161 ? 11.427 19.804 2.172 1.00 85.19 161 SER A C 1
ATOM 1341 O O . SER A 1 161 ? 11.151 18.702 1.708 1.00 85.19 161 SER A O 1
ATOM 1343 N N . PHE A 1 162 ? 10.782 20.905 1.776 1.00 84.81 162 PHE A N 1
ATOM 1344 C CA . PHE A 1 162 ? 9.766 20.928 0.717 1.00 84.81 162 PHE A CA 1
ATOM 1345 C C . PHE A 1 162 ? 10.356 21.167 -0.680 1.00 84.81 162 PHE A C 1
ATOM 1347 O O . PHE A 1 162 ? 9.651 20.982 -1.672 1.00 84.81 162 PHE A O 1
ATOM 1354 N N . ASP A 1 163 ? 11.644 21.504 -0.777 1.00 84.56 163 ASP A N 1
ATOM 1355 C CA . ASP A 1 163 ? 12.362 21.559 -2.048 1.00 84.56 163 ASP A CA 1
ATOM 1356 C C . ASP A 1 163 ? 12.638 20.135 -2.551 1.00 84.56 163 ASP A C 1
ATOM 1358 O O . ASP A 1 163 ? 13.263 19.318 -1.870 1.00 84.56 163 ASP A O 1
ATOM 1362 N N . THR A 1 164 ? 12.162 19.830 -3.761 1.00 74.69 164 THR A N 1
ATOM 1363 C CA . THR A 1 164 ? 12.238 18.482 -4.341 1.00 74.69 164 THR A CA 1
ATOM 1364 C C . THR A 1 164 ? 13.655 17.987 -4.636 1.00 74.69 164 THR A C 1
ATOM 1366 O O . THR A 1 164 ? 13.852 16.771 -4.640 1.00 74.69 164 THR A O 1
ATOM 1369 N N . VAL A 1 165 ? 14.618 18.887 -4.853 1.00 81.31 165 VAL A N 1
ATOM 1370 C CA . VAL A 1 165 ? 16.024 18.564 -5.136 1.00 81.31 165 VAL A CA 1
ATOM 1371 C C . VAL A 1 165 ? 16.787 18.395 -3.827 1.00 81.31 165 VAL A C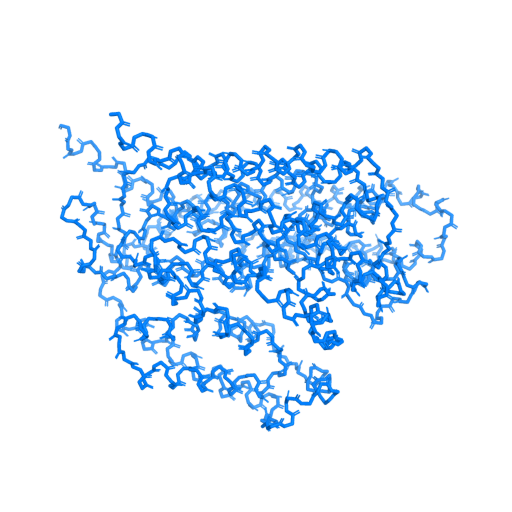 1
ATOM 1373 O O . VAL A 1 165 ? 17.442 17.371 -3.619 1.00 81.31 165 VAL A O 1
ATOM 1376 N N . TYR A 1 166 ? 16.637 19.343 -2.896 1.00 83.56 166 TYR A N 1
ATOM 1377 C CA . TYR A 1 166 ? 17.308 19.292 -1.590 1.00 83.56 166 TYR A CA 1
ATOM 1378 C C . TYR A 1 166 ? 16.935 18.038 -0.784 1.00 83.56 166 TYR A C 1
ATOM 1380 O O . TYR A 1 166 ? 17.753 17.468 -0.060 1.00 83.56 166 TYR A O 1
ATOM 1388 N N . LEU A 1 167 ? 15.710 17.553 -0.978 1.00 82.12 167 LEU A N 1
ATOM 1389 C CA . LEU A 1 167 ? 15.168 16.320 -0.415 1.00 82.12 167 LEU A CA 1
ATOM 1390 C C . LEU A 1 167 ? 16.084 15.093 -0.583 1.00 82.12 167 LEU A C 1
ATOM 1392 O O . LEU A 1 167 ? 16.166 14.254 0.316 1.00 82.12 167 LEU A O 1
ATOM 1396 N N . TYR A 1 168 ? 16.779 14.974 -1.718 1.00 79.00 168 TYR A N 1
ATOM 1397 C CA . TYR A 1 168 ? 17.691 13.855 -1.970 1.00 79.00 168 TYR A CA 1
ATOM 1398 C C . TYR A 1 168 ? 18.953 13.931 -1.104 1.00 79.00 168 TYR A C 1
ATOM 1400 O O . TYR A 1 168 ? 19.462 12.892 -0.682 1.00 79.00 168 TYR A O 1
ATOM 1408 N N . ASN A 1 169 ? 19.410 15.141 -0.769 1.00 82.56 169 ASN A N 1
ATOM 1409 C CA . ASN A 1 169 ? 20.556 15.343 0.117 1.00 82.56 169 ASN A CA 1
ATOM 1410 C C . ASN A 1 169 ? 20.217 14.931 1.553 1.00 82.56 169 ASN A C 1
ATOM 1412 O O . ASN A 1 169 ? 20.996 14.209 2.175 1.00 82.56 169 ASN A O 1
ATOM 1416 N N . ILE A 1 170 ? 19.019 15.290 2.036 1.00 82.38 170 ILE A N 1
ATOM 1417 C CA . ILE A 1 170 ? 18.514 14.856 3.352 1.00 82.38 170 ILE A CA 1
ATOM 1418 C C . ILE A 1 170 ? 18.530 13.322 3.442 1.00 82.38 170 ILE A C 1
ATOM 1420 O O . ILE A 1 170 ? 19.049 12.741 4.396 1.00 82.38 170 ILE A O 1
ATOM 1424 N N . ARG A 1 171 ? 18.014 12.643 2.410 1.00 77.06 171 ARG A N 1
ATOM 1425 C CA . ARG A 1 171 ? 17.921 11.174 2.385 1.00 77.06 171 ARG A CA 1
ATOM 1426 C C . ARG A 1 171 ? 19.279 10.485 2.353 1.00 77.06 171 ARG A C 1
ATOM 1428 O O . ARG A 1 171 ? 19.450 9.488 3.043 1.00 77.06 171 ARG A O 1
ATOM 1435 N N . LYS A 1 172 ? 20.241 11.010 1.588 1.00 78.94 172 LYS A N 1
ATOM 1436 C CA . LYS A 1 172 ? 21.605 10.457 1.535 1.00 78.94 172 LYS A CA 1
ATOM 1437 C C . LYS A 1 172 ? 22.333 10.576 2.879 1.00 78.94 172 LYS A C 1
ATOM 1439 O O . LYS A 1 172 ? 23.098 9.681 3.231 1.00 78.94 172 LYS A O 1
ATOM 1444 N N . ALA A 1 173 ? 22.084 11.653 3.625 1.00 76.31 173 ALA A N 1
ATOM 1445 C CA . ALA A 1 173 ? 22.689 11.887 4.936 1.00 76.31 173 ALA A CA 1
ATOM 1446 C C . ALA A 1 173 ? 22.033 11.070 6.066 1.00 76.31 173 ALA A C 1
ATOM 1448 O O . ALA A 1 173 ? 22.663 10.806 7.088 1.00 76.31 173 ALA A O 1
ATOM 1449 N N . THR A 1 174 ? 20.783 10.641 5.880 1.00 73.19 174 THR A N 1
ATOM 1450 C CA . THR A 1 174 ? 20.005 9.941 6.906 1.00 73.19 174 THR A CA 1
ATOM 1451 C C . THR A 1 174 ? 20.529 8.519 7.129 1.00 73.19 174 THR A C 1
ATOM 1453 O O . THR A 1 174 ? 20.281 7.619 6.325 1.00 73.19 174 THR A O 1
ATOM 1456 N N . LYS A 1 175 ? 21.221 8.287 8.251 1.00 74.81 175 LYS A N 1
ATOM 1457 C CA . LYS A 1 175 ? 21.651 6.948 8.684 1.00 74.81 175 LYS A CA 1
ATOM 1458 C C . LYS A 1 175 ? 21.255 6.700 10.133 1.00 74.81 175 LYS A C 1
ATOM 1460 O O . LYS A 1 175 ? 21.738 7.360 11.046 1.00 74.81 175 LYS A O 1
ATOM 1465 N N . TYR A 1 176 ? 20.409 5.697 10.334 1.00 78.00 176 TYR A N 1
ATOM 1466 C CA . TYR A 1 176 ? 19.971 5.260 11.654 1.00 78.00 176 TYR A CA 1
ATOM 1467 C C . TYR A 1 176 ? 20.472 3.850 11.962 1.00 78.00 176 TYR A C 1
ATOM 1469 O O . TYR A 1 176 ? 20.557 3.020 11.050 1.00 78.00 176 TYR A O 1
ATOM 1477 N N . PRO A 1 177 ? 20.688 3.519 13.247 1.00 82.25 177 PRO A N 1
ATOM 1478 C CA . PRO A 1 177 ? 20.736 2.130 13.677 1.00 82.25 177 PRO A CA 1
ATOM 1479 C C . PRO A 1 177 ? 19.477 1.383 13.222 1.00 82.25 177 PRO A C 1
ATOM 1481 O O . PRO A 1 177 ? 18.368 1.919 13.296 1.00 82.25 177 PRO A O 1
ATOM 1484 N N . ALA A 1 178 ? 19.632 0.125 12.802 1.00 75.44 178 ALA A N 1
ATOM 1485 C CA . ALA A 1 178 ? 18.537 -0.654 12.222 1.00 75.44 178 ALA A CA 1
ATOM 1486 C C . ALA A 1 178 ? 17.305 -0.741 13.138 1.00 75.44 178 ALA A C 1
ATOM 1488 O O . ALA A 1 178 ? 16.186 -0.660 12.661 1.00 75.44 178 ALA A O 1
ATOM 1489 N N . ILE A 1 179 ? 17.485 -0.860 14.456 1.00 78.81 179 ILE A N 1
ATOM 1490 C CA . ILE A 1 179 ? 16.366 -0.907 15.413 1.00 78.81 179 ILE A CA 1
ATOM 1491 C C . ILE A 1 179 ? 15.623 0.436 15.466 1.00 78.81 179 ILE A C 1
ATOM 1493 O O . ILE A 1 179 ? 14.395 0.471 15.528 1.00 78.81 179 ILE A O 1
ATOM 1497 N N . PHE A 1 180 ? 16.359 1.548 15.419 1.00 85.12 180 PHE A N 1
ATOM 1498 C CA . PHE A 1 180 ? 15.773 2.882 15.492 1.00 85.12 180 PHE A CA 1
ATOM 1499 C C . PHE A 1 180 ? 14.938 3.205 14.247 1.00 85.12 180 PHE A C 1
ATOM 1501 O O . PHE A 1 180 ? 13.862 3.789 14.377 1.00 85.12 180 PHE A O 1
ATOM 1508 N N . SER A 1 181 ? 15.350 2.743 13.059 1.00 86.44 181 SER A N 1
ATOM 1509 C CA . SER A 1 181 ? 14.570 2.952 11.832 1.00 86.44 181 SER A CA 1
ATOM 1510 C C . SER A 1 181 ? 13.181 2.297 11.883 1.00 86.44 181 SER A C 1
ATOM 1512 O O . SER A 1 181 ? 12.225 2.891 11.381 1.00 86.44 181 SER A O 1
ATOM 1514 N N . TYR A 1 182 ? 13.012 1.157 12.572 1.00 87.06 182 TYR A N 1
ATOM 1515 C CA . TYR A 1 182 ? 11.679 0.584 12.826 1.00 87.06 182 TYR A CA 1
ATOM 1516 C C . TYR A 1 182 ? 10.812 1.502 13.685 1.00 87.06 182 TYR A C 1
ATOM 1518 O O . TYR A 1 182 ? 9.638 1.700 13.379 1.00 87.06 182 TYR A O 1
ATOM 1526 N N . PHE A 1 183 ? 11.369 2.102 14.739 1.00 90.12 183 PHE A N 1
ATOM 1527 C CA . PHE A 1 183 ? 10.612 3.025 15.585 1.00 90.12 183 PHE A CA 1
ATOM 1528 C C . PHE A 1 183 ? 10.231 4.312 14.848 1.00 90.12 183 PHE A C 1
ATOM 1530 O O . PHE A 1 183 ? 9.102 4.783 15.012 1.00 90.12 183 PHE A O 1
ATOM 1537 N N . VAL A 1 184 ? 11.115 4.845 13.997 1.00 91.69 184 VAL A N 1
ATOM 1538 C CA . VAL A 1 184 ? 10.795 5.959 13.085 1.00 91.69 184 VAL A CA 1
ATOM 1539 C C . VAL A 1 184 ? 9.644 5.564 12.154 1.00 91.69 184 VAL A C 1
ATOM 1541 O O . VAL A 1 184 ? 8.655 6.295 12.040 1.00 91.69 184 VAL A O 1
ATOM 1544 N N . MET A 1 185 ? 9.721 4.373 11.553 1.00 91.50 185 MET A N 1
ATOM 1545 C CA . MET A 1 185 ? 8.701 3.842 10.648 1.00 91.50 185 MET A CA 1
ATOM 1546 C C . MET A 1 185 ? 7.344 3.643 11.342 1.00 91.50 185 MET A C 1
ATOM 1548 O O . MET A 1 185 ? 6.324 4.118 10.844 1.00 91.50 185 MET A O 1
ATOM 1552 N N . TRP A 1 186 ? 7.297 3.032 12.526 1.00 94.50 186 TRP A N 1
ATOM 1553 C CA . TRP A 1 186 ? 6.048 2.864 13.281 1.00 94.50 186 TRP A CA 1
ATOM 1554 C C . TRP A 1 186 ? 5.471 4.189 13.772 1.00 94.50 186 TRP A C 1
ATOM 1556 O O . TRP A 1 186 ? 4.250 4.366 13.777 1.00 94.50 186 TRP A O 1
ATOM 1566 N N . THR A 1 187 ? 6.329 5.139 14.147 1.00 94.56 187 THR A N 1
ATOM 1567 C CA . THR A 1 187 ? 5.898 6.460 14.614 1.00 94.56 187 THR A CA 1
ATOM 1568 C C . THR A 1 187 ? 5.173 7.223 13.511 1.00 94.56 187 THR A C 1
ATOM 1570 O O . THR A 1 187 ? 4.063 7.710 13.743 1.00 94.56 187 THR A O 1
ATOM 1573 N N . ARG A 1 188 ? 5.754 7.259 12.304 1.00 93.56 188 ARG A N 1
ATOM 1574 C CA . ARG A 1 188 ? 5.195 7.989 11.155 1.00 93.56 188 ARG A CA 1
ATOM 1575 C C . ARG A 1 188 ? 4.018 7.279 10.479 1.00 93.56 188 ARG A C 1
ATOM 1577 O O . ARG A 1 188 ? 3.148 7.958 9.945 1.00 93.56 188 ARG A O 1
ATOM 1584 N N . ILE A 1 189 ? 3.990 5.941 10.472 1.00 94.56 189 ILE A N 1
ATOM 1585 C CA . ILE A 1 189 ? 2.956 5.154 9.772 1.00 94.56 189 ILE A CA 1
ATOM 1586 C C . ILE A 1 189 ? 1.753 4.877 10.675 1.00 94.56 189 ILE A C 1
ATOM 1588 O O . ILE A 1 189 ? 0.618 4.945 10.211 1.00 94.56 189 ILE A O 1
ATOM 1592 N N . LEU A 1 190 ? 1.976 4.576 11.959 1.00 95.12 190 LEU A N 1
ATOM 1593 C CA . LEU A 1 190 ? 0.914 4.129 12.859 1.00 95.12 190 LEU A CA 1
ATOM 1594 C C . LEU A 1 190 ? 0.699 5.063 14.049 1.00 95.12 190 LEU A C 1
ATOM 1596 O O . LEU A 1 190 ? -0.426 5.511 14.252 1.00 95.12 190 LEU A O 1
ATOM 1600 N N . PHE A 1 191 ? 1.721 5.344 14.863 1.00 95.62 191 PHE A N 1
ATOM 1601 C CA . PHE A 1 191 ? 1.491 5.946 16.185 1.00 95.62 191 PHE A CA 1
ATOM 1602 C C . PHE A 1 191 ? 0.900 7.353 16.097 1.00 95.62 191 PHE A C 1
ATOM 1604 O O . PHE A 1 191 ? -0.125 7.625 16.730 1.00 95.62 191 PHE A O 1
ATOM 1611 N N . ILE A 1 192 ? 1.508 8.231 15.298 1.00 96.81 192 ILE A N 1
ATOM 1612 C CA . ILE A 1 192 ? 1.007 9.593 15.109 1.00 96.81 192 ILE A CA 1
ATOM 1613 C C . ILE A 1 192 ? -0.323 9.582 14.336 1.00 96.81 192 ILE A C 1
ATOM 1615 O O . ILE A 1 192 ? -1.300 10.102 14.889 1.00 96.81 192 ILE A O 1
ATOM 1619 N N . PRO A 1 193 ? -0.449 8.938 13.151 1.00 96.88 193 PRO A N 1
ATOM 1620 C CA . PRO A 1 193 ? -1.725 8.857 12.433 1.00 96.88 193 PRO A CA 1
ATOM 1621 C C . PRO A 1 193 ? -2.884 8.317 13.279 1.00 96.88 193 PRO A C 1
ATOM 1623 O O . PRO A 1 193 ? -3.990 8.863 13.246 1.00 96.88 193 PRO A O 1
ATOM 1626 N N . PHE A 1 194 ? -2.635 7.306 14.114 1.00 96.19 194 PHE A N 1
ATOM 1627 C CA . PHE A 1 194 ? -3.637 6.775 15.031 1.00 96.19 194 PHE A CA 1
ATOM 1628 C C . PHE A 1 194 ? -4.131 7.825 16.028 1.00 96.19 194 PHE A C 1
ATOM 1630 O O . PHE A 1 194 ? -5.341 7.955 16.243 1.00 96.19 194 PHE A O 1
ATOM 1637 N N . PHE A 1 195 ? -3.228 8.596 16.639 1.00 96.06 195 PHE A N 1
ATOM 1638 C CA . PHE A 1 195 ? -3.633 9.648 17.568 1.00 96.06 195 PHE A CA 1
ATOM 1639 C C . PHE A 1 195 ? -4.298 10.837 16.876 1.00 96.06 195 PHE A C 1
ATOM 1641 O O . PHE A 1 195 ? -5.204 11.419 17.479 1.00 96.06 195 PHE A O 1
ATOM 1648 N N . ILE A 1 196 ? -3.937 11.170 15.635 1.00 97.38 196 ILE A N 1
ATOM 1649 C CA . ILE A 1 196 ? -4.666 12.169 14.837 1.00 97.38 196 ILE A CA 1
ATOM 1650 C C . ILE A 1 196 ? -6.130 11.736 14.719 1.00 97.38 196 ILE A C 1
ATOM 1652 O O . ILE A 1 196 ? -7.027 12.420 15.217 1.00 97.38 196 ILE A O 1
ATOM 1656 N N . ILE A 1 197 ? -6.368 10.548 14.161 1.00 96.56 197 ILE A N 1
ATOM 1657 C CA . ILE A 1 197 ? -7.713 10.041 13.875 1.00 96.56 197 ILE A CA 1
ATOM 1658 C C . ILE A 1 197 ? -8.514 9.822 15.162 1.00 96.56 197 ILE A C 1
ATOM 1660 O O . ILE A 1 197 ? -9.672 10.227 15.246 1.00 96.56 197 ILE A O 1
ATOM 1664 N N . GLN A 1 198 ? -7.896 9.283 16.216 1.00 93.31 198 GLN A N 1
ATOM 1665 C CA . GLN A 1 198 ? -8.559 9.117 17.509 1.00 93.31 198 GLN A CA 1
ATOM 1666 C C . GLN A 1 198 ? -9.001 10.455 18.125 1.00 93.31 198 GLN A C 1
ATOM 1668 O O . GLN A 1 198 ? -10.063 10.522 18.749 1.00 93.31 198 GLN A O 1
ATOM 1673 N N . ASN A 1 199 ? -8.179 11.506 18.047 1.00 94.56 199 ASN A N 1
ATOM 1674 C CA . ASN A 1 199 ? -8.554 12.805 18.608 1.00 94.56 199 ASN A CA 1
ATOM 1675 C C . ASN A 1 199 ? -9.601 13.508 17.735 1.00 94.56 199 ASN A C 1
ATOM 1677 O O . ASN A 1 199 ? -10.495 14.138 18.300 1.00 94.56 199 ASN A O 1
ATOM 1681 N N . LEU A 1 200 ? -9.557 13.342 16.408 1.00 95.00 200 LEU A N 1
ATOM 1682 C CA . LEU A 1 200 ? -10.610 13.810 15.501 1.00 95.00 200 LEU A CA 1
ATOM 1683 C C . LEU A 1 200 ? -11.956 13.123 15.775 1.00 95.00 200 LEU A C 1
ATOM 1685 O O . LEU A 1 200 ? -12.987 13.794 15.789 1.00 95.00 200 LEU A O 1
ATOM 1689 N N . ASP A 1 201 ? -11.960 11.812 16.025 1.00 91.38 201 ASP A N 1
ATOM 1690 C CA . ASP A 1 201 ? -13.161 11.034 16.381 1.00 91.38 201 ASP A CA 1
ATOM 1691 C C . ASP A 1 201 ? -13.766 11.514 17.710 1.00 91.38 201 ASP A C 1
ATOM 1693 O O . ASP A 1 201 ? -14.974 11.692 17.845 1.00 91.38 201 ASP A O 1
ATOM 1697 N N . LYS A 1 202 ? -12.904 11.878 18.665 1.00 90.44 202 LYS A N 1
ATOM 1698 C CA . LYS A 1 202 ? -13.298 12.448 19.965 1.00 90.44 202 LYS A CA 1
ATOM 1699 C C . LYS A 1 202 ? -13.569 13.956 19.941 1.00 90.44 202 LYS A C 1
ATOM 1701 O O . LYS A 1 202 ? -13.725 14.535 21.016 1.00 90.44 202 LYS A O 1
ATOM 1706 N N . LYS A 1 203 ? -13.577 14.598 18.766 1.00 93.50 203 LYS A N 1
ATOM 1707 C CA . LYS A 1 203 ? -13.746 16.056 18.585 1.00 93.50 203 LYS A CA 1
ATOM 1708 C C . LYS A 1 203 ? -12.719 16.914 19.353 1.00 93.50 203 LYS A C 1
ATOM 1710 O O . LYS A 1 203 ? -12.981 18.060 19.699 1.00 93.50 203 LYS A O 1
ATOM 1715 N N . LYS A 1 204 ? -11.528 16.374 19.640 1.00 95.12 204 LYS A N 1
ATOM 1716 C CA . LYS A 1 204 ? -10.424 17.061 20.340 1.00 95.12 204 LYS A CA 1
ATOM 1717 C C . LYS A 1 204 ? -9.452 17.678 19.334 1.00 95.12 204 LYS A C 1
ATOM 1719 O O . LYS A 1 204 ? -8.306 17.238 19.230 1.00 95.12 204 LYS A O 1
ATOM 1724 N N . TYR A 1 205 ? -9.911 18.693 18.604 1.00 95.94 205 TYR A N 1
ATOM 1725 C CA . TYR A 1 205 ? -9.189 19.266 17.460 1.00 95.94 205 TYR A CA 1
ATOM 1726 C C . TYR A 1 205 ? -7.808 19.831 17.812 1.00 95.94 205 TYR A C 1
ATOM 1728 O O . TYR A 1 205 ? -6.860 19.555 17.089 1.00 95.94 205 TYR A O 1
ATOM 1736 N N . LEU A 1 206 ? -7.645 20.500 18.962 1.00 96.25 206 LEU A N 1
ATOM 1737 C CA . LEU A 1 206 ? -6.331 20.994 19.411 1.00 96.25 206 LEU A CA 1
ATOM 1738 C C . LEU A 1 206 ? -5.299 19.867 19.572 1.00 96.25 206 LEU A C 1
ATOM 1740 O O . LEU A 1 206 ? -4.152 19.995 19.156 1.00 96.25 206 LEU A O 1
ATOM 1744 N N . LYS A 1 207 ? -5.716 18.718 20.121 1.00 95.50 207 LYS A N 1
ATOM 1745 C CA . LYS A 1 207 ? -4.831 17.553 20.265 1.00 95.50 207 LYS A CA 1
ATOM 1746 C C . LYS A 1 207 ? -4.526 16.917 18.916 1.00 95.50 207 LYS A C 1
ATOM 1748 O O . LYS A 1 207 ? -3.399 16.498 18.703 1.00 95.50 207 LYS A O 1
ATOM 1753 N N . ALA A 1 208 ? -5.510 16.840 18.019 1.00 97.06 208 ALA A N 1
ATOM 1754 C CA . ALA A 1 208 ? -5.280 16.360 16.659 1.00 97.06 208 ALA A CA 1
ATOM 1755 C C . ALA A 1 208 ? -4.283 17.260 15.910 1.00 97.06 208 ALA A C 1
ATOM 1757 O O . ALA A 1 208 ? -3.350 16.739 15.309 1.00 97.06 208 ALA A O 1
ATOM 1758 N N . SER A 1 209 ? -4.432 18.584 16.030 1.00 96.69 209 SER A N 1
ATOM 1759 C CA . SER A 1 209 ? -3.523 19.582 15.457 1.00 96.69 209 SER A CA 1
ATOM 1760 C C . SER A 1 209 ? -2.087 19.390 15.947 1.00 96.69 209 SER A C 1
ATOM 1762 O O . SER A 1 209 ? -1.179 19.280 15.134 1.00 96.69 209 SER A O 1
ATOM 1764 N N . PHE A 1 210 ? -1.881 19.189 17.254 1.00 96.81 210 PHE A N 1
ATOM 1765 C CA . PHE A 1 210 ? -0.555 18.880 17.803 1.00 96.81 210 PHE A CA 1
ATOM 1766 C C . PHE A 1 210 ? 0.111 17.661 17.134 1.00 96.81 210 PHE A C 1
ATOM 1768 O O . PHE A 1 210 ? 1.279 17.720 16.759 1.00 96.81 210 PHE A O 1
ATOM 1775 N N . TYR A 1 211 ? -0.625 16.562 16.935 1.00 97.75 211 TYR A N 1
ATOM 1776 C CA . TYR A 1 211 ? -0.079 15.378 16.260 1.00 97.75 211 TYR A CA 1
ATOM 1777 C C . TYR A 1 211 ? 0.155 15.598 14.758 1.00 97.75 211 TYR A C 1
ATOM 1779 O O . TYR A 1 211 ? 1.105 15.042 14.213 1.00 97.75 211 TYR A O 1
ATOM 1787 N N . ILE A 1 212 ? -0.664 16.420 14.094 1.00 97.50 212 ILE A N 1
ATOM 1788 C CA . ILE A 1 212 ? -0.419 16.843 12.707 1.00 97.50 212 ILE A CA 1
ATOM 1789 C C . ILE A 1 212 ? 0.897 17.626 12.630 1.00 97.50 212 ILE A C 1
ATOM 1791 O O . ILE A 1 212 ? 1.739 17.308 11.792 1.00 97.50 212 ILE A O 1
ATOM 1795 N N . SER A 1 213 ? 1.121 18.573 13.544 1.00 96.19 213 SER A N 1
ATOM 1796 C CA . SER A 1 213 ? 2.378 19.322 13.622 1.00 96.19 213 SER A CA 1
ATOM 1797 C C . SER A 1 213 ? 3.576 18.408 13.873 1.00 96.19 213 SER A C 1
ATOM 1799 O O . SER A 1 213 ? 4.599 18.576 13.220 1.00 96.19 213 SER A O 1
ATOM 1801 N N . LEU A 1 214 ? 3.450 17.394 14.741 1.00 95.94 214 LEU A N 1
ATOM 1802 C CA . LEU A 1 214 ? 4.506 16.391 14.940 1.00 95.94 214 LEU A CA 1
ATOM 1803 C C . LEU A 1 214 ? 4.796 15.573 13.673 1.00 95.94 214 LEU A C 1
ATOM 1805 O O . LEU A 1 214 ? 5.958 15.295 13.386 1.00 95.94 214 LEU A O 1
ATOM 1809 N N . GLN A 1 215 ? 3.772 15.201 12.900 1.00 96.56 215 GLN A N 1
ATOM 1810 C CA . GLN A 1 215 ? 3.964 14.486 11.634 1.00 96.56 215 GLN A CA 1
ATOM 1811 C C . GLN A 1 215 ? 4.715 15.354 10.612 1.00 96.56 215 GLN A C 1
ATOM 1813 O O . GLN A 1 215 ? 5.643 14.880 9.958 1.00 96.56 215 GLN A O 1
ATOM 1818 N N . VAL A 1 216 ? 4.334 16.631 10.489 1.00 95.75 216 VAL A N 1
ATOM 1819 C CA . VAL A 1 216 ? 5.010 17.597 9.606 1.00 95.75 216 VAL A CA 1
ATOM 1820 C C . VAL A 1 216 ? 6.440 17.852 10.079 1.00 95.75 216 VAL A C 1
ATOM 1822 O O . VAL A 1 216 ? 7.357 17.887 9.265 1.00 95.75 216 VAL A O 1
ATOM 1825 N N . PHE A 1 217 ? 6.660 17.949 11.389 1.00 94.12 217 PHE A N 1
ATOM 1826 C CA . PHE A 1 217 ? 7.993 18.085 11.963 1.00 94.12 217 PHE A CA 1
ATOM 1827 C C . PHE A 1 217 ? 8.880 16.875 11.630 1.00 94.12 217 PHE A C 1
ATOM 1829 O O . PHE A 1 217 ? 9.998 17.044 11.152 1.00 94.12 217 PHE A O 1
ATOM 1836 N N . LEU A 1 218 ? 8.371 15.645 11.781 1.00 93.19 218 LEU A N 1
ATOM 1837 C CA . LEU A 1 218 ? 9.098 14.438 11.366 1.00 93.19 218 LEU A CA 1
ATOM 1838 C C . LEU A 1 218 ? 9.409 14.422 9.870 1.00 93.19 218 LEU A C 1
ATOM 1840 O O . LEU A 1 218 ? 10.480 13.963 9.470 1.00 93.19 218 LEU A O 1
ATOM 1844 N N . TYR A 1 219 ? 8.500 14.921 9.033 1.00 93.38 219 TYR A N 1
ATOM 1845 C CA . TYR A 1 219 ? 8.786 15.109 7.615 1.00 93.38 219 TYR A CA 1
ATOM 1846 C C . TYR A 1 219 ? 9.951 16.087 7.400 1.00 93.38 219 TYR A C 1
ATOM 1848 O O . TYR A 1 219 ? 10.865 15.768 6.643 1.00 93.38 219 TYR A O 1
ATOM 1856 N N . MET A 1 220 ? 9.976 17.215 8.116 1.00 92.50 220 MET A N 1
ATOM 1857 C CA . MET A 1 220 ? 11.058 18.203 8.030 1.00 92.50 220 MET A CA 1
ATOM 1858 C C . MET A 1 220 ? 12.425 17.664 8.485 1.00 92.50 220 MET A C 1
ATOM 1860 O O . MET A 1 220 ? 13.448 18.202 8.065 1.00 92.50 220 MET A O 1
ATOM 1864 N N . CYS A 1 221 ? 12.463 16.606 9.301 1.00 90.25 221 CYS A N 1
ATOM 1865 C CA . CYS A 1 221 ? 13.705 15.912 9.665 1.00 90.25 221 CYS A CA 1
ATOM 1866 C C . CYS A 1 221 ? 14.089 14.799 8.671 1.00 90.25 221 CYS A C 1
ATOM 1868 O O . CYS A 1 221 ? 15.267 14.549 8.444 1.00 90.25 221 CYS A O 1
ATOM 1870 N N . THR A 1 222 ? 13.115 14.089 8.092 1.00 88.69 222 THR A N 1
ATOM 1871 C CA . THR A 1 222 ? 13.375 12.872 7.289 1.00 88.69 222 THR A CA 1
ATOM 1872 C C . THR A 1 222 ? 13.399 13.108 5.780 1.00 88.69 222 THR A C 1
ATOM 1874 O O . THR A 1 222 ? 14.004 12.330 5.046 1.00 88.69 222 THR A O 1
ATOM 1877 N N . GLY A 1 223 ? 12.706 14.133 5.279 1.00 86.50 223 GLY A N 1
ATOM 1878 C CA . GLY A 1 223 ? 12.508 14.327 3.841 1.00 86.50 223 GLY A CA 1
ATOM 1879 C C . GLY A 1 223 ? 11.753 13.163 3.182 1.00 86.50 223 GLY A C 1
ATOM 1880 O O . GLY A 1 223 ? 11.894 12.898 1.990 1.00 86.50 223 GLY A O 1
ATOM 1881 N N . GLU A 1 224 ? 10.959 12.386 3.917 1.00 86.06 224 GLU A N 1
ATOM 1882 C CA . GLU A 1 224 ? 10.187 11.292 3.325 1.00 86.06 224 GLU A CA 1
ATOM 1883 C C . GLU A 1 224 ? 8.775 11.750 2.961 1.00 86.06 224 GLU A C 1
ATOM 1885 O O . GLU A 1 224 ? 7.923 11.904 3.830 1.00 86.06 224 GLU A O 1
ATOM 1890 N N . LYS A 1 225 ? 8.504 11.945 1.661 1.00 84.88 225 LYS A N 1
ATOM 1891 C CA . LYS A 1 225 ? 7.236 12.521 1.164 1.00 84.88 225 LYS A CA 1
ATOM 1892 C C . LYS A 1 225 ? 5.996 11.772 1.664 1.00 84.88 225 LYS A C 1
ATOM 1894 O O . LYS A 1 225 ? 4.983 12.393 1.971 1.00 84.88 225 LYS A O 1
ATOM 1899 N N . PHE A 1 226 ? 6.097 10.451 1.811 1.00 87.12 226 PHE A N 1
ATOM 1900 C CA . PHE A 1 226 ? 5.024 9.624 2.361 1.00 87.12 226 PHE A CA 1
ATOM 1901 C C . PHE A 1 226 ? 4.562 10.107 3.750 1.00 87.12 226 PHE A C 1
ATOM 1903 O O . PHE A 1 226 ? 3.365 10.125 4.023 1.00 87.12 226 PHE A O 1
ATOM 1910 N N . THR A 1 227 ? 5.488 10.569 4.600 1.00 89.62 227 THR A N 1
ATOM 1911 C CA . THR A 1 227 ? 5.218 11.006 5.979 1.00 89.62 227 THR A CA 1
ATOM 1912 C C . THR A 1 227 ? 4.183 12.125 6.050 1.00 89.62 227 THR A C 1
ATOM 1914 O O . THR A 1 227 ? 3.309 12.069 6.910 1.00 89.62 227 THR A O 1
ATOM 1917 N N . TYR A 1 228 ? 4.229 13.122 5.163 1.00 87.81 228 TYR A N 1
ATOM 1918 C CA . TYR A 1 228 ? 3.235 14.203 5.180 1.00 87.81 228 TYR A CA 1
ATOM 1919 C C . TYR A 1 228 ? 2.048 13.917 4.252 1.00 87.81 228 TYR A C 1
ATOM 1921 O O . TYR A 1 228 ? 0.915 14.221 4.617 1.00 87.81 228 TYR A O 1
ATOM 1929 N N . LEU A 1 229 ? 2.268 13.289 3.088 1.00 89.94 229 LEU A N 1
ATOM 1930 C CA . LEU A 1 229 ? 1.191 12.994 2.132 1.00 89.94 229 LEU A CA 1
ATOM 1931 C C . LEU A 1 229 ? 0.146 12.040 2.711 1.00 89.94 229 LEU A C 1
ATOM 1933 O O . LEU A 1 229 ? -1.038 12.147 2.386 1.00 89.94 229 LEU A O 1
ATOM 1937 N N . ILE A 1 230 ? 0.548 11.155 3.628 1.00 92.19 230 ILE A N 1
ATOM 1938 C CA . ILE A 1 230 ? -0.397 10.254 4.280 1.00 92.19 230 ILE A CA 1
ATOM 1939 C C . ILE A 1 230 ? -1.441 10.992 5.131 1.00 92.19 230 ILE A C 1
ATOM 1941 O O . ILE A 1 230 ? -2.543 10.476 5.312 1.00 92.19 230 ILE A O 1
ATOM 1945 N N . LEU A 1 231 ? -1.162 12.223 5.584 1.00 94.31 231 LEU A N 1
ATOM 1946 C CA . LEU A 1 231 ? -2.147 13.060 6.281 1.00 94.31 231 LEU A CA 1
ATOM 1947 C C . LEU A 1 231 ? -3.374 13.329 5.404 1.00 94.31 231 LEU A C 1
ATOM 1949 O O . LEU A 1 231 ? -4.505 13.224 5.881 1.00 94.31 231 LEU A O 1
ATOM 1953 N N . LEU A 1 232 ? -3.157 13.618 4.117 1.00 92.50 232 LEU A N 1
ATOM 1954 C CA . LEU A 1 232 ? -4.235 13.870 3.163 1.00 92.50 232 LEU A CA 1
ATOM 1955 C C . LEU A 1 232 ? -5.112 12.625 3.010 1.00 92.50 232 LEU A C 1
ATOM 1957 O O . LEU A 1 232 ? -6.337 12.725 3.077 1.00 92.50 232 LEU A O 1
ATOM 1961 N N . VAL A 1 233 ? -4.493 11.448 2.892 1.00 92.56 233 VAL A N 1
ATOM 1962 C CA . VAL A 1 233 ? -5.199 10.166 2.758 1.00 92.56 233 VAL A CA 1
ATOM 1963 C C . VAL A 1 233 ? -6.048 9.871 3.999 1.00 92.56 233 VAL A C 1
ATOM 1965 O O . VAL A 1 233 ? -7.255 9.647 3.881 1.00 92.56 233 VAL A O 1
ATOM 1968 N N . ILE A 1 234 ? -5.460 9.913 5.201 1.00 95.25 234 ILE A N 1
ATOM 1969 C CA . ILE A 1 234 ? -6.172 9.516 6.429 1.00 95.25 234 ILE A CA 1
ATOM 1970 C C . ILE A 1 234 ? -7.309 10.478 6.779 1.00 95.25 234 ILE A C 1
ATOM 1972 O O . ILE A 1 234 ? -8.369 10.021 7.216 1.00 95.25 234 ILE A O 1
ATOM 1976 N N . ILE A 1 235 ? -7.115 11.788 6.571 1.00 95.38 235 ILE A N 1
ATOM 1977 C CA . ILE A 1 235 ? -8.124 12.815 6.858 1.00 95.38 235 ILE A CA 1
ATOM 1978 C C . ILE A 1 235 ? -9.263 12.718 5.842 1.00 95.38 235 ILE A C 1
ATOM 1980 O O . ILE A 1 235 ? -10.426 12.689 6.247 1.00 95.38 235 ILE A O 1
ATOM 1984 N N . SER A 1 236 ? -8.948 12.586 4.549 1.00 93.62 236 SER A N 1
ATOM 1985 C CA . SER A 1 236 ? -9.966 12.437 3.500 1.00 93.62 236 SER A CA 1
ATOM 1986 C C . SER A 1 236 ? -10.832 11.209 3.760 1.00 93.62 236 SER A C 1
ATOM 1988 O O . SER A 1 236 ? -12.055 11.305 3.808 1.00 93.62 236 SER A O 1
ATOM 1990 N N . ILE A 1 237 ? -10.215 10.061 4.046 1.00 95.31 237 ILE A N 1
ATOM 1991 C CA . ILE A 1 237 ? -10.949 8.817 4.311 1.00 95.31 237 ILE A CA 1
ATOM 1992 C C . ILE A 1 237 ? -11.743 8.904 5.614 1.00 95.31 237 ILE A C 1
ATOM 1994 O O . ILE A 1 237 ? -12.867 8.412 5.669 1.00 95.31 237 ILE A O 1
ATOM 1998 N N . TYR A 1 238 ? -11.221 9.580 6.641 1.00 94.94 238 TYR A N 1
ATOM 1999 C CA . TYR A 1 238 ? -11.959 9.796 7.888 1.00 94.94 238 TYR A CA 1
ATOM 2000 C C . TYR A 1 238 ? -13.254 10.581 7.658 1.00 94.94 238 TYR A C 1
ATOM 2002 O O . TYR A 1 238 ? -14.300 10.224 8.207 1.00 94.94 238 TYR A O 1
ATOM 2010 N N . ILE A 1 239 ? -13.193 11.628 6.831 1.00 93.50 239 ILE A N 1
ATOM 2011 C CA . ILE A 1 239 ? -14.354 12.441 6.458 1.00 93.50 239 ILE A CA 1
ATOM 2012 C C . ILE A 1 239 ? -15.318 11.611 5.603 1.00 93.50 239 ILE A C 1
ATOM 2014 O O . ILE A 1 239 ? -16.492 11.487 5.954 1.00 93.50 239 ILE A O 1
ATOM 2018 N N . LEU A 1 240 ? -14.829 10.977 4.533 1.00 92.81 240 LEU A N 1
ATOM 2019 C CA . LEU A 1 240 ? -15.658 10.215 3.594 1.00 92.81 240 LEU A CA 1
ATOM 2020 C C . LEU A 1 240 ? -16.345 9.014 4.253 1.00 92.81 240 LEU A C 1
ATOM 2022 O O . LEU A 1 240 ? -17.507 8.724 3.957 1.00 92.81 240 LEU A O 1
ATOM 2026 N N . ALA A 1 241 ? -15.680 8.349 5.200 1.00 91.50 241 ALA A N 1
ATOM 2027 C CA . ALA A 1 241 ? -16.237 7.197 5.902 1.00 91.50 241 ALA A CA 1
ATOM 2028 C C . ALA A 1 241 ? -17.506 7.518 6.694 1.00 91.50 241 ALA A C 1
ATOM 2030 O O . ALA A 1 241 ? -18.287 6.596 6.981 1.00 91.50 241 ALA A O 1
ATOM 2031 N N . LYS A 1 242 ? -17.731 8.800 7.043 1.00 88.19 242 LYS A N 1
ATOM 2032 C CA . LYS A 1 242 ? -18.932 9.288 7.755 1.00 88.19 242 LYS A CA 1
ATOM 2033 C C . LYS A 1 242 ? -20.189 9.078 6.942 1.00 88.19 242 LYS A C 1
ATOM 2035 O O . LYS A 1 242 ? -21.239 8.805 7.517 1.00 88.19 242 LYS A O 1
ATOM 2040 N N . SER A 1 243 ? -20.050 9.059 5.624 1.00 88.12 243 SER A N 1
ATOM 2041 C CA . SER A 1 243 ? -21.138 8.737 4.723 1.00 88.12 243 SER A CA 1
ATOM 2042 C C . SER A 1 243 ? -21.465 7.238 4.685 1.00 88.12 243 SER A C 1
ATOM 2044 O O . SER A 1 243 ? -20.611 6.355 4.855 1.00 88.12 243 SER A O 1
ATOM 2046 N N . LYS A 1 244 ? -22.739 6.938 4.414 1.00 83.12 244 LYS A N 1
ATOM 2047 C CA . LYS A 1 244 ? -23.202 5.589 4.055 1.00 83.12 244 LYS A CA 1
ATOM 2048 C C . LYS A 1 244 ? -22.748 5.193 2.643 1.00 83.12 244 LYS A C 1
ATOM 2050 O O . LYS A 1 244 ? -22.527 4.012 2.410 1.00 83.12 244 LYS A O 1
ATOM 2055 N N . VAL A 1 245 ? -22.518 6.167 1.758 1.00 86.94 245 VAL A N 1
ATOM 2056 C CA . VAL A 1 245 ? -22.102 5.977 0.354 1.00 86.94 245 VAL A CA 1
ATOM 2057 C C . VAL A 1 245 ? -20.607 6.252 0.125 1.00 86.94 245 VAL A C 1
ATOM 2059 O O . VAL A 1 245 ? -20.203 6.635 -0.967 1.00 86.94 245 VAL A O 1
ATOM 2062 N N . MET A 1 246 ? -19.764 6.044 1.149 1.00 91.69 246 MET A N 1
ATOM 2063 C CA . MET A 1 246 ? -18.315 6.315 1.088 1.00 91.69 246 MET A CA 1
ATOM 2064 C C . MET A 1 246 ? -17.642 5.729 -0.162 1.00 91.69 246 MET A C 1
ATOM 2066 O O . MET A 1 246 ? -16.826 6.405 -0.775 1.00 91.69 246 MET A O 1
ATOM 2070 N N . ILE A 1 247 ? -17.970 4.486 -0.531 1.00 91.31 247 ILE A N 1
ATOM 2071 C CA . ILE A 1 247 ? -17.361 3.811 -1.687 1.00 91.31 247 ILE A CA 1
ATOM 2072 C C . ILE A 1 247 ? -17.609 4.625 -2.961 1.00 91.31 247 ILE A C 1
ATOM 2074 O O . ILE A 1 247 ? -16.659 4.919 -3.677 1.00 91.31 247 ILE A O 1
ATOM 2078 N N . GLY A 1 248 ? -18.852 5.070 -3.182 1.00 91.69 248 GLY A N 1
ATOM 2079 C CA . GLY A 1 248 ? -19.201 5.940 -4.305 1.00 91.69 248 GLY A CA 1
ATOM 2080 C C . GLY A 1 248 ? -18.360 7.216 -4.327 1.00 91.69 248 GLY A C 1
ATOM 2081 O O . GLY A 1 248 ? -17.780 7.527 -5.359 1.00 91.69 248 GLY A O 1
ATOM 2082 N N . TYR A 1 249 ? -18.194 7.884 -3.179 1.00 92.38 249 TYR A N 1
ATOM 2083 C CA . TYR A 1 249 ? -17.376 9.099 -3.092 1.00 92.38 249 TYR A CA 1
ATOM 2084 C C . TYR A 1 249 ? -15.896 8.896 -3.408 1.00 92.38 249 TYR A C 1
ATOM 2086 O O . TYR A 1 249 ? -15.272 9.806 -3.945 1.00 92.38 249 TYR A O 1
ATOM 2094 N N . ILE A 1 250 ? -15.321 7.735 -3.091 1.00 93.12 250 ILE A N 1
ATOM 2095 C CA . ILE A 1 250 ? -13.919 7.450 -3.428 1.00 93.12 250 ILE A CA 1
ATOM 2096 C C . ILE A 1 250 ? -13.761 7.374 -4.951 1.00 93.12 250 ILE A C 1
ATOM 2098 O O . ILE A 1 250 ? -12.865 8.010 -5.503 1.00 93.12 250 ILE A O 1
ATOM 2102 N N . TYR A 1 251 ? -14.658 6.659 -5.635 1.00 94.94 251 TYR A N 1
ATOM 2103 C CA . TYR A 1 251 ? -14.632 6.558 -7.094 1.00 94.94 251 TYR A CA 1
ATOM 2104 C C . TYR A 1 251 ? -14.941 7.897 -7.775 1.00 94.94 251 TYR A C 1
ATOM 2106 O O . TYR A 1 251 ? -14.180 8.336 -8.632 1.00 94.94 251 TYR A O 1
ATOM 2114 N N . THR A 1 252 ? -16.007 8.596 -7.368 1.00 94.12 252 THR A N 1
ATOM 2115 C CA . THR A 1 252 ? -16.350 9.900 -7.962 1.00 94.12 252 THR A CA 1
ATOM 2116 C C . THR A 1 252 ? -15.298 10.962 -7.656 1.00 94.12 252 THR A C 1
ATOM 2118 O O . THR A 1 252 ? -15.036 11.814 -8.497 1.00 94.12 252 THR A O 1
ATOM 2121 N N . GLY A 1 253 ? -14.665 10.908 -6.480 1.00 92.62 253 GLY A N 1
ATOM 2122 C CA . GLY A 1 253 ? -13.545 11.777 -6.123 1.00 92.62 253 GLY A CA 1
ATOM 2123 C C . GLY A 1 253 ? -12.326 11.544 -7.015 1.00 92.62 253 GLY A C 1
ATOM 2124 O O . GLY A 1 253 ? -11.711 12.508 -7.461 1.00 92.62 253 GLY A O 1
ATOM 2125 N N . LEU A 1 254 ? -12.018 10.284 -7.341 1.00 93.88 254 LEU A N 1
ATOM 2126 C CA . LEU A 1 254 ? -10.955 9.955 -8.291 1.00 93.88 254 LEU A CA 1
ATOM 2127 C C . LEU A 1 254 ? -11.296 10.423 -9.713 1.00 93.88 254 LEU A C 1
ATOM 2129 O O . LEU A 1 254 ? -10.448 11.027 -10.365 1.00 93.88 254 LEU A O 1
ATOM 2133 N N . ILE A 1 255 ? -12.538 10.219 -10.170 1.00 96.12 255 ILE A N 1
ATOM 2134 C CA . ILE A 1 255 ? -13.014 10.738 -11.463 1.00 96.12 255 ILE A CA 1
ATOM 2135 C C . ILE A 1 255 ? -12.865 12.264 -11.515 1.00 96.12 255 ILE A C 1
ATOM 2137 O O . ILE A 1 255 ? -12.332 12.791 -12.490 1.00 96.12 255 ILE A O 1
ATOM 2141 N N . ALA A 1 256 ? -13.293 12.975 -10.468 1.00 95.12 256 ALA A N 1
ATOM 2142 C CA . ALA A 1 256 ? -13.190 14.430 -10.392 1.00 95.12 256 ALA A CA 1
ATOM 2143 C C . ALA A 1 256 ? -11.728 14.902 -10.402 1.00 95.12 256 ALA A C 1
ATOM 2145 O O . ALA A 1 256 ? -11.394 15.838 -11.127 1.00 95.12 256 ALA A O 1
ATOM 2146 N N . LEU A 1 257 ? -10.849 14.225 -9.655 1.00 93.50 257 LEU A N 1
ATOM 2147 C CA . LEU A 1 257 ? -9.418 14.526 -9.626 1.00 93.50 257 LEU A CA 1
ATOM 2148 C C . LEU A 1 257 ? -8.782 14.354 -11.011 1.00 93.50 257 LEU A C 1
ATOM 2150 O O . LEU A 1 257 ? -8.082 15.247 -11.477 1.00 93.50 257 LEU A O 1
ATOM 2154 N N . ILE A 1 258 ? -9.055 13.239 -11.690 1.00 94.88 258 ILE A N 1
ATOM 2155 C CA . ILE A 1 258 ? -8.530 12.975 -13.035 1.00 94.88 258 ILE A CA 1
ATOM 2156 C C . ILE A 1 258 ? -9.095 13.977 -14.042 1.00 94.88 258 ILE A C 1
ATOM 2158 O O . ILE A 1 258 ? -8.346 14.518 -14.849 1.00 94.88 258 ILE A O 1
ATOM 2162 N N . SER A 1 259 ? -10.390 14.282 -13.962 1.00 93.69 259 SER A N 1
ATOM 2163 C CA . SER A 1 259 ? -11.027 15.283 -14.825 1.00 93.69 259 SER A CA 1
ATOM 2164 C C . SER A 1 259 ? -10.368 16.655 -14.652 1.00 93.69 259 SER A C 1
ATOM 2166 O O . SER A 1 259 ? -10.021 17.300 -15.636 1.00 93.69 259 SER A O 1
ATOM 2168 N N . ALA A 1 260 ? -10.088 17.076 -13.414 1.00 94.88 260 ALA A N 1
ATOM 2169 C CA . ALA A 1 260 ? -9.347 18.309 -13.147 1.00 94.88 260 ALA A CA 1
ATOM 2170 C C . ALA A 1 260 ? -7.926 18.285 -13.743 1.00 94.88 260 ALA A C 1
ATOM 2172 O O . ALA A 1 260 ? -7.446 19.300 -14.252 1.00 94.88 260 ALA A O 1
ATOM 2173 N N . ILE A 1 261 ? -7.252 17.131 -13.732 1.00 94.94 261 ILE A N 1
ATOM 2174 C CA . ILE A 1 261 ? -5.937 16.969 -14.372 1.00 94.94 261 ILE A CA 1
ATOM 2175 C C . ILE A 1 261 ? -6.051 17.061 -15.896 1.00 94.94 261 ILE A C 1
ATOM 2177 O O . ILE A 1 261 ? -5.205 17.699 -16.517 1.00 94.94 261 ILE A O 1
ATOM 2181 N N . PHE A 1 262 ? -7.106 16.512 -16.500 1.00 92.81 262 PHE A N 1
ATOM 2182 C CA . PHE A 1 262 ? -7.375 16.673 -17.931 1.00 92.81 262 PHE A CA 1
ATOM 2183 C C . PHE A 1 262 ? -7.545 18.137 -18.336 1.00 92.81 262 PHE A C 1
ATOM 2185 O O . PHE A 1 262 ? -6.956 18.560 -19.330 1.00 92.81 262 PHE A O 1
ATOM 2192 N N . PHE A 1 263 ? -8.294 18.916 -17.552 1.00 92.94 263 PHE A N 1
ATOM 2193 C CA . PHE A 1 263 ? -8.489 20.343 -17.821 1.00 92.94 263 PHE A CA 1
ATOM 2194 C C . PHE A 1 263 ? -7.212 21.161 -17.614 1.00 92.94 263 PHE A C 1
ATOM 2196 O O . PHE A 1 263 ? -6.900 22.032 -18.420 1.00 92.94 263 PHE A O 1
ATOM 2203 N N . THR A 1 264 ? -6.458 20.884 -16.548 1.00 93.81 264 THR A N 1
ATOM 2204 C CA . THR A 1 264 ? -5.256 21.668 -16.209 1.00 93.81 264 THR A CA 1
ATOM 2205 C C . THR A 1 264 ? -4.007 21.241 -16.975 1.00 93.81 264 THR A C 1
ATOM 2207 O O . THR A 1 264 ? -3.063 22.021 -17.066 1.00 93.81 264 THR A O 1
ATOM 2210 N N . LYS A 1 265 ? -3.957 19.998 -17.473 1.00 90.88 265 LYS A N 1
ATOM 2211 C CA . LYS A 1 265 ? -2.770 19.351 -18.065 1.00 90.88 265 LYS A CA 1
ATOM 2212 C C . LYS A 1 265 ? -1.499 19.521 -17.217 1.00 90.88 265 LYS A C 1
ATOM 2214 O O . LYS A 1 265 ? -0.385 19.599 -17.734 1.00 90.88 265 LYS A O 1
ATOM 2219 N N . SER A 1 266 ? -1.656 19.590 -15.892 1.00 92.69 266 SER A N 1
ATOM 2220 C CA . SER A 1 266 ? -0.546 19.834 -14.970 1.00 92.69 266 SER A CA 1
ATOM 2221 C C . SER A 1 266 ? 0.436 18.662 -14.975 1.00 92.69 266 SER A C 1
ATOM 2223 O O . SER A 1 266 ? 0.131 17.590 -14.452 1.00 92.69 266 SER A O 1
ATOM 2225 N N . ARG A 1 267 ? 1.651 18.878 -15.500 1.00 89.81 267 ARG A N 1
ATOM 2226 C CA . ARG A 1 267 ? 2.724 17.862 -15.519 1.00 89.81 267 ARG A CA 1
ATOM 2227 C C . ARG A 1 267 ? 3.044 17.323 -14.126 1.00 89.81 267 ARG A C 1
ATOM 2229 O O . ARG A 1 267 ? 3.269 16.131 -13.959 1.00 89.81 267 ARG A O 1
ATOM 2236 N N . ILE A 1 268 ? 3.004 18.190 -13.112 1.00 89.25 268 ILE A N 1
ATOM 2237 C CA . ILE A 1 268 ? 3.225 17.801 -11.715 1.00 89.25 268 ILE A CA 1
ATOM 2238 C C . ILE A 1 268 ? 2.146 16.807 -11.273 1.00 89.25 268 ILE A C 1
ATOM 2240 O O . ILE A 1 268 ? 2.465 15.767 -10.700 1.00 89.25 268 ILE A O 1
ATOM 2244 N N . ALA A 1 269 ? 0.875 17.087 -11.568 1.00 90.81 269 ALA A N 1
ATOM 2245 C CA . ALA A 1 269 ? -0.224 16.204 -11.190 1.00 90.81 269 ALA A CA 1
ATOM 2246 C C . ALA A 1 269 ? -0.194 14.871 -11.956 1.00 90.81 269 ALA A C 1
ATOM 2248 O O . ALA A 1 269 ? -0.451 13.826 -11.358 1.00 90.81 269 ALA A O 1
ATOM 2249 N N . ILE A 1 270 ? 0.181 14.893 -13.241 1.00 93.38 270 ILE A N 1
ATOM 2250 C CA . ILE A 1 270 ? 0.365 13.677 -14.047 1.00 93.38 270 ILE A CA 1
ATOM 2251 C C . ILE A 1 270 ? 1.508 12.822 -13.468 1.00 93.38 270 ILE A C 1
ATOM 2253 O O . ILE A 1 270 ? 1.311 11.621 -13.287 1.00 93.38 270 ILE A O 1
ATOM 2257 N N . SER A 1 271 ? 2.645 13.420 -13.080 1.00 91.06 271 SER A N 1
ATOM 2258 C CA . SER A 1 271 ? 3.740 12.691 -12.410 1.00 91.06 271 SER A CA 1
ATOM 2259 C C . SER A 1 271 ? 3.287 12.083 -11.084 1.00 91.06 271 SER A C 1
ATOM 2261 O O . SER A 1 271 ? 3.501 10.905 -10.818 1.00 91.06 271 SER A O 1
ATOM 2263 N N . PHE A 1 272 ? 2.647 12.869 -10.213 1.00 88.44 272 PHE A N 1
ATOM 2264 C CA . PHE A 1 272 ? 2.286 12.379 -8.882 1.00 88.44 272 PHE A CA 1
ATOM 2265 C C . PHE A 1 272 ? 1.198 11.307 -8.925 1.00 88.44 272 PHE A C 1
ATOM 2267 O O . PHE A 1 272 ? 1.347 10.283 -8.261 1.00 88.44 272 PHE A O 1
ATOM 2274 N N . LEU A 1 273 ? 0.114 11.529 -9.673 1.00 91.81 273 LEU A N 1
ATOM 2275 C CA . LEU A 1 273 ? -1.020 10.605 -9.697 1.00 91.81 273 LEU A CA 1
ATOM 2276 C C . LEU A 1 273 ? -0.815 9.469 -10.703 1.00 91.81 273 LEU A C 1
ATOM 2278 O O . LEU A 1 273 ? -1.015 8.308 -10.358 1.00 91.81 273 LEU A O 1
ATOM 2282 N N . GLY A 1 274 ? -0.433 9.798 -11.936 1.00 91.88 274 GLY A N 1
ATOM 2283 C CA . GLY A 1 274 ? -0.300 8.837 -13.027 1.00 91.88 274 GLY A CA 1
ATOM 2284 C C . GLY A 1 274 ? 0.949 7.983 -12.883 1.00 91.88 274 GLY A C 1
ATOM 2285 O O . GLY A 1 274 ? 0.847 6.792 -12.597 1.00 91.88 274 GLY A O 1
ATOM 2286 N N . GLU A 1 275 ? 2.115 8.605 -13.042 1.00 91.00 275 GLU A N 1
ATOM 2287 C CA . GLU A 1 275 ? 3.413 7.920 -13.023 1.00 91.00 275 GLU A CA 1
ATOM 2288 C C . GLU A 1 275 ? 3.705 7.308 -11.643 1.00 91.00 275 GLU A C 1
ATOM 2290 O O . GLU A 1 275 ? 3.998 6.126 -11.546 1.00 91.00 275 GLU A O 1
ATOM 2295 N N . ARG A 1 276 ? 3.594 8.068 -10.548 1.00 89.31 276 ARG A N 1
ATOM 2296 C CA . ARG A 1 276 ? 4.110 7.626 -9.238 1.00 89.31 276 ARG A CA 1
ATOM 2297 C C . ARG A 1 276 ? 3.124 6.846 -8.377 1.00 89.31 276 ARG A C 1
ATOM 2299 O O . ARG A 1 276 ? 3.572 6.012 -7.602 1.00 89.31 276 ARG A O 1
ATOM 2306 N N . PHE A 1 277 ? 1.825 7.136 -8.449 1.00 91.56 277 PHE A N 1
ATOM 2307 C CA . PHE A 1 277 ? 0.845 6.559 -7.517 1.00 91.56 277 PHE A CA 1
ATOM 2308 C C . PHE A 1 277 ? 0.024 5.411 -8.112 1.00 91.56 277 PHE A C 1
ATOM 2310 O O . PHE A 1 277 ? -0.245 4.438 -7.409 1.00 91.56 277 PHE A O 1
ATOM 2317 N N . LEU A 1 278 ? -0.382 5.509 -9.383 1.00 95.19 278 LEU A N 1
ATOM 2318 C CA . LEU A 1 278 ? -1.250 4.515 -10.025 1.00 95.19 278 LEU A CA 1
ATOM 2319 C C . LEU A 1 278 ? -0.473 3.570 -10.946 1.00 95.19 278 LEU A C 1
ATOM 2321 O O . LEU A 1 278 ? -0.392 2.373 -10.674 1.00 95.19 278 LEU A O 1
ATOM 2325 N N . PHE A 1 279 ? 0.097 4.087 -12.036 1.00 97.25 279 PHE A N 1
ATOM 2326 C CA . PHE A 1 279 ? 0.626 3.241 -13.105 1.00 97.25 279 PHE A CA 1
ATOM 2327 C C . PHE A 1 279 ? 2.074 2.816 -12.886 1.00 97.25 279 PHE A C 1
ATOM 2329 O O . PHE A 1 279 ? 2.405 1.700 -13.259 1.00 97.25 279 PHE A O 1
ATOM 2336 N N . GLY A 1 280 ? 2.941 3.617 -12.263 1.00 95.69 280 GLY A N 1
ATOM 2337 C CA . GLY A 1 280 ? 4.319 3.187 -11.967 1.00 95.69 280 GLY A CA 1
ATOM 2338 C C . GLY A 1 280 ? 4.378 1.982 -11.037 1.00 95.69 280 GLY A C 1
ATOM 2339 O O . GLY A 1 280 ? 5.084 1.022 -11.337 1.00 95.69 280 GLY A O 1
ATOM 2340 N N . PRO A 1 281 ? 3.564 1.934 -9.969 1.00 96.44 281 PRO A N 1
ATOM 2341 C CA . PRO A 1 281 ? 3.445 0.724 -9.170 1.00 96.44 281 PRO A CA 1
ATOM 2342 C C . PRO A 1 281 ? 2.878 -0.464 -9.960 1.00 96.44 281 PRO A C 1
ATOM 2344 O O . PRO A 1 281 ? 3.188 -1.605 -9.620 1.00 96.44 281 PRO A O 1
ATOM 2347 N N . ALA A 1 282 ? 2.040 -0.244 -10.980 1.00 97.69 282 ALA A N 1
ATOM 2348 C CA . ALA A 1 282 ? 1.562 -1.310 -11.865 1.00 97.69 282 ALA A CA 1
ATOM 2349 C C . ALA A 1 282 ? 2.683 -1.814 -12.792 1.00 97.69 282 ALA A C 1
ATOM 2351 O O . ALA A 1 282 ? 2.939 -3.016 -12.816 1.00 97.69 282 ALA A O 1
ATOM 2352 N N . LEU A 1 283 ? 3.396 -0.903 -13.457 1.00 97.38 283 LEU A N 1
ATOM 2353 C CA . LEU A 1 283 ? 4.578 -1.159 -14.284 1.00 97.38 283 LEU A CA 1
ATOM 2354 C C . LEU A 1 283 ? 5.625 -1.970 -13.514 1.00 97.38 283 LEU A C 1
ATOM 2356 O O . LEU A 1 283 ? 5.986 -3.067 -13.930 1.00 97.38 283 LEU A O 1
ATOM 2360 N N . ASN A 1 284 ? 6.014 -1.509 -12.321 1.00 96.94 284 ASN A N 1
ATOM 2361 C CA . ASN A 1 284 ? 6.984 -2.212 -11.483 1.00 96.94 284 ASN A CA 1
ATOM 2362 C C . ASN A 1 284 ? 6.510 -3.626 -11.119 1.00 96.94 284 ASN A C 1
ATOM 2364 O O . ASN A 1 284 ? 7.317 -4.544 -11.047 1.00 96.94 284 ASN A O 1
ATOM 2368 N N . LYS A 1 285 ? 5.211 -3.858 -10.897 1.00 97.81 285 LYS A N 1
ATOM 2369 C CA . LYS A 1 285 ? 4.705 -5.214 -10.624 1.00 97.81 285 LYS A CA 1
ATOM 2370 C C . LYS A 1 285 ? 4.883 -6.141 -11.829 1.00 97.81 285 LYS A C 1
ATOM 2372 O O . LYS A 1 285 ? 5.204 -7.304 -11.597 1.00 97.81 285 LYS A O 1
ATOM 2377 N N . PHE A 1 286 ? 4.694 -5.652 -13.056 1.00 97.94 286 PHE A N 1
ATOM 2378 C CA . PHE A 1 286 ? 4.973 -6.418 -14.276 1.00 97.94 286 PHE A CA 1
ATOM 2379 C C . PHE A 1 286 ? 6.472 -6.647 -14.469 1.00 97.94 286 PHE A C 1
ATOM 2381 O O . PHE A 1 286 ? 6.874 -7.790 -14.631 1.00 97.94 286 PHE A O 1
ATOM 2388 N N . TRP A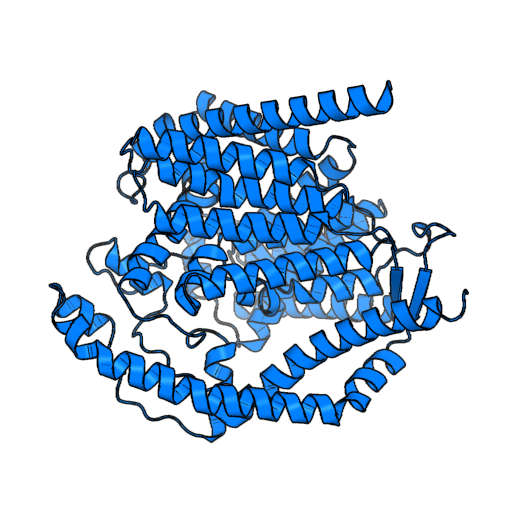 1 287 ? 7.316 -5.635 -14.270 1.00 97.12 287 TRP A N 1
ATOM 2389 C CA . TRP A 1 287 ? 8.773 -5.804 -14.335 1.00 97.12 287 TRP A CA 1
ATOM 2390 C C . TRP A 1 287 ? 9.320 -6.840 -13.341 1.00 97.12 287 TRP A C 1
ATOM 2392 O O . TRP A 1 287 ? 10.212 -7.622 -13.668 1.00 97.12 287 TRP A O 1
ATOM 2402 N N . TYR A 1 288 ? 8.758 -6.908 -12.127 1.00 97.19 288 TYR A N 1
ATOM 2403 C CA . TYR A 1 288 ? 9.085 -7.980 -11.175 1.00 97.19 288 TYR A CA 1
ATOM 2404 C C . TYR A 1 288 ? 8.659 -9.355 -11.685 1.00 97.19 288 TYR A C 1
ATOM 2406 O O . TYR A 1 288 ? 9.379 -10.332 -11.473 1.00 97.19 288 TYR A O 1
ATOM 2414 N N . TYR A 1 289 ? 7.499 -9.455 -12.332 1.00 97.44 289 TYR A N 1
ATOM 2415 C CA . TYR A 1 289 ? 7.087 -10.702 -12.958 1.00 97.44 289 TYR A CA 1
ATOM 2416 C C . TYR A 1 289 ? 8.046 -11.096 -14.079 1.00 97.44 289 TYR A C 1
ATOM 2418 O O . TYR A 1 289 ? 8.580 -12.201 -14.031 1.00 97.44 289 TYR A O 1
ATOM 2426 N N . ASP A 1 290 ? 8.322 -10.189 -15.010 1.00 95.12 290 ASP A N 1
ATOM 2427 C CA . ASP A 1 290 ? 9.171 -10.437 -16.173 1.00 95.12 290 ASP A CA 1
ATOM 2428 C C . ASP A 1 290 ? 10.564 -10.897 -15.738 1.00 95.12 290 ASP A C 1
ATOM 2430 O O . ASP A 1 290 ? 11.042 -11.939 -16.179 1.00 95.12 290 ASP A O 1
ATOM 2434 N N . PHE A 1 291 ? 11.190 -10.195 -14.787 1.00 93.12 291 PHE A N 1
ATOM 2435 C CA . PHE A 1 291 ? 12.484 -10.593 -14.231 1.00 93.12 291 PHE A CA 1
ATOM 2436 C C . PHE A 1 291 ? 12.416 -11.965 -13.545 1.00 93.12 291 PHE A C 1
ATOM 2438 O O . PHE A 1 291 ? 13.113 -12.899 -13.929 1.00 93.12 291 PHE A O 1
ATOM 2445 N N . PHE A 1 292 ? 11.565 -12.132 -12.531 1.00 93.12 292 PHE A N 1
ATOM 2446 C CA . PHE A 1 292 ? 11.580 -13.353 -11.721 1.00 93.12 292 PHE A CA 1
ATOM 2447 C C . PHE A 1 292 ? 10.879 -14.543 -12.385 1.00 93.12 292 PHE A C 1
ATOM 2449 O O . PHE A 1 292 ? 10.843 -15.623 -11.795 1.00 93.12 292 PHE A O 1
ATOM 2456 N N . SER A 1 293 ? 10.249 -14.373 -13.546 1.00 92.56 293 SER A N 1
ATOM 2457 C CA . SER A 1 293 ? 9.746 -15.492 -14.351 1.00 92.56 293 SER A CA 1
ATOM 2458 C C . SER A 1 293 ? 10.882 -16.233 -15.057 1.00 92.56 293 SER A C 1
ATOM 2460 O O . SER A 1 293 ? 10.785 -17.443 -15.254 1.00 92.56 293 SER A O 1
ATOM 2462 N N . GLU A 1 294 ? 11.969 -15.519 -15.348 1.00 87.56 294 GLU A N 1
ATOM 2463 C CA . GLU A 1 294 ? 13.196 -16.046 -15.934 1.00 87.56 294 GLU A CA 1
ATOM 2464 C C . GLU A 1 294 ? 14.193 -16.414 -14.826 1.00 87.56 294 GLU A C 1
ATOM 2466 O O . GLU A 1 294 ? 14.641 -17.556 -14.743 1.00 87.56 294 GLU A O 1
ATOM 2471 N N . TYR A 1 295 ? 14.487 -15.481 -13.915 1.00 85.62 295 TYR A N 1
ATOM 2472 C CA . TYR A 1 295 ? 15.529 -15.624 -12.893 1.00 85.62 295 TYR A CA 1
ATOM 2473 C C . TYR A 1 295 ? 15.035 -16.265 -11.574 1.00 85.62 295 TYR A C 1
ATOM 2475 O O . TYR A 1 295 ? 13.843 -16.211 -11.251 1.00 85.62 295 TYR A O 1
ATOM 2483 N N . PRO A 1 296 ? 15.934 -16.856 -10.753 1.00 84.75 296 PRO A N 1
ATOM 2484 C CA . PRO A 1 296 ? 15.584 -17.548 -9.510 1.00 84.75 296 PRO A CA 1
ATOM 2485 C C . PRO A 1 296 ? 14.757 -16.721 -8.515 1.00 84.75 296 PRO A C 1
ATOM 2487 O O . PRO A 1 296 ? 15.003 -15.544 -8.265 1.00 84.75 296 PRO A O 1
ATOM 2490 N N . LYS A 1 297 ? 13.802 -17.352 -7.836 1.00 86.31 297 LYS A N 1
ATOM 2491 C CA . LYS A 1 297 ? 13.060 -16.676 -6.762 1.00 86.31 297 LYS A CA 1
ATOM 2492 C C . LYS A 1 297 ? 13.960 -16.368 -5.567 1.00 86.31 297 LYS A C 1
ATOM 2494 O O . LYS A 1 297 ? 14.922 -17.083 -5.315 1.00 86.31 297 LYS A O 1
ATOM 2499 N N . ILE A 1 298 ? 13.644 -15.313 -4.824 1.00 88.75 298 ILE A N 1
ATOM 2500 C CA . ILE A 1 298 ? 14.452 -14.823 -3.699 1.00 88.75 298 ILE A CA 1
ATOM 2501 C C . ILE A 1 298 ? 14.297 -15.709 -2.452 1.00 88.75 298 ILE A C 1
ATOM 2503 O O . ILE A 1 298 ? 15.222 -15.800 -1.648 1.00 88.75 298 ILE A O 1
ATOM 2507 N N . TYR A 1 299 ? 13.154 -16.375 -2.256 1.00 84.56 299 TYR A N 1
ATOM 2508 C CA . TYR A 1 299 ? 12.901 -17.227 -1.083 1.00 84.56 299 TYR A CA 1
ATOM 2509 C C . TYR A 1 299 ? 13.161 -16.524 0.269 1.00 84.56 299 TYR A C 1
ATOM 2511 O O . TYR A 1 299 ? 13.703 -17.110 1.205 1.00 84.56 299 TYR A O 1
ATOM 2519 N N . PHE A 1 300 ? 12.762 -15.255 0.380 1.00 85.25 300 PHE A N 1
ATOM 2520 C CA . PHE A 1 300 ? 12.891 -14.371 1.550 1.00 85.25 300 PHE A CA 1
ATOM 2521 C C . PHE A 1 300 ? 14.313 -13.978 1.949 1.00 85.25 300 PHE A C 1
ATOM 2523 O O . PHE A 1 300 ? 14.475 -13.312 2.975 1.00 85.25 300 PHE A O 1
ATOM 2530 N N . SER A 1 301 ? 15.325 -14.365 1.169 1.00 81.06 301 SER A N 1
ATOM 2531 C CA . SER A 1 301 ? 16.744 -14.161 1.484 1.00 81.06 301 SER A CA 1
ATOM 2532 C C . SER A 1 301 ? 17.172 -12.688 1.600 1.00 81.06 301 SER A C 1
ATOM 2534 O O . SER A 1 301 ? 18.105 -12.382 2.343 1.00 81.06 301 SER A O 1
ATOM 2536 N N . ASP A 1 302 ? 16.464 -11.752 0.959 1.00 84.06 302 ASP A N 1
ATOM 2537 C CA . ASP A 1 302 ? 16.703 -10.302 1.068 1.00 84.06 302 ASP A CA 1
ATOM 2538 C C . ASP A 1 302 ? 16.151 -9.676 2.360 1.00 84.06 302 ASP A C 1
ATOM 2540 O O . ASP A 1 302 ? 16.678 -8.676 2.871 1.00 84.06 302 ASP A O 1
ATOM 2544 N N . GLY A 1 303 ? 15.084 -10.263 2.897 1.00 78.94 303 GLY A N 1
ATOM 2545 C CA . GLY A 1 303 ? 14.329 -9.741 4.024 1.00 78.94 303 GLY A CA 1
ATOM 2546 C C . GLY A 1 303 ? 14.897 -10.104 5.397 1.00 78.94 303 GLY A C 1
ATOM 2547 O O . GLY A 1 303 ? 15.841 -10.875 5.560 1.00 78.94 303 GLY A O 1
ATOM 2548 N N . ILE A 1 304 ? 14.251 -9.568 6.437 1.00 72.25 304 ILE A N 1
ATOM 2549 C CA . ILE A 1 304 ? 14.530 -9.915 7.844 1.00 72.25 304 ILE A CA 1
ATOM 2550 C C . ILE A 1 304 ? 14.383 -11.424 8.058 1.00 72.25 304 ILE A C 1
ATOM 2552 O O . ILE A 1 304 ? 15.170 -12.020 8.780 1.00 72.25 304 ILE A O 1
ATOM 2556 N N . LEU A 1 305 ? 13.387 -12.025 7.400 1.00 70.50 305 LEU A N 1
ATOM 2557 C CA . LEU A 1 305 ? 13.109 -13.457 7.417 1.00 70.50 305 LEU A CA 1
ATOM 2558 C C . LEU A 1 305 ? 14.305 -14.285 6.949 1.00 70.50 305 LEU A C 1
ATOM 2560 O O . LEU A 1 305 ? 14.750 -15.160 7.681 1.00 70.50 305 LEU A O 1
ATOM 2564 N N . GLY A 1 306 ? 14.850 -13.991 5.770 1.00 72.06 306 GLY A N 1
ATOM 2565 C CA . GLY A 1 306 ? 16.001 -14.709 5.238 1.00 72.06 306 GLY A CA 1
ATOM 2566 C C . GLY A 1 306 ? 17.264 -14.476 6.042 1.00 72.06 306 GLY A C 1
ATOM 2567 O O . GLY A 1 306 ? 17.941 -15.436 6.388 1.00 72.06 306 GLY A O 1
ATOM 2568 N N . LYS A 1 307 ? 17.531 -13.228 6.445 1.00 73.56 307 LYS A N 1
ATOM 2569 C CA . LYS A 1 307 ? 18.663 -12.908 7.333 1.00 73.56 307 LYS A CA 1
ATOM 2570 C C . LYS A 1 307 ? 18.579 -13.667 8.654 1.00 73.56 307 LYS A C 1
ATOM 2572 O O . LYS A 1 307 ? 19.594 -14.145 9.147 1.00 73.56 307 LYS A O 1
ATOM 2577 N N . ALA A 1 308 ? 17.373 -13.795 9.202 1.00 66.62 308 ALA A N 1
ATOM 2578 C CA . ALA A 1 308 ? 17.119 -14.552 10.414 1.00 66.62 308 ALA A CA 1
ATOM 2579 C C . ALA A 1 308 ? 17.295 -16.067 10.185 1.00 66.62 308 ALA A C 1
ATOM 2581 O O . ALA A 1 308 ? 17.943 -16.754 10.964 1.00 66.62 308 ALA A O 1
ATOM 2582 N N . LEU A 1 309 ? 16.774 -16.603 9.090 1.00 66.19 309 LEU A N 1
ATOM 2583 C CA . LEU A 1 309 ? 16.908 -18.021 8.754 1.00 66.19 309 LEU A CA 1
ATOM 2584 C C . LEU A 1 309 ? 18.285 -18.376 8.162 1.00 66.19 309 LEU A C 1
ATOM 2586 O O . LEU A 1 309 ? 18.484 -19.514 7.753 1.00 66.19 309 LEU A O 1
ATOM 2590 N N . GLY A 1 310 ? 19.223 -17.423 8.091 1.00 67.25 310 GLY A N 1
ATOM 2591 C CA . GLY A 1 310 ? 20.528 -17.588 7.449 1.00 67.25 310 GLY A CA 1
ATOM 2592 C C . GLY A 1 310 ? 20.440 -17.990 5.972 1.00 67.25 310 GLY A C 1
ATOM 2593 O O . GLY A 1 310 ? 21.359 -18.627 5.462 1.00 67.25 310 GLY A O 1
ATOM 2594 N N . ILE A 1 311 ? 19.340 -17.645 5.296 1.00 72.50 311 ILE A N 1
ATOM 2595 C CA . ILE A 1 311 ? 19.130 -17.952 3.880 1.00 72.50 311 ILE A CA 1
ATOM 2596 C C . ILE A 1 311 ? 20.061 -17.066 3.065 1.00 72.50 311 ILE A C 1
ATOM 2598 O O . ILE A 1 311 ? 20.099 -15.842 3.216 1.00 72.50 311 ILE A O 1
ATOM 2602 N N . TYR A 1 312 ? 20.817 -17.713 2.195 1.00 73.94 312 TYR A N 1
ATOM 2603 C CA . TYR A 1 312 ? 21.738 -17.054 1.298 1.00 73.94 312 TYR A CA 1
ATOM 2604 C C . TYR A 1 312 ? 20.981 -16.248 0.228 1.00 73.94 312 TYR A C 1
ATOM 2606 O O . TYR A 1 312 ? 20.086 -16.773 -0.431 1.00 73.94 312 TYR A O 1
ATOM 2614 N N . TYR A 1 313 ? 21.337 -14.968 0.081 1.00 82.12 313 TYR A N 1
ATOM 2615 C CA . TYR A 1 313 ? 20.799 -14.089 -0.957 1.00 82.12 313 TYR A CA 1
ATOM 2616 C C . TYR A 1 313 ? 21.662 -14.207 -2.208 1.00 82.12 313 TYR A C 1
ATOM 2618 O O . TYR A 1 313 ? 22.816 -13.779 -2.194 1.00 82.12 313 TYR A O 1
ATOM 2626 N N . GLN A 1 314 ? 21.106 -14.789 -3.272 1.00 77.94 314 GLN A N 1
ATOM 2627 C CA . GLN A 1 314 ? 21.881 -15.138 -4.465 1.00 77.94 314 GLN A CA 1
ATOM 2628 C C . GLN A 1 314 ? 22.250 -13.983 -5.394 1.00 77.94 314 GLN A C 1
ATOM 2630 O O . GLN A 1 314 ? 22.983 -14.198 -6.357 1.00 77.94 314 GLN A O 1
ATOM 2635 N N . TYR A 1 315 ? 21.758 -12.778 -5.120 1.00 83.62 315 TYR A N 1
ATOM 2636 C CA . TYR A 1 315 ? 21.949 -11.635 -5.997 1.00 83.62 315 TYR A CA 1
ATOM 2637 C C . TYR A 1 315 ? 22.969 -10.630 -5.459 1.00 83.62 315 TYR A C 1
ATOM 2639 O O . TYR A 1 315 ? 23.147 -10.463 -4.250 1.00 83.62 315 TYR A O 1
ATOM 2647 N N . THR A 1 316 ? 23.630 -9.917 -6.365 1.00 83.19 316 THR A N 1
ATOM 2648 C CA . THR A 1 316 ? 24.610 -8.864 -6.035 1.00 83.19 316 THR A CA 1
ATOM 2649 C C . THR A 1 316 ? 23.981 -7.587 -5.488 1.00 83.19 316 THR A C 1
ATOM 2651 O O . THR A 1 316 ? 24.562 -6.941 -4.614 1.00 83.19 316 THR A O 1
ATOM 2654 N N . ALA A 1 317 ? 22.788 -7.240 -5.970 1.00 86.81 317 ALA A N 1
ATOM 2655 C CA . ALA A 1 317 ? 22.054 -6.032 -5.618 1.00 86.81 317 ALA A CA 1
ATOM 2656 C C . ALA A 1 317 ? 20.649 -6.366 -5.105 1.00 86.81 317 ALA A C 1
ATOM 2658 O O . ALA A 1 317 ? 20.173 -7.493 -5.243 1.00 86.81 317 ALA A O 1
ATOM 2659 N N . SER A 1 318 ? 19.967 -5.389 -4.501 1.00 89.44 318 SER A N 1
ATOM 2660 C CA . SER A 1 318 ? 18.568 -5.571 -4.087 1.00 89.44 318 SER A CA 1
ATOM 2661 C C . SER A 1 318 ? 17.658 -5.841 -5.290 1.00 89.44 318 SER A C 1
ATOM 2663 O O . SER A 1 318 ? 17.932 -5.371 -6.393 1.00 89.44 318 SER A O 1
ATOM 2665 N N . SER A 1 319 ? 16.556 -6.560 -5.078 1.00 91.56 319 SER A N 1
ATOM 2666 C CA . SER A 1 319 ? 15.610 -6.947 -6.135 1.00 91.56 319 SER A CA 1
ATOM 2667 C C . SER A 1 319 ? 15.182 -5.781 -7.027 1.00 91.56 319 SER A C 1
ATOM 2669 O O . SER A 1 319 ? 15.244 -5.882 -8.248 1.00 91.56 319 SER A O 1
ATOM 2671 N N . GLY A 1 320 ? 14.847 -4.633 -6.442 1.00 92.25 320 GLY A N 1
ATOM 2672 C CA . GLY A 1 320 ? 14.466 -3.467 -7.231 1.00 92.25 320 GLY A CA 1
ATOM 2673 C C . GLY A 1 320 ? 15.620 -2.772 -7.962 1.00 92.25 320 GLY A C 1
ATOM 2674 O O . GLY A 1 320 ? 15.377 -2.152 -8.993 1.00 92.25 320 GLY A O 1
ATOM 2675 N N . GLN A 1 321 ? 16.872 -2.905 -7.506 1.00 92.50 321 GLN A N 1
ATOM 2676 C CA . GLN A 1 321 ? 18.045 -2.448 -8.270 1.00 92.50 321 GLN A CA 1
ATOM 2677 C C . GLN A 1 321 ? 18.309 -3.340 -9.485 1.00 92.50 321 GLN A C 1
ATOM 2679 O O . GLN A 1 321 ? 18.624 -2.825 -10.552 1.00 92.50 321 GLN A O 1
ATOM 2684 N N . LEU A 1 322 ? 18.150 -4.660 -9.340 1.00 90.81 322 LEU A N 1
ATOM 2685 C CA . LEU A 1 322 ? 18.284 -5.606 -10.456 1.00 90.81 322 LEU A CA 1
ATOM 2686 C C . LEU A 1 322 ? 17.234 -5.336 -11.531 1.00 90.81 322 LEU A C 1
ATOM 2688 O O . LEU A 1 322 ? 17.531 -5.330 -12.720 1.00 90.81 322 LEU A O 1
ATOM 2692 N N . ILE A 1 323 ? 16.003 -5.077 -11.095 1.00 93.25 323 ILE A N 1
ATOM 2693 C CA . ILE A 1 323 ? 14.888 -4.814 -11.999 1.00 93.25 323 ILE A CA 1
ATOM 2694 C C . ILE A 1 323 ? 15.060 -3.476 -12.696 1.00 93.25 323 ILE A C 1
ATOM 2696 O O . ILE A 1 323 ? 14.844 -3.394 -13.898 1.00 93.25 323 ILE A O 1
ATOM 2700 N N . PHE A 1 324 ? 15.506 -2.447 -11.977 1.00 92.69 324 PHE A N 1
ATOM 2701 C CA . PHE A 1 324 ? 15.882 -1.196 -12.620 1.00 92.69 324 PHE A CA 1
ATOM 2702 C C . PHE A 1 324 ? 16.969 -1.426 -13.682 1.00 92.69 324 PHE A C 1
ATOM 2704 O O . PHE A 1 324 ? 16.790 -1.017 -14.822 1.00 92.69 324 PHE A O 1
ATOM 2711 N N . ALA A 1 325 ? 18.042 -2.149 -13.351 1.00 89.75 325 ALA A N 1
ATOM 2712 C CA . ALA A 1 325 ? 19.127 -2.422 -14.291 1.00 89.75 325 ALA A CA 1
ATOM 2713 C C . ALA A 1 325 ? 18.653 -3.172 -15.554 1.00 89.75 325 ALA A C 1
ATOM 2715 O O . ALA A 1 325 ? 19.040 -2.772 -16.649 1.00 89.75 325 ALA A O 1
ATOM 2716 N N . LYS A 1 326 ? 17.759 -4.172 -15.422 1.00 88.75 326 LYS A N 1
ATOM 2717 C CA . LYS A 1 326 ? 17.188 -4.921 -16.566 1.00 88.75 326 LYS A CA 1
ATOM 2718 C C . LYS A 1 326 ? 16.453 -4.013 -17.564 1.00 88.75 326 LYS A C 1
ATOM 2720 O O . LYS A 1 326 ? 16.445 -4.308 -18.752 1.00 88.75 326 LYS A O 1
ATOM 2725 N N . HIS A 1 327 ? 15.822 -2.936 -17.095 1.00 89.19 327 HIS A N 1
ATOM 2726 C CA . HIS A 1 327 ? 15.000 -2.055 -17.935 1.00 89.19 327 HIS A CA 1
ATOM 2727 C C . HIS A 1 327 ? 15.691 -0.743 -18.336 1.00 89.19 327 HIS A C 1
ATOM 2729 O O . HIS A 1 327 ? 15.103 0.047 -19.069 1.00 89.19 327 HIS A O 1
ATOM 2735 N N . PHE A 1 328 ? 16.917 -0.494 -17.864 1.00 88.88 328 PHE A N 1
ATOM 2736 C CA . PHE A 1 328 ? 17.622 0.775 -18.057 1.00 88.88 328 PHE A CA 1
ATOM 2737 C C . PHE A 1 328 ? 19.118 0.571 -18.343 1.00 88.88 328 PHE A C 1
ATOM 2739 O O . PHE A 1 328 ? 19.959 1.141 -17.645 1.00 88.88 328 PHE A O 1
ATOM 2746 N N . ASP A 1 329 ? 19.437 -0.219 -19.371 1.00 85.31 329 ASP A N 1
ATOM 2747 C CA . ASP A 1 329 ? 20.789 -0.405 -19.929 1.00 85.31 329 ASP A CA 1
ATOM 2748 C C . ASP A 1 329 ? 21.845 -0.832 -18.895 1.00 85.31 329 ASP A C 1
ATOM 2750 O O . ASP A 1 329 ? 22.928 -0.256 -18.806 1.00 85.31 329 ASP A O 1
ATOM 2754 N N . ASN A 1 330 ? 21.519 -1.821 -18.057 1.00 82.06 330 ASN A N 1
ATOM 2755 C CA . ASN A 1 330 ? 22.432 -2.399 -17.063 1.00 82.06 330 ASN A CA 1
ATOM 2756 C C . ASN A 1 330 ? 22.977 -1.394 -16.026 1.00 82.06 330 ASN A C 1
ATOM 2758 O O . ASN A 1 330 ? 23.976 -1.664 -15.354 1.00 82.06 330 ASN A O 1
ATOM 2762 N N . ARG A 1 331 ? 22.280 -0.265 -15.816 1.00 83.88 331 ARG A N 1
ATOM 2763 C CA . ARG A 1 331 ? 22.598 0.763 -14.806 1.00 83.88 331 ARG A CA 1
ATOM 2764 C C . ARG A 1 331 ? 22.305 0.305 -13.375 1.00 83.88 331 ARG A C 1
ATOM 2766 O O . ARG A 1 331 ? 21.373 0.762 -12.707 1.00 83.88 331 ARG A O 1
ATOM 2773 N N . LEU A 1 332 ? 23.096 -0.650 -12.901 1.00 84.44 332 LEU A N 1
ATOM 2774 C CA . LEU A 1 332 ? 22.997 -1.197 -11.555 1.00 84.44 332 LEU A CA 1
ATOM 2775 C C . LEU A 1 332 ? 23.374 -0.138 -10.507 1.00 84.44 332 LEU A C 1
ATOM 2777 O O . LEU A 1 332 ? 24.320 0.617 -10.684 1.00 84.44 332 LEU A O 1
ATOM 2781 N N . PHE A 1 333 ? 22.650 -0.115 -9.386 1.00 84.19 333 PHE A N 1
ATOM 2782 C CA . PHE A 1 333 ? 22.814 0.825 -8.261 1.00 84.19 333 PHE A CA 1
ATOM 2783 C C . PHE A 1 333 ? 22.380 2.284 -8.496 1.00 84.19 333 PHE A C 1
ATOM 2785 O O . PHE A 1 333 ? 22.249 3.009 -7.506 1.00 84.19 333 PHE A O 1
ATOM 2792 N N . ASP A 1 334 ? 22.051 2.687 -9.726 1.00 84.50 334 ASP A N 1
ATOM 2793 C CA . ASP A 1 334 ? 21.572 4.045 -10.040 1.00 84.50 334 ASP A CA 1
ATOM 2794 C C . ASP A 1 334 ? 20.211 4.362 -9.408 1.00 84.50 334 ASP A C 1
ATOM 2796 O O . ASP A 1 334 ? 19.962 5.475 -8.936 1.00 84.50 334 ASP A O 1
ATOM 2800 N N . SER A 1 335 ? 19.309 3.380 -9.389 1.00 86.38 335 SER A N 1
ATOM 2801 C CA . SER A 1 335 ? 17.953 3.538 -8.869 1.00 86.38 335 SER A CA 1
ATOM 2802 C C . SER A 1 335 ? 17.386 2.209 -8.367 1.00 86.38 335 SER A C 1
ATOM 2804 O O . SER A 1 335 ? 18.057 1.176 -8.356 1.00 86.38 335 SER A O 1
ATOM 2806 N N . ASN A 1 336 ? 16.150 2.246 -7.877 1.00 89.06 336 ASN A N 1
ATOM 2807 C CA . ASN A 1 336 ? 15.462 1.096 -7.314 1.00 89.06 336 ASN A CA 1
ATOM 2808 C C . ASN A 1 336 ? 13.993 1.094 -7.757 1.00 89.06 336 ASN A C 1
ATOM 2810 O O . ASN A 1 336 ? 13.217 1.973 -7.371 1.00 89.06 336 ASN A O 1
ATOM 2814 N N . SER A 1 337 ? 13.614 0.091 -8.545 1.00 91.19 337 SER A N 1
ATOM 2815 C CA . SER A 1 337 ? 12.223 -0.173 -8.903 1.00 91.19 337 SER A CA 1
ATOM 2816 C C . SER A 1 337 ? 11.543 -0.863 -7.723 1.00 91.19 337 SER A C 1
ATOM 2818 O O . SER A 1 337 ? 11.681 -2.068 -7.519 1.00 91.19 337 SER A O 1
ATOM 2820 N N . VAL A 1 338 ? 10.835 -0.097 -6.894 1.00 90.38 338 VAL A N 1
ATOM 2821 C CA . VAL A 1 338 ? 10.124 -0.646 -5.730 1.00 90.38 338 VAL A CA 1
ATOM 2822 C C . VAL A 1 338 ? 8.786 -1.243 -6.171 1.00 90.38 338 VAL A C 1
ATOM 2824 O O . VAL A 1 338 ? 8.116 -0.690 -7.042 1.00 90.38 338 VAL A O 1
ATOM 2827 N N . THR A 1 339 ? 8.381 -2.369 -5.582 1.00 94.25 339 THR A N 1
ATOM 2828 C CA . THR A 1 339 ? 7.137 -3.057 -5.942 1.00 94.25 339 THR A CA 1
ATOM 2829 C C . THR A 1 339 ? 6.227 -3.298 -4.750 1.00 94.25 339 THR A C 1
ATOM 2831 O O . THR A 1 339 ? 6.667 -3.450 -3.609 1.00 94.25 339 THR A O 1
ATOM 2834 N N . GLY A 1 340 ? 4.935 -3.387 -5.047 1.00 95.62 340 GLY A N 1
ATOM 2835 C CA . GLY A 1 340 ? 3.912 -3.747 -4.080 1.00 95.62 340 GLY A CA 1
ATOM 2836 C C . GLY A 1 340 ? 3.834 -5.237 -3.792 1.00 95.62 340 GLY A C 1
ATOM 2837 O O . GLY A 1 340 ? 4.536 -6.064 -4.375 1.00 95.62 340 GLY A O 1
ATOM 2838 N N . MET A 1 341 ? 2.874 -5.580 -2.937 1.00 97.31 341 MET A N 1
ATOM 2839 C CA . MET A 1 341 ? 2.647 -6.929 -2.435 1.00 97.31 341 MET A CA 1
ATOM 2840 C C . MET A 1 341 ? 2.669 -8.000 -3.526 1.00 97.31 341 MET A C 1
ATOM 2842 O O . MET A 1 341 ? 3.309 -9.022 -3.320 1.00 97.31 341 MET A O 1
ATOM 2846 N N . PHE A 1 342 ? 1.986 -7.811 -4.659 1.00 98.00 342 PHE A N 1
ATOM 2847 C CA . PHE A 1 342 ? 1.896 -8.849 -5.692 1.00 98.00 342 PHE A CA 1
ATOM 2848 C C . PHE A 1 342 ? 3.236 -9.133 -6.387 1.00 98.00 342 PHE A C 1
ATOM 2850 O O . PHE A 1 342 ? 3.605 -10.302 -6.501 1.00 98.00 342 PHE A O 1
ATOM 2857 N N . GLY A 1 343 ? 3.977 -8.090 -6.778 1.00 97.31 343 GLY A N 1
ATOM 2858 C CA . GLY A 1 343 ? 5.282 -8.239 -7.431 1.00 97.31 343 GLY A CA 1
ATOM 2859 C C . GLY A 1 343 ? 6.332 -8.813 -6.485 1.00 97.31 343 GLY A C 1
ATOM 2860 O O . GLY A 1 343 ? 7.040 -9.748 -6.852 1.00 97.31 343 GLY A O 1
ATOM 2861 N N . ASP A 1 344 ? 6.357 -8.336 -5.237 1.00 96.38 344 ASP A N 1
ATOM 2862 C CA . ASP A 1 344 ? 7.235 -8.880 -4.197 1.00 96.38 344 ASP A CA 1
ATOM 2863 C C . ASP A 1 344 ? 6.867 -10.339 -3.893 1.00 96.38 344 ASP A C 1
ATOM 2865 O O . ASP A 1 344 ? 7.700 -11.230 -3.945 1.00 96.38 344 ASP A O 1
ATOM 2869 N N . SER A 1 345 ? 5.589 -10.657 -3.699 1.00 95.56 345 SER A N 1
ATOM 2870 C CA . SER A 1 345 ? 5.173 -12.045 -3.448 1.00 95.56 345 SER A CA 1
ATOM 2871 C C . SER A 1 345 ? 5.603 -13.001 -4.570 1.00 95.56 345 SER A C 1
ATOM 2873 O O . SER A 1 345 ? 5.994 -14.141 -4.296 1.00 95.56 345 SER A O 1
ATOM 2875 N N . TYR A 1 346 ? 5.557 -12.533 -5.822 1.00 96.94 346 TYR A N 1
ATOM 2876 C CA . TYR A 1 346 ? 6.006 -13.296 -6.980 1.00 96.94 346 TYR A CA 1
ATOM 2877 C C . TYR A 1 346 ? 7.533 -13.445 -7.052 1.00 96.94 346 TYR A C 1
ATOM 2879 O O . TYR A 1 346 ? 8.009 -14.512 -7.456 1.00 96.94 346 TYR A O 1
ATOM 2887 N N . SER A 1 347 ? 8.309 -12.434 -6.649 1.00 95.25 347 SER A N 1
ATOM 2888 C CA . SER A 1 347 ? 9.771 -12.558 -6.553 1.00 95.25 347 SER A CA 1
ATOM 2889 C C . SER A 1 347 ? 10.189 -13.522 -5.450 1.00 95.25 347 SER A C 1
ATOM 2891 O O . SER A 1 347 ? 11.164 -14.250 -5.619 1.00 95.25 347 SER A O 1
ATOM 2893 N N . GLN A 1 348 ? 9.428 -13.591 -4.356 1.00 90.19 348 GLN A N 1
ATOM 2894 C CA . GLN A 1 348 ? 9.752 -14.441 -3.215 1.00 90.19 348 GLN A CA 1
ATOM 2895 C C . GLN A 1 348 ? 9.443 -15.924 -3.468 1.00 90.19 348 GLN A C 1
ATOM 2897 O O . GLN A 1 348 ? 10.320 -16.761 -3.276 1.00 90.19 348 GLN A O 1
ATOM 2902 N N . LEU A 1 349 ? 8.216 -16.263 -3.892 1.00 87.50 349 LEU A N 1
ATOM 2903 C CA . LEU A 1 349 ? 7.748 -17.657 -4.045 1.00 87.50 349 LEU A CA 1
ATOM 2904 C C . LEU A 1 349 ? 6.920 -17.893 -5.326 1.00 87.50 349 LEU A C 1
ATOM 2906 O O . LEU A 1 349 ? 6.182 -18.876 -5.429 1.00 87.50 349 LEU A O 1
ATOM 2910 N N . GLY A 1 350 ? 6.969 -16.980 -6.299 1.00 92.62 350 GLY A N 1
ATOM 2911 C CA . GLY A 1 350 ? 6.122 -17.058 -7.490 1.00 92.62 350 GLY A CA 1
ATOM 2912 C C . GLY A 1 350 ? 4.627 -16.952 -7.165 1.00 92.62 350 GLY A C 1
ATOM 2913 O O . GLY A 1 350 ? 4.212 -16.279 -6.220 1.00 92.62 350 GLY A O 1
ATOM 2914 N N . VAL A 1 351 ? 3.795 -17.648 -7.945 1.00 94.81 351 VAL A N 1
ATOM 2915 C CA . VAL A 1 351 ? 2.329 -17.635 -7.775 1.00 94.81 351 VAL A CA 1
ATOM 2916 C C . VAL A 1 351 ? 1.887 -18.152 -6.399 1.00 94.81 351 VAL A C 1
ATOM 2918 O O . VAL A 1 351 ? 0.925 -17.642 -5.826 1.00 94.81 351 VAL A O 1
ATOM 2921 N N . VAL A 1 352 ? 2.627 -19.108 -5.824 1.00 89.12 352 VAL A N 1
ATOM 2922 C CA . VAL A 1 352 ? 2.354 -19.642 -4.480 1.00 89.12 352 VAL A CA 1
ATOM 2923 C C . VAL A 1 352 ? 2.488 -18.538 -3.432 1.00 89.12 352 VAL A C 1
ATOM 2925 O O . VAL A 1 352 ? 1.636 -18.427 -2.551 1.00 89.12 352 VAL A O 1
ATOM 2928 N N . GLY A 1 353 ? 3.499 -17.674 -3.565 1.00 88.12 353 GLY A N 1
ATOM 2929 C CA . GLY A 1 353 ? 3.671 -16.500 -2.709 1.00 88.12 353 GLY A CA 1
ATOM 2930 C C . GLY A 1 353 ? 2.493 -15.541 -2.796 1.00 88.12 353 GLY A C 1
ATOM 2931 O O . GLY A 1 353 ? 1.958 -15.132 -1.767 1.00 88.12 353 GLY A O 1
ATOM 2932 N N . MET A 1 354 ? 2.049 -15.218 -4.014 1.00 96.94 354 MET A N 1
ATOM 2933 C CA . MET A 1 354 ? 0.929 -14.292 -4.233 1.00 96.94 354 MET A CA 1
ATOM 2934 C C . MET A 1 354 ? -0.361 -14.788 -3.569 1.00 96.94 354 MET A C 1
ATOM 2936 O O . MET A 1 354 ? -1.043 -14.023 -2.878 1.00 96.94 354 MET A O 1
ATOM 2940 N N . ILE A 1 355 ? -0.660 -16.083 -3.720 1.00 92.31 355 ILE A N 1
ATOM 2941 C CA . ILE A 1 355 ? -1.814 -16.727 -3.087 1.00 92.31 355 ILE A CA 1
ATOM 2942 C C . ILE A 1 355 ? -1.659 -16.716 -1.563 1.00 92.31 355 ILE A C 1
ATOM 2944 O O . ILE A 1 355 ? -2.569 -16.273 -0.860 1.00 92.31 355 ILE A O 1
ATOM 2948 N N . LEU A 1 356 ? -0.509 -17.155 -1.042 1.00 86.50 356 LEU A N 1
ATOM 2949 C CA . LEU A 1 356 ? -0.240 -17.227 0.395 1.00 86.50 356 LEU A CA 1
ATOM 2950 C C . LEU A 1 356 ? -0.411 -15.862 1.074 1.00 86.50 356 LEU A C 1
ATOM 2952 O O . LEU A 1 356 ? -1.134 -15.752 2.067 1.00 86.50 356 LEU A O 1
ATOM 2956 N N . PHE A 1 357 ? 0.215 -14.815 0.538 1.00 90.56 357 PHE A N 1
ATOM 2957 C CA . PHE A 1 357 ? 0.160 -13.484 1.140 1.00 90.56 357 PHE A CA 1
ATOM 2958 C C . PHE A 1 357 ? -1.207 -12.819 0.991 1.00 90.56 357 PHE A C 1
ATOM 2960 O O . PHE A 1 357 ? -1.645 -12.137 1.917 1.00 90.56 357 PHE A O 1
ATOM 2967 N N . SER A 1 358 ? -1.949 -13.120 -0.076 1.00 95.25 358 SER A N 1
ATOM 2968 C CA . SER A 1 358 ? -3.353 -12.710 -0.202 1.00 95.25 358 SER A CA 1
ATOM 2969 C C . SER A 1 358 ? -4.242 -13.372 0.854 1.00 95.25 358 SER A C 1
ATOM 2971 O O . SER A 1 358 ? -5.065 -12.704 1.485 1.00 95.25 358 SER A O 1
ATOM 2973 N N . VAL A 1 359 ? -4.049 -14.671 1.117 1.00 88.00 359 VAL A N 1
ATOM 2974 C CA . VAL A 1 359 ? -4.760 -15.387 2.191 1.00 88.00 359 VAL A CA 1
ATOM 2975 C C . VAL A 1 359 ? -4.421 -14.791 3.557 1.00 88.00 359 VAL A C 1
ATOM 2977 O O . VAL A 1 359 ? -5.330 -14.566 4.364 1.00 88.00 359 VAL A O 1
ATOM 2980 N N . LEU A 1 360 ? -3.141 -14.519 3.827 1.00 84.75 360 LEU A N 1
ATOM 2981 C CA . LEU A 1 360 ? -2.691 -13.939 5.095 1.00 84.75 360 LEU A CA 1
ATOM 2982 C C . LEU A 1 360 ? -3.250 -12.529 5.306 1.00 84.75 360 LEU A C 1
ATOM 2984 O O . LEU A 1 360 ? -3.796 -12.258 6.380 1.00 84.75 360 LEU A O 1
ATOM 2988 N N . LEU A 1 361 ? -3.183 -11.664 4.290 1.00 94.31 361 LEU A N 1
ATOM 2989 C CA . LEU A 1 361 ? -3.722 -10.307 4.349 1.00 94.31 361 LEU A CA 1
ATOM 2990 C C . LEU A 1 361 ? -5.233 -10.326 4.592 1.00 94.31 361 LEU A C 1
ATOM 2992 O O . LEU A 1 361 ? -5.700 -9.772 5.588 1.00 94.31 361 LEU A O 1
ATOM 2996 N N . ALA A 1 362 ? -6.000 -11.036 3.763 1.00 93.12 362 ALA A N 1
ATOM 2997 C CA . ALA A 1 362 ? -7.452 -11.119 3.913 1.00 93.12 362 ALA A CA 1
ATOM 2998 C C . ALA A 1 362 ? -7.862 -11.733 5.263 1.00 93.12 362 ALA A C 1
ATOM 3000 O O . ALA A 1 362 ? -8.819 -11.282 5.898 1.00 93.12 362 ALA A O 1
ATOM 3001 N N . SER A 1 363 ? -7.117 -12.726 5.754 1.00 84.62 363 SER A N 1
ATOM 3002 C CA . SER A 1 363 ? -7.344 -13.304 7.084 1.00 84.62 363 SER A CA 1
ATOM 3003 C C . SER A 1 363 ? -7.074 -12.296 8.200 1.00 84.62 363 SER A C 1
ATOM 3005 O O . SER A 1 363 ? -7.846 -12.227 9.156 1.00 84.62 363 SER A O 1
ATOM 3007 N N . PHE A 1 364 ? -6.031 -11.476 8.080 1.00 87.12 364 PHE A N 1
ATOM 3008 C CA . PHE A 1 364 ? -5.728 -10.422 9.046 1.00 87.12 364 PHE A CA 1
ATOM 3009 C C . PHE A 1 364 ? -6.810 -9.332 9.071 1.00 87.12 364 PHE A C 1
ATOM 3011 O O . PHE A 1 364 ? -7.309 -8.979 10.142 1.00 87.12 364 PHE A O 1
ATOM 3018 N N . ILE A 1 365 ? -7.256 -8.867 7.899 1.00 93.19 365 ILE A N 1
ATOM 3019 C CA . ILE A 1 365 ? -8.381 -7.924 7.774 1.00 93.19 365 ILE A CA 1
ATOM 3020 C C . ILE A 1 365 ? -9.655 -8.514 8.388 1.00 93.19 365 ILE A C 1
ATOM 3022 O O . ILE A 1 365 ? -10.364 -7.833 9.134 1.00 93.19 365 ILE A O 1
ATOM 3026 N N . LYS A 1 366 ? -9.920 -9.802 8.148 1.00 86.31 366 LYS A N 1
ATOM 3027 C CA . LYS A 1 366 ? -11.039 -10.536 8.752 1.00 86.31 366 LYS A CA 1
ATOM 3028 C C . LYS A 1 366 ? -10.951 -10.591 10.275 1.00 86.31 366 LYS A C 1
ATOM 3030 O O . LYS A 1 366 ? -11.985 -10.480 10.935 1.00 86.31 366 LYS A O 1
ATOM 3035 N N . VAL A 1 367 ? -9.749 -10.758 10.835 1.00 84.62 367 VAL A N 1
ATOM 3036 C CA . VAL A 1 367 ? -9.531 -10.691 12.287 1.00 84.62 367 VAL A CA 1
ATOM 3037 C C . VAL A 1 367 ? -9.889 -9.298 12.789 1.00 84.62 367 VAL A C 1
ATOM 3039 O O . VAL A 1 367 ? -10.765 -9.216 13.642 1.00 84.62 367 VAL A O 1
ATOM 3042 N N . ILE A 1 368 ? -9.330 -8.226 12.209 1.00 87.88 368 ILE A N 1
ATOM 3043 C CA . IL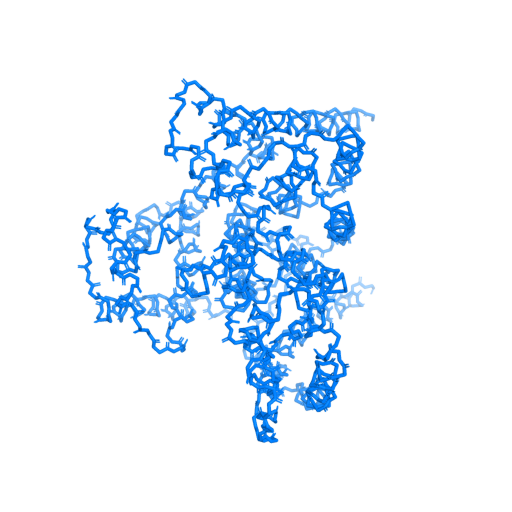E A 1 368 ? -9.673 -6.840 12.583 1.00 87.88 368 ILE A CA 1
ATOM 3044 C C . ILE A 1 368 ? -11.193 -6.647 12.575 1.00 87.88 368 ILE A C 1
ATOM 3046 O O . ILE A 1 368 ? -11.764 -6.231 13.584 1.00 87.88 368 ILE A O 1
ATOM 3050 N N . ALA A 1 369 ? -11.858 -6.978 11.466 1.00 88.25 369 ALA A N 1
ATOM 3051 C CA . ALA A 1 369 ? -13.297 -6.787 11.310 1.00 88.25 369 ALA A CA 1
ATOM 3052 C C . ALA A 1 369 ? -14.103 -7.461 12.432 1.00 88.25 369 ALA A C 1
ATOM 3054 O O . ALA A 1 369 ? -14.988 -6.835 13.017 1.00 88.25 369 ALA A O 1
ATOM 3055 N N . LYS A 1 370 ? -13.757 -8.709 12.772 1.00 82.56 370 LYS A N 1
ATOM 3056 C CA . LYS A 1 370 ? -14.462 -9.498 13.788 1.00 82.56 370 LYS A CA 1
ATOM 3057 C C . LYS A 1 370 ? -14.163 -9.076 15.217 1.00 82.56 370 LYS A C 1
ATOM 3059 O O . LYS A 1 370 ? -15.078 -9.128 16.033 1.00 82.56 370 LYS A O 1
ATOM 3064 N N . THR A 1 371 ? -12.910 -8.726 15.518 1.00 80.12 371 THR A N 1
ATOM 3065 C CA . THR A 1 371 ? -12.421 -8.575 16.896 1.00 80.12 371 THR A CA 1
ATOM 3066 C C . THR A 1 371 ? -12.490 -7.148 17.441 1.00 80.12 371 THR A C 1
ATOM 3068 O O . THR A 1 371 ? -12.296 -6.915 18.638 1.00 80.12 371 THR A O 1
ATOM 3071 N N . THR A 1 372 ? -12.748 -6.171 16.566 1.00 83.00 372 THR A N 1
ATOM 3072 C CA . THR A 1 372 ? -12.676 -4.732 16.882 1.00 83.00 372 THR A CA 1
ATOM 3073 C C . THR A 1 372 ? -13.993 -4.006 16.617 1.00 83.00 372 THR A C 1
ATOM 3075 O O . THR A 1 372 ? -14.007 -2.827 16.271 1.00 83.00 372 THR A O 1
ATOM 3078 N N . SER A 1 373 ? -15.129 -4.683 16.803 1.00 77.38 373 SER A N 1
ATOM 3079 C CA . SER A 1 373 ? -16.465 -4.110 16.559 1.00 77.38 373 SER A CA 1
ATOM 3080 C C . SER A 1 373 ? -16.790 -2.856 17.389 1.00 77.38 373 SER A C 1
ATOM 3082 O O . SER A 1 373 ? -17.653 -2.082 16.992 1.00 77.38 373 SER A O 1
ATOM 3084 N N . GLY A 1 374 ? -16.077 -2.617 18.498 1.00 76.69 374 GLY A N 1
ATOM 3085 C CA . GLY A 1 374 ? -16.165 -1.385 19.300 1.00 76.69 374 GLY A CA 1
ATOM 3086 C C . GLY A 1 374 ? -15.355 -0.191 18.766 1.00 76.69 374 GLY A C 1
ATOM 3087 O O . GLY A 1 374 ? -15.384 0.885 19.363 1.00 76.69 374 GLY A O 1
ATOM 3088 N N . ILE A 1 375 ? -14.602 -0.351 17.673 1.00 86.81 375 ILE A N 1
ATOM 3089 C CA . ILE A 1 375 ? -13.956 0.760 16.959 1.00 86.81 375 ILE A CA 1
ATOM 3090 C C . ILE A 1 375 ? -14.870 1.200 15.815 1.00 86.81 375 ILE A C 1
ATOM 3092 O O . ILE A 1 375 ? -15.329 0.371 15.023 1.00 86.81 375 ILE A O 1
ATOM 3096 N N . SER A 1 376 ? -15.099 2.511 15.701 1.00 88.50 376 SER A N 1
ATOM 3097 C CA . SER A 1 376 ? -15.898 3.077 14.615 1.00 88.50 376 SER A CA 1
ATOM 3098 C C . SER A 1 376 ? -15.311 2.700 13.250 1.00 88.50 376 SER A C 1
ATOM 3100 O O . SER A 1 376 ? -14.093 2.622 13.060 1.00 88.50 376 SER A O 1
ATOM 3102 N N . CYS A 1 377 ? -16.184 2.450 12.271 1.00 89.94 377 CYS A N 1
ATOM 3103 C CA . CYS A 1 377 ? -15.755 2.086 10.919 1.00 89.94 377 CYS A CA 1
ATOM 3104 C C . CYS A 1 377 ? -14.825 3.151 10.318 1.00 89.94 377 CYS A C 1
ATOM 3106 O O . CYS A 1 377 ? -13.874 2.806 9.631 1.00 89.94 377 CYS A O 1
ATOM 3108 N N . HIS A 1 378 ? -15.063 4.424 10.636 1.00 91.94 378 HIS A N 1
ATOM 3109 C CA . HIS A 1 378 ? -14.261 5.584 10.240 1.00 91.94 378 HIS A CA 1
ATOM 3110 C C . HIS A 1 378 ? -12.804 5.436 10.636 1.00 91.94 378 HIS A C 1
ATOM 3112 O O . HIS A 1 378 ? -11.923 5.532 9.791 1.00 91.94 378 HIS A O 1
ATOM 3118 N N . VAL A 1 379 ? -12.561 5.129 11.911 1.00 93.88 379 VAL A N 1
ATOM 3119 C CA . VAL A 1 379 ? -11.212 4.947 12.446 1.00 93.88 379 VAL A CA 1
ATOM 3120 C C . VAL A 1 379 ? -10.548 3.733 11.795 1.00 93.88 379 VAL A C 1
ATOM 3122 O O . VAL A 1 379 ? -9.400 3.829 11.367 1.00 93.88 379 VAL A O 1
ATOM 3125 N N . LYS A 1 380 ? -11.267 2.607 11.663 1.00 94.50 380 LYS A N 1
ATOM 3126 C CA . LYS A 1 380 ? -10.721 1.403 11.014 1.00 94.50 380 LYS A CA 1
ATOM 3127 C C . LYS A 1 380 ? -10.319 1.677 9.561 1.00 94.50 380 LYS A C 1
ATOM 3129 O O . LYS A 1 380 ? -9.195 1.358 9.182 1.00 94.50 380 LYS A O 1
ATOM 3134 N N . CYS A 1 381 ? -11.204 2.297 8.777 1.00 96.38 381 CYS A N 1
ATOM 3135 C CA . CYS A 1 381 ? -10.968 2.623 7.371 1.00 96.38 381 CYS A CA 1
ATOM 3136 C C . CYS A 1 381 ? -9.787 3.588 7.192 1.00 96.38 381 CYS A C 1
ATOM 3138 O O . CYS A 1 381 ? -8.909 3.327 6.375 1.00 96.38 381 CYS A O 1
ATOM 3140 N N . SER A 1 382 ? -9.709 4.662 7.983 1.00 96.69 382 SER A N 1
ATOM 3141 C CA . SER A 1 382 ? -8.605 5.627 7.883 1.00 96.69 382 SER A CA 1
ATOM 3142 C C . SER A 1 382 ? -7.245 5.006 8.173 1.00 96.69 382 SER A C 1
ATOM 3144 O O . SER A 1 382 ? -6.285 5.297 7.469 1.00 96.69 382 SER A O 1
ATOM 3146 N N . ILE A 1 383 ? -7.152 4.148 9.192 1.00 96.94 383 ILE A N 1
ATOM 3147 C CA . ILE A 1 383 ? -5.881 3.510 9.547 1.00 96.94 383 ILE A CA 1
ATOM 3148 C C . ILE A 1 383 ? -5.510 2.429 8.534 1.00 96.94 383 ILE A C 1
ATOM 3150 O O . ILE A 1 383 ? -4.356 2.373 8.117 1.00 96.94 383 ILE A O 1
ATOM 3154 N N . ILE A 1 384 ? -6.464 1.605 8.081 1.00 97.19 384 ILE A N 1
ATOM 3155 C CA . ILE A 1 384 ? -6.138 0.553 7.110 1.00 97.19 384 ILE A CA 1
ATOM 3156 C C . ILE A 1 384 ? -5.740 1.116 5.745 1.00 97.19 384 ILE A C 1
ATOM 3158 O O . ILE A 1 384 ? -4.910 0.521 5.065 1.00 97.19 384 ILE A O 1
ATOM 3162 N N . ALA A 1 385 ? -6.270 2.281 5.367 1.00 97.31 385 ALA A N 1
ATOM 3163 C CA . ALA A 1 385 ? -5.919 2.941 4.118 1.00 97.31 385 ALA A CA 1
ATOM 3164 C C . ALA A 1 385 ? -4.419 3.230 3.991 1.00 97.31 385 ALA A C 1
ATOM 3166 O O . ALA A 1 385 ? -3.861 3.073 2.910 1.00 97.31 385 ALA A O 1
ATOM 3167 N N . ILE A 1 386 ? -3.753 3.580 5.097 1.00 96.75 386 ILE A N 1
ATOM 3168 C CA . ILE A 1 386 ? -2.298 3.781 5.129 1.00 96.75 386 ILE A CA 1
ATOM 3169 C C . ILE A 1 386 ? -1.579 2.532 4.629 1.00 96.75 386 ILE A C 1
ATOM 3171 O O . ILE A 1 386 ? -0.687 2.606 3.788 1.00 96.75 386 ILE A O 1
ATOM 3175 N N . PHE A 1 387 ? -1.997 1.376 5.135 1.00 97.50 387 PHE A N 1
ATOM 3176 C CA . PHE A 1 387 ? -1.377 0.104 4.811 1.00 97.50 387 PHE A CA 1
ATOM 3177 C C . PHE A 1 387 ? -1.727 -0.376 3.408 1.00 97.50 387 PHE A C 1
ATOM 3179 O O . PHE A 1 387 ? -0.872 -0.971 2.771 1.00 97.50 387 PHE A O 1
ATOM 3186 N N . VAL A 1 388 ? -2.924 -0.078 2.896 1.00 97.50 388 VAL A N 1
ATOM 3187 C CA . VAL A 1 388 ? -3.262 -0.358 1.490 1.00 97.50 388 VAL A CA 1
ATOM 3188 C C . VAL A 1 388 ? -2.372 0.449 0.544 1.00 97.50 388 VAL A C 1
ATOM 3190 O O . VAL A 1 388 ? -1.845 -0.119 -0.406 1.00 97.50 388 VAL A O 1
ATOM 3193 N N . VAL A 1 389 ? -2.134 1.736 0.834 1.00 96.25 389 VAL A N 1
ATOM 3194 C CA . VAL A 1 389 ? -1.190 2.548 0.046 1.00 96.25 389 VAL A CA 1
ATOM 3195 C C . VAL A 1 389 ? 0.219 1.958 0.122 1.00 96.25 389 VAL A C 1
ATOM 3197 O O . VAL A 1 389 ? 0.864 1.793 -0.906 1.00 96.25 389 VAL A O 1
ATOM 3200 N N . LEU A 1 390 ? 0.687 1.576 1.314 1.00 95.56 390 LEU A N 1
ATOM 3201 C CA . LEU A 1 390 ? 2.001 0.943 1.463 1.00 95.56 390 LEU A CA 1
ATOM 3202 C C . LEU A 1 390 ? 2.099 -0.393 0.723 1.00 95.56 390 LEU A C 1
ATOM 3204 O O . LEU A 1 390 ? 3.135 -0.670 0.140 1.00 95.56 390 LEU A O 1
ATOM 3208 N N . LEU A 1 391 ? 1.046 -1.213 0.710 1.00 97.06 391 LEU A N 1
ATOM 3209 C CA . LEU A 1 391 ? 1.025 -2.489 -0.015 1.00 97.06 391 LEU A CA 1
ATOM 3210 C C . LEU A 1 391 ? 1.077 -2.309 -1.537 1.00 97.06 391 LEU A C 1
ATOM 3212 O O . LEU A 1 391 ? 1.383 -3.271 -2.243 1.00 97.06 391 LEU A O 1
ATOM 3216 N N . ASN A 1 392 ? 0.803 -1.108 -2.055 1.00 96.19 392 ASN A N 1
ATOM 3217 C CA . ASN A 1 392 ? 0.980 -0.819 -3.474 1.00 96.19 392 ASN A CA 1
ATOM 3218 C C . ASN A 1 392 ? 2.462 -0.693 -3.864 1.00 96.19 392 ASN A C 1
ATOM 3220 O O . ASN A 1 392 ? 2.807 -1.070 -4.982 1.00 96.19 392 ASN A O 1
ATOM 3224 N N . ASP A 1 393 ? 3.319 -0.270 -2.930 1.00 92.12 393 ASP A N 1
ATOM 3225 C CA . ASP A 1 393 ? 4.744 0.023 -3.166 1.00 92.12 393 ASP A CA 1
ATOM 3226 C C . ASP A 1 393 ? 5.702 -0.769 -2.269 1.00 92.12 393 ASP A C 1
ATOM 3228 O O . ASP A 1 393 ? 6.908 -0.573 -2.332 1.00 92.12 393 ASP A O 1
ATOM 3232 N N . ALA A 1 394 ? 5.200 -1.648 -1.406 1.00 93.19 394 ALA A N 1
ATOM 3233 C CA . ALA A 1 394 ? 6.020 -2.505 -0.566 1.00 93.19 394 ALA A CA 1
ATOM 3234 C C . ALA A 1 394 ? 5.421 -3.908 -0.423 1.00 93.19 394 ALA A C 1
ATOM 3236 O O . ALA A 1 394 ? 4.202 -4.107 -0.411 1.00 93.19 394 ALA A O 1
ATOM 3237 N N . GLY A 1 395 ? 6.311 -4.886 -0.249 1.00 93.69 395 GLY A N 1
ATOM 3238 C CA . GLY A 1 395 ? 5.969 -6.279 0.016 1.00 93.69 395 GLY A CA 1
ATOM 3239 C C . GLY A 1 395 ? 5.141 -6.486 1.285 1.00 93.69 395 GLY A C 1
ATOM 3240 O O . GLY A 1 395 ? 5.267 -5.738 2.261 1.00 93.69 395 GLY A O 1
ATOM 3241 N N . PHE A 1 396 ? 4.323 -7.547 1.310 1.00 93.31 396 PHE A N 1
ATOM 3242 C CA . PHE A 1 396 ? 3.431 -7.839 2.441 1.00 93.31 396 PHE A CA 1
ATOM 3243 C C . PHE A 1 396 ? 4.187 -7.919 3.764 1.00 93.31 396 PHE A C 1
ATOM 3245 O O . PHE A 1 396 ? 3.771 -7.300 4.734 1.00 93.31 396 PHE A O 1
ATOM 3252 N N . LEU A 1 397 ? 5.301 -8.652 3.817 1.00 89.12 397 LEU A N 1
ATOM 3253 C CA . LEU A 1 397 ? 6.065 -8.863 5.051 1.00 89.12 397 LEU A CA 1
ATOM 3254 C C . LEU A 1 397 ? 6.663 -7.557 5.583 1.00 89.12 397 LEU A C 1
ATOM 3256 O O . LEU A 1 397 ? 6.637 -7.311 6.791 1.00 89.12 397 LEU A O 1
ATOM 3260 N N . THR A 1 398 ? 7.136 -6.699 4.680 1.00 90.38 398 THR A N 1
ATOM 3261 C CA . THR A 1 398 ? 7.645 -5.366 5.010 1.00 90.38 398 THR A CA 1
ATOM 3262 C C . THR A 1 398 ? 6.539 -4.496 5.589 1.00 90.38 398 THR A C 1
ATOM 3264 O O . THR A 1 398 ? 6.726 -3.904 6.648 1.00 90.38 398 THR A O 1
ATOM 3267 N N . VAL A 1 399 ? 5.358 -4.448 4.967 1.00 94.62 399 VAL A N 1
ATOM 3268 C CA . VAL A 1 399 ? 4.221 -3.685 5.511 1.00 94.62 399 VAL A CA 1
ATOM 3269 C C . VAL A 1 399 ? 3.712 -4.299 6.815 1.00 94.62 399 VAL A C 1
ATOM 3271 O O . VAL A 1 399 ? 3.384 -3.576 7.761 1.00 94.62 399 VAL A O 1
ATOM 3274 N N . PHE A 1 400 ? 3.684 -5.632 6.881 1.00 90.00 400 PHE A N 1
ATOM 3275 C CA . PHE A 1 400 ? 3.187 -6.380 8.019 1.00 90.00 400 PHE A CA 1
ATOM 3276 C C . PHE A 1 400 ? 4.009 -6.069 9.255 1.00 90.00 400 PHE A C 1
ATOM 3278 O O . PHE A 1 400 ? 3.427 -5.560 10.207 1.00 90.00 400 PHE A O 1
ATOM 3285 N N . PHE A 1 401 ? 5.325 -6.305 9.211 1.00 86.50 401 PHE A N 1
ATOM 3286 C CA . PHE A 1 401 ? 6.249 -6.140 10.334 1.00 86.50 401 PHE A CA 1
ATOM 3287 C C . PHE A 1 401 ? 6.828 -4.727 10.421 1.00 86.50 401 PHE A C 1
ATOM 3289 O O . PHE A 1 401 ? 6.561 -4.008 11.387 1.00 86.50 401 PHE A O 1
ATOM 3296 N N . SER A 1 402 ? 7.594 -4.308 9.413 1.00 87.75 402 SER A N 1
ATOM 3297 C CA . SER A 1 402 ? 8.313 -3.028 9.429 1.00 87.75 402 SER A CA 1
ATOM 3298 C C . SER A 1 402 ? 7.353 -1.840 9.399 1.00 87.75 402 SER A C 1
ATOM 3300 O O . SER A 1 402 ? 7.514 -0.899 10.167 1.00 87.75 402 SER A O 1
ATOM 3302 N N . GLY A 1 403 ? 6.294 -1.916 8.590 1.00 89.69 403 GLY A N 1
ATOM 3303 C CA . GLY A 1 403 ? 5.237 -0.905 8.537 1.00 89.69 403 GLY A CA 1
ATOM 3304 C C . GLY A 1 403 ? 4.345 -0.876 9.773 1.00 89.69 403 GLY A C 1
ATOM 3305 O O . GLY A 1 403 ? 3.736 0.151 10.059 1.00 89.69 403 GLY A O 1
ATOM 3306 N N . GLY A 1 404 ? 4.293 -1.962 10.546 1.00 90.88 404 GLY A N 1
ATOM 3307 C CA . GLY A 1 404 ? 3.500 -2.031 11.770 1.00 90.88 404 GLY A CA 1
ATOM 3308 C C . GLY A 1 404 ? 2.013 -2.310 11.536 1.00 90.88 404 GLY A C 1
ATOM 3309 O O . GLY A 1 404 ? 1.206 -2.043 12.427 1.00 90.88 404 GLY A O 1
ATOM 3310 N N . LEU A 1 405 ? 1.619 -2.886 10.392 1.00 93.62 405 LEU A N 1
ATOM 3311 C CA . LEU A 1 405 ? 0.231 -3.322 10.178 1.00 93.62 405 LEU A CA 1
ATOM 3312 C C . LEU A 1 405 ? -0.217 -4.265 11.306 1.00 93.62 405 LEU A C 1
ATOM 3314 O O . LEU A 1 405 ? -1.320 -4.099 11.829 1.00 93.62 405 LEU A O 1
ATOM 3318 N N . PHE A 1 406 ? 0.664 -5.163 11.768 1.00 86.81 406 PHE A N 1
ATOM 3319 C CA . PHE A 1 406 ? 0.379 -6.061 12.893 1.00 86.81 406 PHE A CA 1
ATOM 3320 C C . PHE A 1 406 ? 0.041 -5.315 14.199 1.00 86.81 406 PHE A C 1
ATOM 3322 O O . PHE A 1 406 ? -0.852 -5.733 14.942 1.00 86.81 406 PHE A O 1
ATOM 3329 N N . LEU A 1 407 ? 0.705 -4.182 14.469 1.00 89.62 407 LEU A N 1
ATOM 3330 C CA . LEU A 1 407 ? 0.498 -3.369 15.674 1.00 89.62 407 LEU A CA 1
ATOM 3331 C C . LEU A 1 407 ? -0.882 -2.704 15.692 1.00 89.62 407 LEU A C 1
ATOM 3333 O O . LEU A 1 407 ? -1.413 -2.424 16.768 1.00 89.62 407 LEU A O 1
ATOM 3337 N N . THR A 1 408 ? -1.500 -2.507 14.526 1.00 91.44 408 THR A N 1
ATOM 3338 C CA . THR A 1 408 ? -2.840 -1.915 14.399 1.00 91.44 408 THR A CA 1
ATOM 3339 C C . THR A 1 408 ? -3.882 -2.669 15.226 1.00 91.44 408 THR A C 1
ATOM 3341 O O . THR A 1 408 ? -4.695 -2.043 15.909 1.00 91.44 408 THR A O 1
ATOM 3344 N N . LEU A 1 409 ? -3.819 -4.007 15.254 1.00 86.12 409 LEU A N 1
ATOM 3345 C CA . LEU A 1 409 ? -4.706 -4.823 16.093 1.00 86.12 409 LEU A CA 1
ATOM 3346 C C . LEU A 1 409 ? -4.552 -4.491 17.578 1.00 86.12 409 LEU A C 1
ATOM 3348 O O . LEU A 1 409 ? -5.546 -4.319 18.284 1.00 86.12 409 LEU A O 1
ATOM 3352 N N . TYR A 1 410 ? -3.312 -4.369 18.053 1.00 84.00 410 TYR A N 1
ATOM 3353 C CA . TYR A 1 410 ? -3.039 -4.052 19.451 1.00 84.00 410 TYR A CA 1
ATOM 3354 C C . TYR A 1 410 ? -3.554 -2.654 19.815 1.00 84.00 410 TYR A C 1
ATOM 3356 O O . TYR A 1 410 ? -4.204 -2.474 20.849 1.00 84.00 410 TYR A O 1
ATOM 3364 N N . PHE A 1 411 ? -3.339 -1.674 18.934 1.00 90.19 411 PHE A N 1
ATOM 3365 C CA . PHE A 1 411 ? -3.883 -0.328 19.099 1.00 90.19 411 PHE A CA 1
ATOM 3366 C C . PHE A 1 411 ? -5.411 -0.346 19.194 1.00 90.19 411 PHE A C 1
ATOM 3368 O O . PHE A 1 411 ? -5.970 0.248 20.119 1.00 90.19 411 PHE A O 1
ATOM 3375 N N . PHE A 1 412 ? -6.098 -1.079 18.317 1.00 90.00 412 PHE A N 1
ATOM 3376 C CA . PHE A 1 412 ? -7.552 -1.213 18.388 1.00 90.00 412 PHE A CA 1
ATOM 3377 C C . PHE A 1 412 ? -8.031 -1.894 19.674 1.00 90.00 412 PHE A C 1
ATOM 3379 O O . PHE A 1 412 ? -8.979 -1.403 20.283 1.00 90.00 412 PHE A O 1
ATOM 3386 N N . TYR A 1 413 ? -7.363 -2.941 20.162 1.00 83.62 413 TYR A N 1
ATOM 3387 C CA . TYR A 1 413 ? -7.756 -3.601 21.416 1.00 83.62 413 TYR A CA 1
ATOM 3388 C C . TYR A 1 413 ? -7.559 -2.732 22.661 1.00 83.62 413 TYR A C 1
ATOM 3390 O O . TYR A 1 413 ? -8.384 -2.761 23.578 1.00 83.62 413 TYR A O 1
ATOM 3398 N N . VAL A 1 414 ? -6.480 -1.947 22.715 1.00 84.12 414 VAL A N 1
ATOM 3399 C CA . VAL A 1 414 ? -6.208 -1.059 23.858 1.00 84.12 414 VAL A CA 1
ATOM 3400 C C . VAL A 1 414 ? -7.123 0.164 23.854 1.00 84.12 414 VAL A C 1
ATOM 3402 O O . VAL A 1 414 ? -7.531 0.653 24.914 1.00 84.12 414 VAL A O 1
ATOM 3405 N N . PHE A 1 415 ? -7.431 0.690 22.671 1.00 84.06 415 PHE A N 1
ATOM 3406 C CA . PHE A 1 415 ? -8.188 1.929 22.525 1.00 84.06 415 PHE A CA 1
ATOM 3407 C C . PHE A 1 415 ? -9.660 1.746 22.165 1.00 84.06 415 PHE A C 1
ATOM 3409 O O . PHE A 1 415 ? -10.332 2.773 22.027 1.00 84.06 415 PHE A O 1
ATOM 3416 N N . LEU A 1 416 ? -10.140 0.499 22.102 1.00 79.19 416 LEU A N 1
ATOM 3417 C CA . LEU A 1 416 ? -11.545 0.118 21.954 1.00 79.19 416 LEU A CA 1
ATOM 3418 C C . LEU A 1 416 ? -12.449 1.024 22.798 1.00 79.19 416 LEU A C 1
ATOM 3420 O O . LEU A 1 416 ? -12.205 1.213 23.998 1.00 79.19 416 LEU A O 1
ATOM 3424 N N . ASP A 1 417 ? -13.476 1.602 22.174 1.00 72.62 417 ASP A N 1
ATOM 3425 C CA . ASP A 1 417 ? -14.461 2.393 22.898 1.00 72.62 417 ASP A CA 1
ATOM 3426 C C . ASP A 1 417 ? -15.614 1.495 23.339 1.00 72.62 417 ASP A C 1
ATOM 3428 O O . ASP A 1 417 ? -16.421 1.043 22.529 1.00 72.62 417 ASP A O 1
ATOM 3432 N N . LEU A 1 418 ? -15.681 1.227 24.645 1.00 66.69 418 LEU A N 1
ATOM 3433 C CA . LEU A 1 418 ? -16.720 0.383 25.232 1.00 66.69 418 LEU A CA 1
ATOM 3434 C C . LEU A 1 418 ? -18.130 0.946 25.007 1.00 66.69 418 LEU A C 1
ATOM 3436 O O . LEU A 1 418 ? -19.081 0.173 25.004 1.00 66.69 418 LEU A O 1
ATOM 3440 N N . LYS A 1 419 ? -18.266 2.263 24.786 1.00 63.19 419 LYS A N 1
ATOM 3441 C CA . LYS A 1 419 ? -19.562 2.909 24.526 1.00 63.19 419 LYS A CA 1
ATOM 3442 C C . LYS A 1 419 ? -20.171 2.516 23.178 1.00 63.19 419 LYS A C 1
ATOM 3444 O O . LYS A 1 419 ? -21.382 2.581 23.029 1.00 63.19 419 LYS A O 1
ATOM 3449 N N . ASN A 1 420 ? -19.343 2.099 22.219 1.00 63.56 420 ASN A N 1
ATOM 3450 C CA . ASN A 1 420 ? -19.771 1.741 20.863 1.00 63.56 420 ASN A CA 1
ATOM 3451 C C . ASN A 1 420 ? -20.092 0.245 20.712 1.00 63.56 420 ASN A C 1
ATOM 3453 O O . ASN A 1 420 ? -20.285 -0.244 19.599 1.00 63.56 420 ASN A O 1
ATOM 3457 N N . ILE A 1 421 ? -20.085 -0.512 21.809 1.00 63.09 421 ILE A N 1
ATOM 3458 C CA . ILE A 1 421 ? -20.320 -1.953 21.792 1.00 63.09 421 ILE A CA 1
ATOM 3459 C C . ILE A 1 421 ? -21.797 -2.184 22.089 1.00 63.09 421 ILE A C 1
ATOM 3461 O O . ILE A 1 421 ? -22.240 -1.955 23.211 1.00 63.09 421 ILE A O 1
ATOM 3465 N N . ASP A 1 422 ? -22.548 -2.649 21.087 1.00 57.69 422 ASP A N 1
ATOM 3466 C CA . ASP A 1 422 ? -23.937 -3.073 21.286 1.00 57.69 422 ASP A CA 1
ATOM 3467 C C . ASP A 1 422 ? -24.033 -4.092 22.427 1.00 57.69 422 ASP A C 1
ATOM 3469 O O . ASP A 1 422 ? -23.221 -5.017 22.513 1.00 57.69 422 ASP A O 1
ATOM 3473 N N . SER A 1 423 ? -25.080 -3.989 23.248 1.00 51.56 423 SER A N 1
ATOM 3474 C CA . SER A 1 423 ? -25.352 -4.902 24.373 1.00 51.56 423 SER A CA 1
ATOM 3475 C C . SER A 1 423 ? -25.440 -6.381 23.965 1.00 51.56 423 SER A C 1
ATOM 3477 O O . SER A 1 423 ? -25.226 -7.270 24.787 1.00 51.56 423 SER A O 1
ATOM 3479 N N . LYS A 1 424 ? -25.710 -6.655 22.681 1.00 45.72 424 LYS A N 1
ATOM 3480 C CA . LYS A 1 424 ? -25.765 -8.001 22.089 1.00 45.72 424 LYS A CA 1
ATOM 3481 C C . LYS A 1 424 ? -24.388 -8.586 21.733 1.00 45.72 424 LYS A C 1
ATOM 3483 O O . LYS A 1 424 ? -24.304 -9.779 21.443 1.00 45.72 424 LYS A O 1
ATOM 3488 N N . LYS A 1 425 ? -23.312 -7.790 21.736 1.00 59.56 425 LYS A N 1
ATOM 3489 C CA . LYS A 1 425 ? -21.963 -8.221 21.324 1.00 59.56 425 LYS A CA 1
ATOM 3490 C C . LYS A 1 425 ? -21.175 -8.810 22.491 1.00 59.56 425 LYS A C 1
ATOM 3492 O O . LYS A 1 425 ? -21.293 -8.386 23.639 1.00 59.56 425 LYS A O 1
ATOM 3497 N N . ILE A 1 426 ? -20.337 -9.802 22.191 1.00 55.31 426 ILE A N 1
ATOM 3498 C CA . ILE A 1 426 ? -19.533 -10.489 23.207 1.00 55.31 426 ILE A CA 1
ATOM 3499 C C . ILE A 1 426 ? -18.291 -9.650 23.499 1.00 55.31 426 ILE A C 1
ATOM 3501 O O . ILE A 1 426 ? -17.374 -9.607 22.684 1.00 55.31 426 ILE A O 1
ATOM 3505 N N . LEU A 1 427 ? -18.246 -9.021 24.674 1.00 58.28 427 LEU A N 1
ATOM 3506 C CA . LEU A 1 427 ? -17.059 -8.326 25.167 1.00 58.28 427 LEU A CA 1
ATOM 3507 C C . LEU A 1 427 ? -16.129 -9.302 25.900 1.00 58.28 427 LEU A C 1
ATOM 3509 O O . LEU A 1 427 ? -16.445 -9.784 26.991 1.00 58.28 427 LEU A O 1
ATOM 3513 N N . ILE A 1 428 ? -14.950 -9.551 25.335 1.00 60.09 428 ILE A N 1
ATOM 3514 C CA . ILE A 1 428 ? -13.868 -10.268 26.009 1.00 60.09 428 ILE A CA 1
ATOM 3515 C C . ILE A 1 428 ? -13.000 -9.251 26.741 1.00 60.09 428 ILE A C 1
ATOM 3517 O O . ILE A 1 428 ? -12.266 -8.466 26.144 1.00 60.09 428 ILE A O 1
ATOM 3521 N N . LYS A 1 429 ? -13.071 -9.305 28.066 1.00 59.97 429 LYS A N 1
ATOM 3522 C CA . LYS A 1 429 ? -12.235 -8.546 28.987 1.00 59.97 429 LYS A CA 1
ATOM 3523 C C . LYS A 1 429 ? -10.963 -9.347 29.285 1.00 59.97 429 LYS A C 1
ATOM 3525 O O . LYS A 1 429 ? -11.023 -10.348 29.991 1.00 59.97 429 LYS A O 1
ATOM 3530 N N . CYS A 1 430 ? -9.816 -8.915 28.763 1.00 59.84 430 CYS A N 1
ATOM 3531 C CA . CYS A 1 430 ? -8.518 -9.534 29.054 1.00 59.84 430 CYS A CA 1
ATOM 3532 C C . CYS A 1 430 ? -7.633 -8.580 29.864 1.00 59.84 430 CYS A C 1
ATOM 3534 O O . CYS A 1 430 ? -7.437 -7.428 29.475 1.00 59.84 430 CYS A O 1
ATOM 3536 N N . HIS A 1 431 ? -7.027 -9.059 30.955 1.00 59.44 431 HIS A N 1
ATOM 3537 C CA . HIS A 1 431 ? -5.863 -8.366 31.514 1.00 59.44 431 HIS A CA 1
ATOM 3538 C C . HIS A 1 431 ? -4.612 -8.741 30.726 1.00 59.44 431 HIS A C 1
ATOM 3540 O O . HIS A 1 431 ? -4.406 -9.907 30.384 1.00 59.44 431 HIS A O 1
ATOM 3546 N N . LEU A 1 432 ? -3.727 -7.766 30.517 1.00 57.75 432 LEU A N 1
ATOM 3547 C CA . LEU A 1 432 ? -2.455 -7.977 29.827 1.00 57.75 432 LEU A CA 1
ATOM 3548 C C . LEU A 1 432 ? -1.598 -9.062 30.500 1.00 57.75 432 LEU A C 1
ATOM 3550 O O . LEU A 1 432 ? -0.974 -9.855 29.808 1.00 57.75 432 LEU A O 1
ATOM 3554 N N . LYS A 1 433 ? -1.648 -9.174 31.837 1.00 53.31 433 LYS A N 1
ATOM 3555 C CA . LYS A 1 433 ? -0.961 -10.239 32.589 1.00 53.31 433 LYS A CA 1
ATOM 3556 C C . LYS A 1 433 ? -1.426 -11.639 32.171 1.00 53.31 433 LYS A C 1
ATOM 3558 O O . LYS A 1 433 ? -0.598 -12.535 32.080 1.00 53.31 433 LYS A O 1
ATOM 3563 N N . TYR A 1 434 ? -2.715 -11.827 31.871 1.00 55.88 434 TYR A N 1
ATOM 3564 C CA . TYR A 1 434 ? -3.222 -13.105 31.361 1.00 55.88 434 TYR A CA 1
ATOM 3565 C C . TYR A 1 434 ? -2.780 -13.349 29.921 1.00 55.88 434 TYR A C 1
ATOM 3567 O O . TYR A 1 434 ? -2.345 -14.453 29.622 1.00 55.88 434 TYR A O 1
ATOM 3575 N N . LEU A 1 435 ? -2.808 -12.325 29.062 1.00 53.44 435 LEU A N 1
ATOM 3576 C CA . LEU A 1 435 ? -2.325 -12.436 27.682 1.00 53.44 435 LEU A CA 1
ATOM 3577 C C . LEU A 1 435 ? -0.841 -12.847 27.644 1.00 53.44 435 LEU A C 1
ATOM 3579 O O . LEU A 1 435 ? -0.487 -13.819 26.985 1.00 53.44 435 LEU A O 1
ATOM 3583 N N . ILE A 1 436 ? 0.002 -12.170 28.430 1.00 53.84 436 ILE A N 1
ATOM 3584 C CA . ILE A 1 436 ? 1.429 -12.486 28.583 1.00 53.84 436 ILE A CA 1
ATOM 3585 C C . ILE A 1 436 ? 1.606 -13.892 29.168 1.00 53.84 436 ILE A C 1
ATOM 3587 O O . ILE A 1 436 ? 2.381 -14.680 28.638 1.00 53.84 436 ILE A O 1
ATOM 3591 N N . LYS A 1 437 ? 0.848 -14.257 30.212 1.00 52.75 437 LYS A N 1
ATOM 3592 C CA . LYS A 1 437 ? 0.912 -15.594 30.825 1.00 52.75 437 LYS A CA 1
ATOM 3593 C C . LYS A 1 437 ? 0.487 -16.704 29.859 1.00 52.75 437 LYS A C 1
ATOM 3595 O O . LYS A 1 437 ? 1.048 -17.785 29.928 1.00 52.75 437 LYS A O 1
ATOM 3600 N N . ILE A 1 438 ? -0.466 -16.462 28.960 1.00 54.72 438 ILE A N 1
ATOM 3601 C CA . ILE A 1 438 ? -0.902 -17.425 27.934 1.00 54.72 438 ILE A CA 1
ATOM 3602 C C . ILE A 1 438 ? 0.154 -17.589 26.842 1.00 54.72 438 ILE A C 1
ATOM 3604 O O . ILE A 1 438 ? 0.455 -18.720 26.456 1.00 54.72 438 ILE A O 1
ATOM 3608 N N . VAL A 1 439 ? 0.748 -16.482 26.387 1.00 50.41 439 VAL A N 1
ATOM 3609 C CA . VAL A 1 439 ? 1.877 -16.514 25.448 1.00 50.41 439 VAL A CA 1
ATOM 3610 C C . VAL A 1 439 ? 3.043 -17.295 26.065 1.00 50.41 439 VAL A C 1
ATOM 3612 O O . VAL A 1 439 ? 3.534 -18.234 25.448 1.00 50.41 439 VAL A O 1
ATOM 3615 N N . LEU A 1 440 ? 3.397 -17.008 27.322 1.00 49.28 440 LEU A N 1
ATOM 3616 C CA . LEU A 1 440 ? 4.462 -17.708 28.050 1.00 49.28 440 LEU A CA 1
ATOM 3617 C C . LEU A 1 440 ? 4.125 -19.179 28.360 1.00 49.28 440 LEU A C 1
ATOM 3619 O O . LEU A 1 440 ? 4.988 -20.040 28.251 1.00 49.28 440 LEU A O 1
ATOM 3623 N N . LYS A 1 441 ? 2.872 -19.513 28.703 1.00 51.97 441 LYS A N 1
ATOM 3624 C CA . LYS A 1 441 ? 2.436 -20.898 28.992 1.00 51.97 441 LYS A CA 1
ATOM 3625 C C . LYS A 1 441 ? 2.399 -21.778 27.73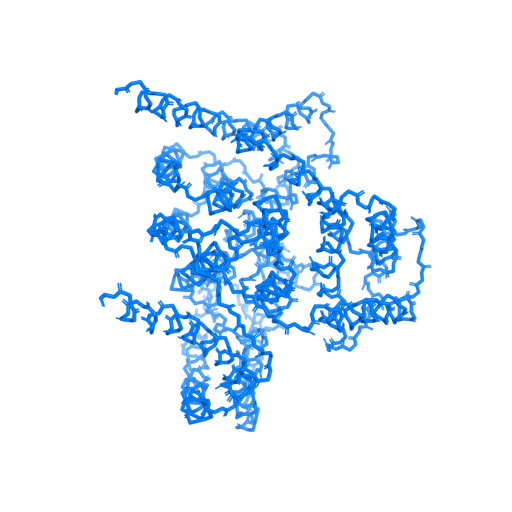6 1.00 51.97 441 LYS A C 1
ATOM 3627 O O . LYS A 1 441 ? 2.447 -22.999 27.847 1.00 51.97 441 LYS A O 1
ATOM 3632 N N . SER A 1 442 ? 2.379 -21.174 26.550 1.00 52.69 442 SER A N 1
ATOM 3633 C CA . SER A 1 442 ? 2.434 -21.874 25.261 1.00 52.69 442 SER A CA 1
ATOM 3634 C C . SER A 1 442 ? 3.865 -22.237 24.827 1.00 52.69 442 SER A C 1
ATOM 3636 O O . SER A 1 442 ? 4.075 -22.586 23.668 1.00 52.69 442 SER A O 1
ATOM 3638 N N . TYR A 1 443 ? 4.852 -22.194 25.732 1.00 52.75 443 TYR A N 1
ATOM 3639 C CA . TYR A 1 443 ? 6.273 -22.416 25.430 1.00 52.75 443 TYR A CA 1
ATOM 3640 C C . TYR A 1 443 ? 6.590 -23.748 24.734 1.00 52.75 443 TYR A C 1
ATOM 3642 O O . TYR A 1 443 ? 7.477 -23.777 23.892 1.00 52.75 443 TYR A O 1
ATOM 3650 N N . LYS A 1 444 ? 5.847 -24.835 24.996 1.00 52.31 444 LYS A N 1
ATOM 3651 C CA . LYS A 1 444 ? 6.025 -26.113 24.271 1.00 52.31 444 LYS A CA 1
ATOM 3652 C C . LYS A 1 444 ? 5.673 -25.991 22.785 1.00 52.31 444 LYS A C 1
ATOM 3654 O O . LYS A 1 444 ? 6.322 -26.589 21.937 1.00 52.31 444 LYS A O 1
ATOM 3659 N N . ILE A 1 445 ? 4.668 -25.174 22.474 1.00 53.28 445 ILE A N 1
ATOM 3660 C CA . ILE A 1 445 ? 4.278 -24.851 21.101 1.00 53.28 445 ILE A CA 1
ATOM 3661 C C . ILE A 1 445 ? 5.306 -23.873 20.506 1.00 53.28 445 ILE A C 1
ATOM 3663 O O . ILE A 1 445 ? 5.699 -24.059 19.363 1.00 53.28 445 ILE A O 1
ATOM 3667 N N . ILE A 1 446 ? 5.835 -22.916 21.290 1.00 51.91 446 ILE A N 1
ATOM 3668 C CA . ILE A 1 446 ? 6.971 -22.061 20.870 1.00 51.91 446 ILE A CA 1
ATOM 3669 C C . ILE A 1 446 ? 8.145 -22.939 20.444 1.00 51.91 446 ILE A C 1
ATOM 3671 O O . ILE A 1 446 ? 8.628 -22.802 19.327 1.00 51.91 446 ILE A O 1
ATOM 3675 N N . PHE A 1 447 ? 8.537 -23.889 21.286 1.00 50.78 447 PHE A N 1
ATOM 3676 C CA . PHE A 1 447 ? 9.643 -24.804 21.036 1.00 50.78 447 PHE A CA 1
ATOM 3677 C C . PHE A 1 447 ? 9.419 -25.683 19.795 1.00 50.78 447 PHE A C 1
ATOM 3679 O O . PHE A 1 447 ? 10.312 -25.797 18.963 1.00 50.78 447 PHE A O 1
ATOM 3686 N N . LEU A 1 448 ? 8.210 -26.225 19.603 1.00 53.97 448 LEU A N 1
ATOM 3687 C CA . LEU A 1 448 ? 7.874 -27.010 18.410 1.00 53.97 448 LEU A CA 1
ATOM 3688 C C . LEU A 1 448 ? 7.989 -26.190 17.118 1.00 53.97 448 LEU A C 1
ATOM 3690 O O . LEU A 1 448 ? 8.524 -26.678 16.131 1.00 53.97 448 LEU A O 1
ATOM 3694 N N . TYR A 1 449 ? 7.512 -24.944 17.103 1.00 56.19 449 TYR A N 1
ATOM 3695 C CA . TYR A 1 449 ? 7.642 -24.104 15.912 1.00 56.19 449 TYR A CA 1
ATOM 3696 C C . TYR A 1 449 ? 9.058 -23.572 15.723 1.00 56.19 449 TYR A C 1
ATOM 3698 O O . TYR A 1 449 ? 9.469 -23.435 14.581 1.00 56.19 449 TYR A O 1
ATOM 3706 N N . VAL A 1 450 ? 9.816 -23.313 16.793 1.00 54.31 450 VAL A N 1
ATOM 3707 C CA . VAL A 1 450 ? 11.261 -23.052 16.693 1.00 54.31 450 VAL A CA 1
ATOM 3708 C C . VAL A 1 450 ? 11.930 -24.224 15.982 1.00 54.31 450 VAL A C 1
ATOM 3710 O O . VAL A 1 450 ? 12.647 -23.991 15.021 1.00 54.31 450 VAL A O 1
ATOM 3713 N N . ILE A 1 451 ? 11.621 -25.466 16.369 1.00 57.28 451 ILE A N 1
ATOM 3714 C CA . ILE A 1 451 ? 12.110 -26.667 15.681 1.00 57.28 451 ILE A CA 1
ATOM 3715 C C . ILE A 1 451 ? 11.638 -26.698 14.222 1.00 57.28 451 ILE A C 1
ATOM 3717 O O . ILE A 1 451 ? 12.459 -26.908 13.341 1.00 57.28 451 ILE A O 1
ATOM 3721 N N . ILE A 1 452 ? 10.358 -26.431 13.933 1.00 62.47 452 ILE A N 1
ATOM 3722 C CA . ILE A 1 452 ? 9.837 -26.397 12.553 1.00 62.47 452 ILE A CA 1
ATOM 3723 C C . ILE A 1 452 ? 10.550 -25.335 11.712 1.00 62.47 452 ILE A C 1
ATOM 3725 O O . ILE A 1 452 ? 10.926 -25.631 10.587 1.00 62.47 452 ILE A O 1
ATOM 3729 N N . PHE A 1 453 ? 10.746 -24.119 12.227 1.00 57.38 453 PHE A N 1
ATOM 3730 C CA . PHE A 1 453 ? 11.429 -23.034 11.518 1.00 57.38 453 PHE A CA 1
ATOM 3731 C C . PHE A 1 453 ? 12.922 -23.297 11.363 1.00 57.38 453 PHE A C 1
ATOM 3733 O O . PHE A 1 453 ? 13.482 -22.935 10.336 1.00 57.38 453 PHE A O 1
ATOM 3740 N N . LEU A 1 454 ? 13.543 -23.967 12.331 1.00 58.88 454 LEU A N 1
ATOM 3741 C CA . LEU A 1 454 ? 14.937 -24.390 12.265 1.00 58.88 454 LEU A CA 1
ATOM 3742 C C . LEU A 1 454 ? 15.107 -25.511 11.229 1.00 58.88 454 LEU A C 1
ATOM 3744 O O . LEU A 1 454 ? 16.007 -25.430 10.402 1.00 58.88 454 LEU A O 1
ATOM 3748 N N . ILE A 1 455 ? 14.186 -26.480 11.177 1.00 63.69 455 ILE A N 1
ATOM 3749 C CA . ILE A 1 455 ? 14.110 -27.497 10.116 1.00 63.69 455 ILE A CA 1
ATOM 3750 C C . ILE A 1 455 ? 13.855 -26.833 8.756 1.00 63.69 455 ILE A C 1
ATOM 3752 O O . ILE A 1 455 ? 14.547 -27.136 7.794 1.00 63.69 455 ILE A O 1
ATOM 3756 N N . LEU A 1 456 ? 12.911 -25.893 8.662 1.00 62.94 456 LEU A N 1
ATOM 3757 C CA . LEU A 1 456 ? 12.633 -25.145 7.432 1.00 62.94 456 LEU A CA 1
ATOM 3758 C C . LEU A 1 456 ? 13.847 -24.336 6.982 1.00 62.94 456 LEU A C 1
ATOM 3760 O O . LEU A 1 456 ? 14.143 -24.346 5.799 1.00 62.94 456 LEU A O 1
ATOM 3764 N N . GLY A 1 457 ? 14.567 -23.676 7.889 1.00 59.56 457 GLY A N 1
ATOM 3765 C CA . GLY A 1 457 ? 15.809 -22.969 7.578 1.00 59.56 457 GLY A CA 1
ATOM 3766 C C . GLY A 1 457 ? 16.899 -23.922 7.083 1.00 59.56 457 GLY A C 1
ATOM 3767 O O . GLY A 1 457 ? 17.508 -23.668 6.045 1.00 59.56 457 GLY A O 1
ATOM 3768 N N . LEU A 1 458 ? 17.080 -25.057 7.767 1.00 61.69 458 LEU A N 1
ATOM 3769 C CA . LEU A 1 458 ? 18.021 -26.114 7.381 1.00 61.69 458 LEU A CA 1
ATOM 3770 C C . LEU A 1 458 ? 17.662 -26.797 6.054 1.00 61.69 458 LEU A C 1
ATOM 3772 O O . LEU A 1 458 ? 18.564 -27.274 5.379 1.00 61.69 458 LEU A O 1
ATOM 3776 N N . ILE A 1 459 ? 16.385 -26.851 5.665 1.00 65.62 459 ILE A N 1
ATOM 3777 C CA . ILE A 1 459 ? 15.940 -27.404 4.374 1.00 65.62 459 ILE A CA 1
ATOM 3778 C C . ILE A 1 459 ? 16.011 -26.339 3.273 1.00 65.62 459 ILE A C 1
ATOM 3780 O O . ILE A 1 459 ? 16.555 -26.588 2.200 1.00 65.62 459 ILE A O 1
ATOM 3784 N N . LEU A 1 460 ? 15.468 -25.144 3.516 1.00 61.06 460 LEU A N 1
ATOM 3785 C CA . LEU A 1 460 ? 15.362 -24.080 2.516 1.00 61.06 460 LEU A CA 1
ATOM 3786 C C . LEU A 1 460 ? 16.720 -23.495 2.145 1.00 61.06 460 LEU A C 1
ATOM 3788 O O . LEU A 1 460 ? 16.894 -23.104 0.994 1.00 61.06 460 LEU A O 1
ATOM 3792 N N . SER A 1 461 ? 17.675 -23.435 3.078 1.00 64.06 461 SER A N 1
ATOM 3793 C CA . SER A 1 461 ? 18.996 -22.871 2.794 1.00 64.06 461 SER A CA 1
ATOM 3794 C C . SER A 1 461 ? 19.769 -23.715 1.757 1.00 64.06 461 SER A C 1
ATOM 3796 O O . SER A 1 461 ? 20.095 -23.168 0.700 1.00 64.06 461 SER A O 1
ATOM 3798 N N . PRO A 1 462 ? 19.943 -25.047 1.926 1.00 64.00 462 PRO A N 1
ATOM 3799 C CA . PRO A 1 462 ? 20.526 -25.907 0.893 1.00 64.00 462 PRO A CA 1
ATOM 3800 C C . PRO A 1 462 ? 19.682 -26.004 -0.379 1.00 64.00 462 PRO A C 1
ATOM 3802 O O . PRO A 1 462 ? 20.243 -26.060 -1.466 1.00 64.00 462 PRO A O 1
ATOM 3805 N N . VAL A 1 463 ? 18.346 -26.021 -0.282 1.00 63.69 463 VAL A N 1
ATOM 3806 C CA . VAL A 1 463 ? 17.471 -26.091 -1.468 1.00 63.69 463 VAL A CA 1
ATOM 3807 C C . VAL A 1 463 ? 17.598 -24.830 -2.320 1.00 63.69 463 VAL A C 1
ATOM 3809 O O . VAL A 1 463 ? 17.764 -24.945 -3.531 1.00 63.69 463 VAL A O 1
ATOM 3812 N N . SER A 1 464 ? 17.565 -23.644 -1.705 1.00 62.28 464 SER A N 1
ATOM 3813 C CA . SER A 1 464 ? 17.773 -22.372 -2.405 1.00 62.28 464 SER A CA 1
ATOM 3814 C C . SER A 1 464 ? 19.158 -22.339 -3.052 1.00 62.28 464 SER A C 1
ATOM 3816 O O . SER A 1 464 ? 19.283 -22.081 -4.248 1.00 62.28 464 SER A O 1
ATOM 3818 N N . TYR A 1 465 ? 20.190 -22.711 -2.290 1.00 66.94 465 TYR A N 1
ATOM 3819 C CA . TYR A 1 465 ? 21.571 -22.765 -2.763 1.00 66.94 465 TYR A CA 1
ATOM 3820 C C . TYR A 1 465 ? 21.757 -23.717 -3.956 1.00 66.94 465 TYR A C 1
ATOM 3822 O O . TYR A 1 465 ? 22.241 -23.312 -5.013 1.00 66.94 465 TYR A O 1
ATOM 3830 N N . ASN A 1 466 ? 21.303 -24.965 -3.825 1.00 67.56 466 ASN A N 1
ATOM 3831 C CA . ASN A 1 466 ? 21.424 -25.985 -4.866 1.00 67.56 466 ASN A CA 1
ATOM 3832 C C . ASN A 1 466 ? 20.561 -25.667 -6.091 1.00 67.56 466 ASN A C 1
ATOM 3834 O O . ASN A 1 466 ? 20.962 -25.978 -7.209 1.00 67.56 466 ASN A O 1
ATOM 3838 N N . TYR A 1 467 ? 19.393 -25.041 -5.913 1.00 67.75 467 TYR A N 1
ATOM 3839 C CA . TYR A 1 467 ? 18.562 -24.588 -7.029 1.00 67.75 467 TYR A CA 1
ATOM 3840 C C . TYR A 1 467 ? 19.273 -23.508 -7.847 1.00 67.75 467 TYR A C 1
ATOM 3842 O O . TYR A 1 467 ? 19.259 -23.562 -9.077 1.00 67.75 467 TYR A O 1
ATOM 3850 N N . VAL A 1 468 ? 19.910 -22.547 -7.172 1.00 67.62 468 VAL A N 1
ATOM 3851 C CA . VAL A 1 468 ? 20.698 -21.502 -7.832 1.00 67.62 468 VAL A CA 1
ATOM 3852 C C . VAL A 1 468 ? 21.891 -22.125 -8.550 1.00 67.62 468 VAL A C 1
ATOM 3854 O O . VAL A 1 468 ? 22.033 -21.895 -9.744 1.00 67.62 468 VAL A O 1
ATOM 3857 N N . LEU A 1 469 ? 22.682 -22.976 -7.885 1.00 70.31 469 LEU A N 1
ATOM 3858 C CA . LEU A 1 469 ? 23.833 -23.655 -8.497 1.00 70.31 469 LEU A CA 1
ATOM 3859 C C . LEU A 1 469 ? 23.454 -24.508 -9.713 1.00 70.31 469 LEU A C 1
ATOM 3861 O O . LEU A 1 469 ? 24.083 -24.395 -10.761 1.00 70.31 469 LEU A O 1
ATOM 3865 N N . LYS A 1 470 ? 22.417 -25.347 -9.594 1.00 71.44 470 LYS A N 1
ATOM 3866 C CA . LYS A 1 470 ? 21.986 -26.256 -10.667 1.00 71.44 470 LYS A CA 1
ATOM 3867 C C . LYS A 1 470 ? 21.584 -25.497 -11.928 1.00 71.44 470 LYS A C 1
ATOM 3869 O O . LYS A 1 470 ? 21.863 -25.951 -13.033 1.00 71.44 470 LYS A O 1
ATOM 3874 N N . ASN A 1 471 ? 20.921 -24.359 -11.755 1.00 66.81 471 ASN A N 1
ATOM 3875 C CA . ASN A 1 471 ? 20.430 -23.560 -12.870 1.00 66.81 471 ASN A CA 1
ATOM 3876 C C . ASN A 1 471 ? 21.406 -22.445 -13.274 1.00 66.81 471 ASN A C 1
ATOM 3878 O O . ASN A 1 471 ? 21.191 -21.802 -14.293 1.00 66.81 471 ASN A O 1
ATOM 3882 N N . TYR A 1 472 ? 22.496 -22.233 -12.529 1.00 72.38 472 TYR A N 1
ATOM 3883 C CA . TYR A 1 472 ? 23.451 -21.151 -12.765 1.00 72.38 472 TYR A CA 1
ATOM 3884 C C . TYR A 1 472 ? 24.028 -21.176 -14.184 1.00 72.38 472 TYR A C 1
ATOM 3886 O O . TYR A 1 472 ? 24.011 -20.163 -14.878 1.00 72.38 472 TYR A O 1
ATOM 3894 N N . ASN A 1 473 ? 24.454 -22.352 -14.653 1.00 68.25 473 ASN A N 1
ATOM 3895 C CA . ASN A 1 473 ? 24.992 -22.510 -16.006 1.00 68.25 473 ASN A CA 1
ATOM 3896 C C . ASN A 1 473 ? 23.932 -22.262 -17.090 1.00 68.25 473 ASN A C 1
ATOM 3898 O O . ASN A 1 473 ? 24.263 -21.725 -18.139 1.00 68.25 473 ASN A O 1
ATOM 3902 N N . LEU A 1 474 ? 22.662 -22.600 -16.834 1.00 67.94 474 LEU A N 1
ATOM 3903 C CA . LEU A 1 474 ? 21.564 -22.288 -17.757 1.00 67.94 474 LEU A CA 1
ATOM 3904 C C . LEU A 1 474 ? 21.359 -20.774 -17.872 1.00 67.94 474 LEU A C 1
ATOM 3906 O O . LEU A 1 474 ? 21.093 -20.278 -18.963 1.00 67.94 474 LEU A O 1
ATOM 3910 N N . TYR A 1 475 ? 21.532 -20.042 -16.767 1.00 68.00 475 TYR A N 1
ATOM 3911 C CA . TYR A 1 475 ? 21.464 -18.584 -16.772 1.00 68.00 475 TYR A CA 1
ATOM 3912 C C . TYR A 1 475 ? 22.653 -17.953 -17.482 1.00 68.00 475 TYR A C 1
ATOM 3914 O O . TYR A 1 475 ? 22.445 -17.035 -18.253 1.00 68.00 475 TYR A O 1
ATOM 3922 N N . LEU A 1 476 ? 23.871 -18.472 -17.320 1.00 65.81 476 LEU A N 1
ATOM 3923 C CA . LEU A 1 476 ? 25.040 -17.960 -18.046 1.00 65.81 476 LEU A CA 1
ATOM 3924 C C . LEU A 1 476 ? 24.952 -18.132 -19.571 1.00 65.81 476 LEU A C 1
ATOM 3926 O O . LEU A 1 476 ? 25.640 -17.414 -20.287 1.00 65.81 476 LEU A O 1
ATOM 3930 N N . ILE A 1 477 ? 24.134 -19.064 -20.067 1.00 61.09 477 ILE A N 1
ATOM 3931 C CA . ILE A 1 477 ? 23.917 -19.282 -21.507 1.00 61.09 477 ILE A CA 1
ATOM 3932 C C . ILE A 1 477 ? 22.846 -18.323 -22.067 1.00 61.09 477 ILE A C 1
ATOM 3934 O O . ILE A 1 477 ? 22.748 -18.163 -23.284 1.00 61.09 477 ILE A O 1
ATOM 3938 N N . SER A 1 478 ? 22.057 -17.646 -21.218 1.00 61.78 478 SER A N 1
ATOM 3939 C CA . SER A 1 478 ? 21.163 -16.587 -21.698 1.00 61.78 478 SER A CA 1
ATOM 3940 C C . SER A 1 478 ? 22.004 -15.419 -22.235 1.00 61.78 478 SER A C 1
ATOM 3942 O O . SER A 1 478 ? 23.058 -15.102 -21.686 1.00 61.78 478 SER A O 1
ATOM 3944 N N . GLY A 1 479 ? 21.577 -14.826 -23.355 1.00 61.28 479 GLY A N 1
ATOM 3945 C CA . GLY A 1 479 ? 22.400 -14.004 -24.260 1.00 61.28 479 GLY A CA 1
ATOM 3946 C C . GLY A 1 479 ? 23.031 -12.714 -23.711 1.00 61.28 479 GLY A C 1
ATOM 3947 O O . GLY A 1 479 ? 23.586 -11.958 -24.499 1.00 61.28 479 GLY A O 1
ATOM 3948 N N . ASP A 1 480 ? 22.984 -12.464 -22.402 1.00 75.12 480 ASP A N 1
ATOM 3949 C CA . ASP A 1 480 ? 23.653 -11.345 -21.734 1.00 75.12 480 ASP A CA 1
ATOM 3950 C C . ASP A 1 480 ? 24.573 -11.855 -20.608 1.00 75.12 480 ASP A C 1
ATOM 3952 O O . ASP A 1 480 ? 24.293 -11.755 -19.411 1.00 75.12 480 ASP A O 1
ATOM 3956 N N . ILE A 1 481 ? 25.692 -12.471 -21.005 1.00 71.94 481 ILE A N 1
ATOM 3957 C CA . ILE A 1 481 ? 26.694 -13.049 -20.091 1.00 71.94 481 ILE A CA 1
ATOM 3958 C C . ILE A 1 481 ? 27.202 -12.003 -19.085 1.00 71.94 481 ILE A C 1
ATOM 3960 O O . ILE A 1 481 ? 27.495 -12.343 -17.936 1.00 71.94 481 ILE A O 1
ATOM 3964 N N . GLU A 1 482 ? 27.328 -10.744 -19.501 1.00 75.00 482 GLU A N 1
ATOM 3965 C CA . GLU A 1 482 ? 27.846 -9.667 -18.660 1.00 75.00 482 GLU A CA 1
ATOM 3966 C C . GLU A 1 482 ? 26.828 -9.254 -17.591 1.00 75.00 482 GLU A C 1
ATOM 3968 O O . GLU A 1 482 ? 27.169 -9.231 -16.404 1.00 75.00 482 GLU A O 1
ATOM 3973 N N . PHE A 1 483 ? 25.558 -9.069 -17.961 1.00 79.25 483 PHE A N 1
ATOM 3974 C CA . PHE A 1 483 ? 24.481 -8.848 -16.995 1.00 79.25 483 PHE A CA 1
ATOM 3975 C C . PHE A 1 483 ? 24.304 -10.040 -16.050 1.00 79.25 483 PHE A C 1
ATOM 3977 O O . PHE A 1 483 ? 24.193 -9.862 -14.838 1.00 79.25 483 PHE A O 1
ATOM 3984 N N . ASN A 1 484 ? 24.379 -11.273 -16.552 1.00 76.06 484 ASN A N 1
ATOM 3985 C CA . ASN A 1 484 ? 24.301 -12.476 -15.719 1.00 76.06 484 ASN A CA 1
ATOM 3986 C C . ASN A 1 484 ? 25.441 -12.563 -14.692 1.00 76.06 484 ASN A C 1
ATOM 3988 O O . ASN A 1 484 ? 25.213 -12.919 -13.531 1.00 76.06 484 ASN A O 1
ATOM 3992 N N . LYS A 1 485 ? 26.668 -12.200 -15.084 1.00 73.19 485 LYS A N 1
ATOM 3993 C CA . LYS A 1 485 ? 27.803 -12.080 -14.155 1.00 73.19 485 LYS A CA 1
ATOM 3994 C C . LYS A 1 485 ? 27.546 -11.001 -13.103 1.00 73.19 485 LYS A C 1
ATOM 3996 O O . LYS A 1 485 ? 27.801 -11.246 -11.922 1.00 73.19 485 LYS A O 1
ATOM 4001 N N . LEU A 1 486 ? 26.992 -9.854 -13.509 1.00 72.88 486 LEU A N 1
ATOM 4002 C CA . LEU A 1 486 ? 26.580 -8.790 -12.592 1.00 72.88 486 LEU A CA 1
ATOM 4003 C C . LEU A 1 486 ? 25.471 -9.243 -11.641 1.00 72.88 486 LEU A C 1
ATOM 4005 O O . LEU A 1 486 ? 25.458 -8.781 -10.508 1.00 72.88 486 LEU A O 1
ATOM 4009 N N . ILE A 1 487 ? 24.577 -10.152 -12.038 1.00 74.94 487 ILE A N 1
ATOM 4010 C CA . ILE A 1 487 ? 23.490 -10.671 -11.192 1.00 74.94 487 ILE A CA 1
ATOM 4011 C C . ILE A 1 487 ? 24.017 -11.612 -10.088 1.00 74.94 487 ILE A C 1
ATOM 4013 O O . ILE A 1 487 ? 23.500 -11.568 -8.969 1.00 74.94 487 ILE A O 1
ATOM 4017 N N . PHE A 1 488 ? 25.048 -12.428 -10.352 1.00 74.06 488 PHE A N 1
ATOM 4018 C CA . PHE A 1 488 ? 25.368 -13.636 -9.562 1.00 74.06 488 PHE A CA 1
ATOM 4019 C C . PHE A 1 488 ? 26.815 -13.749 -9.023 1.00 74.06 488 PHE A C 1
ATOM 4021 O O . PHE A 1 488 ? 27.439 -14.809 -9.077 1.00 74.06 488 PHE A O 1
ATOM 4028 N N . GLN A 1 489 ? 27.380 -12.694 -8.439 1.00 63.78 489 GLN A N 1
ATOM 4029 C CA . GLN A 1 489 ? 28.798 -12.704 -8.035 1.00 63.78 489 GLN A CA 1
ATOM 4030 C C . GLN A 1 489 ? 29.126 -13.521 -6.762 1.00 63.78 489 GLN A C 1
ATOM 4032 O O . GLN A 1 489 ? 30.279 -13.875 -6.539 1.00 63.78 489 GLN A O 1
ATOM 4037 N N . LYS A 1 490 ? 28.152 -13.815 -5.889 1.00 62.75 490 LYS A N 1
ATOM 4038 C CA . LYS A 1 490 ? 28.431 -14.263 -4.506 1.00 62.75 490 LYS A CA 1
ATOM 4039 C C . LYS A 1 490 ? 28.314 -15.770 -4.245 1.00 62.75 490 LYS A C 1
ATOM 4041 O O . LYS A 1 490 ? 28.332 -16.151 -3.074 1.00 62.75 490 LYS A O 1
ATOM 4046 N N . ILE A 1 491 ? 28.109 -16.617 -5.258 1.00 60.97 491 ILE A N 1
ATOM 4047 C CA . ILE A 1 491 ? 27.586 -17.999 -5.104 1.00 60.97 491 ILE A CA 1
ATOM 4048 C C . ILE A 1 491 ? 28.474 -18.938 -4.235 1.00 60.97 491 ILE A C 1
ATOM 4050 O O . ILE A 1 491 ? 28.060 -20.040 -3.892 1.00 60.97 491 ILE A O 1
ATOM 4054 N N . TYR A 1 492 ? 29.650 -18.508 -3.769 1.00 53.78 492 TYR A N 1
ATOM 4055 C CA . TYR A 1 492 ? 30.612 -19.345 -3.036 1.00 53.78 492 TYR A CA 1
ATOM 4056 C C . TYR A 1 492 ? 30.771 -19.076 -1.522 1.00 53.78 492 TYR A C 1
ATOM 4058 O O . TYR A 1 492 ? 31.691 -19.609 -0.908 1.00 53.78 492 TYR A O 1
ATOM 4066 N N . GLU A 1 493 ? 29.884 -18.318 -0.866 1.00 52.97 493 GLU A N 1
ATOM 4067 C CA . GLU A 1 493 ? 29.946 -18.144 0.601 1.00 52.97 493 GLU A CA 1
ATOM 4068 C C . GLU A 1 493 ? 29.091 -19.180 1.363 1.00 52.97 493 GLU A C 1
ATOM 4070 O O . GLU A 1 493 ? 27.886 -18.997 1.554 1.00 52.97 493 GLU A O 1
ATOM 4075 N N . MET A 1 494 ? 29.716 -20.248 1.875 1.00 49.25 494 MET A N 1
ATOM 4076 C CA . MET A 1 494 ? 29.109 -21.105 2.908 1.00 49.25 494 MET A CA 1
ATOM 4077 C C . MET A 1 494 ? 28.924 -20.303 4.209 1.00 49.25 494 MET A C 1
ATOM 4079 O O . MET A 1 494 ? 29.882 -19.725 4.723 1.00 49.25 494 MET A O 1
ATOM 4083 N N . LYS A 1 495 ? 27.704 -20.268 4.772 1.00 54.19 495 LYS A N 1
ATOM 4084 C CA . LYS A 1 495 ? 27.411 -19.534 6.020 1.00 54.19 495 LYS A CA 1
ATOM 4085 C C . LYS A 1 495 ? 27.107 -20.411 7.231 1.00 54.19 495 LYS A C 1
ATOM 4087 O O . LYS A 1 495 ? 26.543 -21.495 7.145 1.00 54.19 495 LYS A O 1
ATOM 4092 N N . SER A 1 496 ? 27.491 -19.833 8.372 1.00 53.94 496 SER A N 1
ATOM 4093 C CA . SER A 1 496 ? 27.474 -20.361 9.735 1.00 53.94 496 SER A CA 1
ATOM 4094 C C . SER A 1 496 ? 26.097 -20.844 10.206 1.00 53.94 496 SER A C 1
ATOM 4096 O O . SER A 1 496 ? 25.128 -20.082 10.258 1.00 53.94 496 SER A O 1
ATOM 4098 N N . ILE A 1 497 ? 26.066 -22.096 10.668 1.00 53.34 497 ILE A N 1
ATOM 4099 C CA . ILE A 1 497 ? 24.944 -22.770 11.341 1.00 53.34 497 ILE A CA 1
ATOM 4100 C C . ILE A 1 497 ? 24.340 -21.904 12.470 1.00 53.34 497 ILE A C 1
ATOM 4102 O O . ILE A 1 497 ? 23.131 -21.925 12.697 1.00 53.34 497 ILE A O 1
ATOM 4106 N N . ILE A 1 498 ? 25.149 -21.073 13.136 1.00 48.06 498 ILE A N 1
ATOM 4107 C CA . ILE A 1 498 ? 24.734 -20.225 14.267 1.00 48.06 498 ILE A CA 1
ATOM 4108 C C . ILE A 1 498 ? 23.738 -19.138 13.829 1.00 48.06 498 ILE A C 1
ATOM 4110 O O . ILE A 1 498 ? 22.787 -18.845 14.556 1.00 48.06 498 ILE A O 1
ATOM 4114 N N . GLY A 1 499 ? 23.913 -18.565 12.633 1.00 53.91 499 GLY A N 1
ATOM 4115 C CA . GLY A 1 499 ? 23.006 -17.546 12.094 1.00 53.91 499 GLY A CA 1
ATOM 4116 C C . GLY A 1 499 ? 21.613 -18.107 11.806 1.00 53.91 499 GLY A C 1
ATOM 4117 O O . GLY A 1 499 ? 20.619 -17.490 12.185 1.00 53.91 499 GLY A O 1
ATOM 4118 N N . ILE A 1 500 ? 21.559 -19.314 11.228 1.00 59.25 500 ILE A N 1
ATOM 4119 C CA . ILE A 1 500 ? 20.315 -20.054 10.965 1.00 59.25 500 ILE A CA 1
ATOM 4120 C C . ILE A 1 500 ? 19.581 -20.318 12.282 1.00 59.25 500 ILE A C 1
ATOM 4122 O O . ILE A 1 500 ? 18.384 -20.054 12.387 1.00 59.25 500 ILE A O 1
ATOM 4126 N N . ILE A 1 501 ? 20.292 -20.790 13.312 1.00 55.56 501 ILE A N 1
ATOM 4127 C CA . ILE A 1 501 ? 19.697 -21.098 14.619 1.00 55.56 501 ILE A CA 1
ATOM 4128 C C . ILE A 1 501 ? 19.112 -19.833 15.268 1.00 55.56 501 ILE A C 1
ATOM 4130 O O . ILE A 1 501 ? 17.936 -19.823 15.642 1.00 55.56 501 ILE A O 1
ATOM 4134 N N . LEU A 1 502 ? 19.891 -18.752 15.370 1.00 50.06 502 LEU A N 1
ATOM 4135 C CA . LEU A 1 502 ? 19.483 -17.546 16.098 1.00 50.06 502 LEU A CA 1
ATOM 4136 C C . LEU A 1 502 ? 18.250 -16.865 15.502 1.00 50.06 502 LEU A C 1
ATOM 4138 O O . LEU A 1 502 ? 17.350 -16.461 16.246 1.00 50.06 502 LEU A O 1
ATOM 4142 N N . GLY A 1 503 ? 18.159 -16.737 14.181 1.00 53.84 503 GLY A N 1
ATOM 4143 C CA . GLY A 1 503 ? 16.997 -16.073 13.608 1.00 53.84 503 GLY A CA 1
ATOM 4144 C C . GLY A 1 503 ? 15.807 -16.997 13.333 1.00 53.84 503 GLY A C 1
ATOM 4145 O O . GLY A 1 503 ? 14.674 -16.511 13.373 1.00 53.84 503 GLY A O 1
ATOM 4146 N N . SER A 1 504 ? 16.001 -18.318 13.215 1.00 56.75 504 SER A N 1
ATOM 4147 C CA . SER A 1 504 ? 14.889 -19.284 13.323 1.00 56.75 504 SER A CA 1
ATOM 4148 C C . SER A 1 504 ? 14.177 -19.152 14.672 1.00 56.75 504 SER A C 1
ATOM 4150 O O . SER A 1 504 ? 12.945 -19.124 14.725 1.00 56.75 504 SER A O 1
ATOM 4152 N N . ILE A 1 505 ? 14.943 -18.983 15.758 1.00 55.28 505 ILE A N 1
ATOM 4153 C CA . ILE A 1 505 ? 14.408 -18.743 17.105 1.00 55.28 505 ILE A CA 1
ATOM 4154 C C . ILE A 1 505 ? 13.625 -17.423 17.157 1.00 55.28 505 ILE A C 1
ATOM 4156 O O . ILE A 1 505 ? 12.473 -17.410 17.601 1.00 55.28 505 ILE A O 1
ATOM 4160 N N . PHE A 1 506 ? 14.209 -16.318 16.679 1.00 52.84 506 PHE A N 1
ATOM 4161 C CA . PHE A 1 506 ? 13.564 -14.998 16.713 1.00 52.84 506 PHE A CA 1
ATOM 4162 C C . PHE A 1 506 ? 12.243 -14.971 15.930 1.00 52.84 506 PHE A C 1
ATOM 4164 O O . PHE A 1 506 ? 11.220 -14.494 16.431 1.00 52.84 506 PHE A O 1
ATOM 4171 N N . LEU A 1 507 ? 12.239 -15.532 14.720 1.00 55.81 507 LEU A N 1
ATOM 4172 C CA . LEU A 1 507 ? 11.057 -15.580 13.868 1.00 55.81 507 LEU A CA 1
ATOM 4173 C C . LEU A 1 507 ? 9.952 -16.458 14.460 1.00 55.81 507 LEU A C 1
ATOM 4175 O O . LEU A 1 507 ? 8.782 -16.066 14.450 1.00 55.81 507 LEU A O 1
ATOM 4179 N N . ALA A 1 508 ? 10.314 -17.631 14.981 1.00 55.72 508 ALA A N 1
ATOM 4180 C CA . ALA A 1 508 ? 9.364 -18.536 15.605 1.00 55.72 508 ALA A CA 1
ATOM 4181 C C . ALA A 1 508 ? 8.681 -17.874 16.805 1.00 55.72 508 ALA A C 1
ATOM 4183 O O . ALA A 1 508 ? 7.461 -17.941 16.914 1.00 55.72 508 ALA A O 1
ATOM 4184 N N . ILE A 1 509 ? 9.422 -17.156 17.655 1.00 54.03 509 ILE A N 1
ATOM 4185 C CA . ILE A 1 509 ? 8.842 -16.391 18.770 1.00 54.03 509 ILE A CA 1
ATOM 4186 C C . ILE A 1 509 ? 7.827 -15.360 18.253 1.00 54.03 509 ILE A C 1
ATOM 4188 O O . ILE A 1 509 ? 6.720 -15.247 18.788 1.00 54.03 509 ILE A O 1
ATOM 4192 N N . LEU A 1 510 ? 8.171 -14.637 17.186 1.00 53.56 510 LEU A N 1
ATOM 4193 C CA . LEU A 1 510 ? 7.355 -13.555 16.640 1.00 53.56 510 LEU A CA 1
ATOM 4194 C C . LEU A 1 510 ? 6.069 -14.090 15.978 1.00 53.56 510 LEU A C 1
ATOM 4196 O O . LEU A 1 510 ? 4.967 -13.671 16.345 1.00 53.56 510 LEU A O 1
ATOM 4200 N N . LEU A 1 511 ? 6.173 -15.084 15.091 1.00 51.44 511 LEU A N 1
ATOM 4201 C CA . LEU A 1 511 ? 5.020 -15.726 14.445 1.00 51.44 511 LEU A CA 1
ATOM 4202 C C . LEU A 1 511 ? 4.162 -16.516 15.434 1.00 51.44 511 LEU A C 1
ATOM 4204 O O . LEU A 1 511 ? 2.936 -16.545 15.297 1.00 51.44 511 LEU A O 1
ATOM 4208 N N . LEU A 1 512 ? 4.761 -17.118 16.463 1.00 53.44 512 LEU A N 1
ATOM 4209 C CA . LEU A 1 512 ? 3.990 -17.847 17.456 1.00 53.44 512 LEU A CA 1
ATOM 4210 C C . LEU A 1 512 ? 3.266 -16.931 18.426 1.00 53.44 512 LEU A C 1
ATOM 4212 O O . LEU A 1 512 ? 2.137 -17.239 18.794 1.00 53.44 512 LEU A O 1
ATOM 4216 N N . SER A 1 513 ? 3.849 -15.785 18.786 1.00 49.59 513 SER A N 1
ATOM 4217 C CA . SER A 1 513 ? 3.126 -14.766 19.550 1.00 49.59 513 SER A CA 1
ATOM 4218 C C . SER A 1 513 ? 1.833 -14.367 18.829 1.00 49.59 513 SER A C 1
ATOM 4220 O O . SER A 1 513 ? 0.790 -14.247 19.466 1.00 49.59 513 SER A O 1
ATOM 4222 N N . TYR A 1 514 ? 1.872 -14.299 17.494 1.00 54.06 514 TYR A N 1
ATOM 4223 C CA . TYR A 1 514 ? 0.732 -14.017 16.630 1.00 54.06 514 TYR A CA 1
ATOM 4224 C C . TYR A 1 514 ? -0.253 -15.195 16.513 1.00 54.06 514 TYR A C 1
ATOM 4226 O O . TYR A 1 514 ? -1.450 -15.009 16.738 1.00 54.06 514 TYR A O 1
ATOM 4234 N N . ILE A 1 515 ? 0.218 -16.416 16.224 1.00 51.12 515 ILE A N 1
ATOM 4235 C CA . ILE A 1 515 ? -0.640 -17.611 16.099 1.00 51.12 515 ILE A CA 1
ATOM 4236 C C . ILE A 1 515 ? -1.289 -17.966 17.438 1.00 51.12 515 ILE A C 1
ATOM 4238 O O . ILE A 1 515 ? -2.468 -18.314 17.463 1.00 51.12 515 ILE A O 1
ATOM 4242 N N . VAL A 1 516 ? -0.558 -17.865 18.550 1.00 52.75 516 VAL A N 1
ATOM 4243 C CA . VAL A 1 516 ? -1.102 -18.063 19.899 1.00 52.75 516 VAL A CA 1
ATOM 4244 C C . VAL A 1 516 ? -2.107 -16.976 20.222 1.00 52.75 516 VAL A C 1
ATOM 4246 O O . VAL A 1 516 ? -3.165 -17.319 20.734 1.00 52.75 516 VAL A O 1
ATOM 4249 N N . LEU A 1 517 ? -1.857 -15.709 19.866 1.00 52.16 517 LEU A N 1
ATOM 4250 C CA . LEU A 1 517 ? -2.870 -14.659 20.003 1.00 52.16 517 LEU A CA 1
ATOM 4251 C C . LEU A 1 517 ? -4.140 -15.024 19.229 1.00 52.16 517 LEU A C 1
ATOM 4253 O O . LEU A 1 517 ? -5.228 -14.995 19.792 1.00 52.16 517 LEU A O 1
ATOM 4257 N N . ILE A 1 518 ? -4.011 -15.404 17.957 1.00 49.84 518 ILE A N 1
ATOM 4258 C CA . ILE A 1 518 ? -5.150 -15.756 17.104 1.00 49.84 518 ILE A CA 1
ATOM 4259 C C . ILE A 1 518 ? -5.886 -16.976 17.648 1.00 49.84 518 ILE A C 1
ATOM 4261 O O . ILE A 1 518 ? -7.102 -16.923 17.804 1.00 49.84 518 ILE A O 1
ATOM 4265 N N . LYS A 1 519 ? -5.179 -18.066 17.964 1.00 50.25 519 LYS A N 1
ATOM 4266 C CA . LYS A 1 519 ? -5.780 -19.292 18.505 1.00 50.25 519 LYS A CA 1
ATOM 4267 C C . LYS A 1 519 ? -6.405 -19.053 19.869 1.00 50.25 519 LYS A C 1
ATOM 4269 O O . LYS A 1 519 ? -7.482 -19.582 20.103 1.00 50.25 519 LYS A O 1
ATOM 4274 N N . PHE A 1 520 ? -5.786 -18.247 20.728 1.00 54.34 520 PHE A N 1
ATOM 4275 C CA . PHE A 1 520 ? -6.364 -17.819 21.998 1.00 54.34 520 PHE A CA 1
ATOM 4276 C C . PHE A 1 520 ? -7.646 -17.019 21.771 1.00 54.34 520 PHE A C 1
ATOM 4278 O O . PHE A 1 520 ? -8.673 -17.310 22.370 1.00 54.34 520 PHE A O 1
ATOM 4285 N N . PHE A 1 521 ? -7.642 -16.047 20.864 1.00 49.25 521 PHE A N 1
ATOM 4286 C CA . PHE A 1 521 ? -8.838 -15.256 20.591 1.00 49.25 521 PHE A CA 1
ATOM 4287 C C . PHE A 1 521 ? -9.952 -16.078 19.928 1.00 49.25 521 PHE A C 1
ATOM 4289 O O . PHE A 1 521 ? -11.123 -15.909 20.269 1.00 49.25 521 PHE A O 1
ATOM 4296 N N . ILE A 1 522 ? -9.600 -17.037 19.067 1.00 45.97 522 ILE A N 1
ATOM 4297 C CA . ILE A 1 522 ? -10.538 -18.015 18.504 1.00 45.97 522 ILE A CA 1
ATOM 4298 C C . ILE A 1 522 ? -11.054 -18.967 19.596 1.00 45.97 522 ILE A C 1
ATOM 4300 O O . ILE A 1 522 ? -12.255 -19.227 19.646 1.00 45.97 522 ILE A O 1
ATOM 4304 N N . SER A 1 523 ? -10.205 -19.476 20.491 1.00 43.97 523 SER A N 1
ATOM 4305 C CA . SER A 1 523 ? -10.618 -20.409 21.546 1.00 43.97 523 SER A CA 1
ATOM 4306 C C . SER A 1 523 ? -11.474 -19.727 22.608 1.00 43.97 523 SER A C 1
ATOM 4308 O O . SER A 1 523 ? -12.503 -20.277 22.981 1.00 43.97 523 SER A O 1
ATOM 4310 N N . VAL A 1 524 ? -11.154 -18.496 23.015 1.00 45.50 524 VAL A N 1
ATOM 4311 C CA . VAL A 1 524 ? -12.003 -17.713 23.928 1.00 45.50 524 VAL A CA 1
ATOM 4312 C C . VAL A 1 524 ? -13.359 -17.406 23.288 1.00 45.50 524 VAL A C 1
ATOM 4314 O O . VAL A 1 524 ? -14.376 -17.452 23.979 1.00 45.50 524 VAL A O 1
ATOM 4317 N N . SER A 1 525 ? -13.415 -17.177 21.970 1.00 41.91 525 SER A N 1
ATOM 4318 C CA . SER A 1 525 ? -14.700 -17.066 21.263 1.00 41.91 525 SER A CA 1
ATOM 4319 C C . SER A 1 525 ? -15.499 -18.383 21.231 1.00 41.91 525 SER A C 1
ATOM 4321 O O . SER A 1 525 ? -16.726 -18.339 21.210 1.00 41.91 525 SER A O 1
ATOM 4323 N N . LYS A 1 526 ? -14.830 -19.549 21.273 1.00 38.81 526 LYS A N 1
ATOM 4324 C CA . LYS A 1 526 ? -15.462 -20.885 21.276 1.00 38.81 526 LYS A CA 1
ATOM 4325 C C . LYS A 1 526 ? -15.895 -21.363 22.669 1.00 38.81 526 LYS A C 1
ATOM 4327 O O . LYS A 1 526 ? -16.994 -21.880 22.796 1.00 38.81 526 LYS A O 1
ATOM 4332 N N . ILE A 1 527 ? -15.093 -21.150 23.713 1.00 43.53 527 ILE A N 1
ATOM 4333 C CA . ILE A 1 527 ? -15.352 -21.659 25.078 1.00 43.53 527 ILE A CA 1
ATOM 4334 C C . ILE A 1 527 ? -16.651 -21.079 25.678 1.00 43.53 527 ILE A C 1
ATOM 4336 O O . ILE A 1 527 ? -17.307 -21.719 26.491 1.00 43.53 527 ILE A O 1
ATOM 4340 N N . LYS A 1 528 ? -17.100 -19.896 25.236 1.00 45.09 528 LYS A N 1
ATOM 4341 C CA . LYS A 1 528 ? -18.405 -19.331 25.641 1.00 45.09 528 LYS A CA 1
ATOM 4342 C C . LYS A 1 528 ? -19.572 -19.647 24.698 1.00 45.09 528 LYS A C 1
ATOM 4344 O O . LYS A 1 528 ? -20.694 -19.245 24.995 1.00 45.09 528 LYS A O 1
ATOM 4349 N N . LYS A 1 529 ? -19.328 -20.360 23.593 1.00 37.22 529 LYS A N 1
ATOM 4350 C CA . LYS A 1 529 ? -20.381 -20.946 22.746 1.00 37.22 529 LYS A CA 1
ATOM 4351 C C . LYS A 1 529 ? -21.024 -22.164 23.412 1.00 37.22 529 LYS A C 1
ATOM 4353 O O . LYS A 1 529 ? -22.200 -22.410 23.185 1.00 37.22 529 LYS A O 1
ATOM 4358 N N . GLU A 1 530 ? -20.262 -22.878 24.240 1.00 36.50 530 GLU A N 1
ATOM 4359 C CA . GLU A 1 530 ? -20.735 -24.030 25.020 1.00 36.50 530 GLU A CA 1
ATOM 4360 C C . GLU A 1 530 ? -21.428 -23.598 26.319 1.00 36.50 530 GLU A C 1
ATOM 4362 O O . GLU A 1 530 ? -22.468 -24.140 26.650 1.00 36.50 530 GLU A O 1
ATOM 4367 N N . GLY A 1 531 ? -20.965 -22.534 26.988 1.00 35.72 531 GLY A N 1
ATOM 4368 C CA . GLY A 1 531 ? -21.630 -21.982 28.185 1.00 35.72 531 GLY A CA 1
ATOM 4369 C C . GLY A 1 531 ? -22.897 -21.143 27.930 1.00 35.72 531 GLY A C 1
ATOM 4370 O O . GLY A 1 531 ? -23.305 -20.386 28.807 1.00 35.72 531 GLY A O 1
ATOM 4371 N N . ARG A 1 532 ? -23.461 -21.187 26.716 1.00 37.97 532 ARG A N 1
ATOM 4372 C CA . ARG A 1 532 ? -24.704 -20.494 26.309 1.00 37.97 532 ARG A CA 1
ATOM 4373 C C . ARG A 1 532 ? -25.689 -21.413 25.570 1.00 37.97 532 ARG A C 1
ATOM 4375 O O . ARG A 1 532 ? -26.667 -20.901 25.026 1.00 37.97 532 ARG A O 1
ATOM 4382 N N . LYS A 1 533 ? -25.409 -22.717 25.505 1.00 32.12 533 LYS A N 1
ATOM 4383 C CA . LYS A 1 533 ? -26.401 -23.718 25.110 1.00 32.12 533 LYS A CA 1
ATOM 4384 C C . LYS A 1 533 ? -27.116 -24.235 26.341 1.00 32.12 533 LYS A C 1
ATOM 4386 O O . LYS A 1 533 ? -26.409 -24.446 27.349 1.00 32.12 533 LYS A O 1
#

Sequence (533 aa):
MKNKIESVVNNLLILTIVAITKIVLELFYTYLVSPTYEYAGFLYDFNLSKYCLSWILFLILGIFMLKVKEKFCSFFLHFEFIITVLPMLIFYSLANQETRYMLYVSLSFLIQILILKNIKIEEVSIYIIGVRKKFKILIIFLIMIVVILTMLYNGFHGIKSFDTVYLYNIRKATKYPAIFSYFVMWTRILFIPFFIIQNLDKKKYLKASFYISLQVFLYMCTGEKFTYLILLVIISIYILAKSKVMIGYIYTGLIALISAIFFTKSRIAISFLGERFLFGPALNKFWYYDFFSEYPKIYFSDGILGKALGIYYQYTASSGQLIFAKHFDNRLFDSNSVTGMFGDSYSQLGVVGMILFSVLLASFIKVIAKTTSGISCHVKCSIIAIFVVLLNDAGFLTVFFSGGLFLTLYFFYVFLDLKNIDSKKILIKCHLKYLIKIVLKSYKIIFLYVIIFLILGLILSPVSYNYVLKNYNLYLISGDIEFNKLIFQKIYEMKSIIGIILGSIFLAILLLSYIVLIKFFISVSKIKKEGRK